Protein AF-A0AAI9V4X7-F1 (afdb_monomer_lite)

Radius of gyration: 21.54 Å; chains: 1; bounding box: 57×46×61 Å

Structure (mmCIF, N/CA/C/O backbone):
data_AF-A0AAI9V4X7-F1
#
_entry.id   AF-A0AAI9V4X7-F1
#
loop_
_atom_site.group_PDB
_atom_site.id
_atom_site.type_symbol
_atom_site.label_atom_id
_atom_site.label_alt_id
_atom_site.label_comp_id
_atom_site.label_asym_id
_atom_site.label_entity_id
_atom_site.label_seq_id
_atom_site.pdbx_PDB_ins_code
_atom_site.Cartn_x
_atom_site.Cartn_y
_atom_site.Cartn_z
_atom_site.occupancy
_atom_site.B_iso_or_equiv
_atom_site.auth_seq_id
_atom_site.auth_comp_id
_atom_site.auth_asym_id
_atom_site.auth_atom_id
_atom_site.pdbx_PDB_model_num
ATOM 1 N N . MET A 1 1 ? 20.608 22.441 0.099 1.00 19.36 1 MET A N 1
ATOM 2 C CA . MET A 1 1 ? 20.330 21.568 1.262 1.00 19.36 1 MET A CA 1
ATOM 3 C C . MET A 1 1 ? 20.315 20.148 0.731 1.00 19.36 1 MET A C 1
ATOM 5 O O . MET A 1 1 ? 19.560 19.922 -0.207 1.00 19.36 1 MET A O 1
ATOM 9 N N . PRO A 1 2 ? 21.233 19.264 1.150 1.00 20.03 2 PRO A N 1
ATOM 10 C CA . PRO A 1 2 ? 21.555 18.101 0.341 1.00 20.03 2 PRO A CA 1
ATOM 11 C C . PRO A 1 2 ? 20.524 16.989 0.541 1.00 20.03 2 PRO A C 1
ATOM 13 O O . PRO A 1 2 ? 20.358 16.443 1.627 1.00 20.03 2 PRO A O 1
ATOM 16 N N . THR A 1 3 ? 19.841 16.686 -0.554 1.00 20.62 3 THR A N 1
ATOM 17 C CA . THR A 1 3 ? 19.069 15.477 -0.822 1.00 20.62 3 THR A CA 1
ATOM 18 C C . THR A 1 3 ? 20.019 14.277 -0.823 1.00 20.62 3 THR A C 1
ATOM 20 O O . THR A 1 3 ? 20.948 14.243 -1.630 1.00 20.62 3 THR A O 1
ATOM 23 N N . VAL A 1 4 ? 19.817 13.294 0.058 1.00 19.27 4 VAL A N 1
ATOM 24 C CA . VAL A 1 4 ? 20.558 12.024 -0.009 1.00 19.27 4 VAL A CA 1
ATOM 25 C C . VAL A 1 4 ? 19.857 11.120 -1.019 1.00 19.27 4 VAL A C 1
ATOM 27 O O . VAL A 1 4 ? 18.779 10.589 -0.768 1.00 19.27 4 VAL A O 1
ATOM 30 N N . TYR A 1 5 ? 20.471 11.005 -2.193 1.00 20.84 5 TYR A N 1
ATOM 31 C CA . TYR A 1 5 ? 20.160 10.017 -3.220 1.00 20.84 5 TYR A CA 1
ATOM 32 C C . TYR A 1 5 ? 20.597 8.630 -2.722 1.00 20.84 5 TYR A C 1
ATOM 34 O O . TYR A 1 5 ? 21.769 8.440 -2.406 1.00 20.84 5 TYR A O 1
ATOM 42 N N . LEU A 1 6 ? 19.694 7.648 -2.705 1.00 22.27 6 LEU A N 1
ATOM 43 C CA . LEU A 1 6 ? 20.063 6.229 -2.645 1.00 22.27 6 LEU A CA 1
ATOM 44 C C . LEU A 1 6 ? 19.797 5.617 -4.021 1.00 22.27 6 LEU A C 1
ATOM 46 O O . LEU A 1 6 ? 18.751 5.031 -4.283 1.00 22.27 6 LEU A O 1
ATOM 50 N N . GLY A 1 7 ? 20.751 5.847 -4.924 1.00 19.72 7 GLY A N 1
ATOM 51 C CA . GLY A 1 7 ? 20.858 5.159 -6.203 1.00 19.72 7 GLY A CA 1
ATOM 52 C C . GLY A 1 7 ? 21.730 3.910 -6.066 1.00 19.72 7 GLY A C 1
ATOM 53 O O . GLY A 1 7 ? 22.834 3.967 -5.535 1.00 19.72 7 GLY A O 1
ATOM 54 N N . ILE A 1 8 ? 21.174 2.797 -6.528 1.00 23.62 8 ILE A N 1
ATOM 55 C CA . ILE A 1 8 ? 21.780 1.566 -7.051 1.00 23.62 8 ILE A CA 1
ATOM 56 C C . ILE A 1 8 ? 23.328 1.530 -7.056 1.00 23.62 8 ILE A C 1
ATOM 58 O O . ILE A 1 8 ? 23.981 2.234 -7.820 1.00 23.62 8 ILE A O 1
ATOM 62 N N . GLY A 1 9 ? 23.894 0.595 -6.284 1.00 26.84 9 GLY A N 1
ATOM 63 C CA . GLY A 1 9 ? 25.107 -0.144 -6.655 1.00 26.84 9 GLY A CA 1
ATOM 64 C C . GLY A 1 9 ? 26.441 0.609 -6.722 1.00 26.84 9 GLY A C 1
ATOM 65 O O . GLY A 1 9 ? 27.062 0.654 -7.778 1.00 26.84 9 GLY A O 1
ATOM 66 N N . THR A 1 10 ? 26.989 1.023 -5.577 1.00 21.94 10 THR A N 1
ATOM 67 C CA . THR A 1 10 ? 28.452 1.088 -5.387 1.00 21.94 10 THR A CA 1
ATOM 68 C C . THR A 1 10 ? 28.820 0.569 -4.001 1.00 21.94 10 THR A C 1
ATOM 70 O O . THR A 1 10 ? 28.268 1.027 -3.005 1.00 21.94 10 THR A O 1
ATOM 73 N N . ARG A 1 11 ? 29.751 -0.397 -3.938 1.00 23.61 11 ARG A N 1
ATOM 74 C CA . ARG A 1 11 ? 30.298 -0.985 -2.701 1.00 23.61 11 ARG A CA 1
ATOM 75 C C . ARG A 1 11 ? 30.633 0.100 -1.671 1.00 23.61 11 ARG A C 1
ATOM 77 O O . ARG A 1 11 ? 31.604 0.834 -1.848 1.00 23.61 11 ARG A O 1
ATOM 84 N N . ILE A 1 12 ? 29.903 0.131 -0.558 1.00 23.36 12 ILE A N 1
ATOM 85 C CA . ILE A 1 12 ? 30.274 0.921 0.617 1.00 23.36 12 ILE A CA 1
ATOM 86 C C . ILE A 1 12 ? 31.431 0.192 1.312 1.00 23.36 12 ILE A C 1
ATOM 88 O O . ILE A 1 12 ? 31.237 -0.713 2.116 1.00 23.36 12 ILE A O 1
ATOM 92 N N . ARG A 1 13 ? 32.671 0.570 0.982 1.00 22.66 13 ARG A N 1
ATOM 93 C CA . ARG A 1 13 ? 33.823 0.385 1.878 1.00 22.66 13 ARG A CA 1
ATOM 94 C C . ARG A 1 13 ? 34.004 1.657 2.701 1.00 22.66 13 ARG A C 1
ATOM 96 O O . ARG A 1 13 ? 34.979 2.375 2.522 1.00 22.66 13 ARG A O 1
ATOM 103 N N . GLN A 1 14 ? 33.071 1.939 3.601 1.00 23.53 14 GLN A N 1
ATOM 104 C CA . GLN A 1 14 ? 33.307 2.863 4.705 1.00 23.53 14 GLN A CA 1
ATOM 105 C C . GLN A 1 14 ? 32.686 2.263 5.961 1.00 23.53 14 GLN A C 1
ATOM 107 O O . GLN A 1 14 ? 31.481 2.043 6.032 1.00 23.53 14 GLN A O 1
ATOM 112 N N . ARG A 1 15 ? 33.556 1.935 6.922 1.00 22.89 15 ARG A N 1
ATOM 113 C CA . ARG A 1 15 ? 33.166 1.610 8.292 1.00 22.89 15 ARG A CA 1
ATOM 114 C C . ARG A 1 15 ? 32.346 2.784 8.819 1.00 22.89 15 ARG A C 1
ATOM 116 O O . ARG A 1 15 ? 32.817 3.919 8.769 1.00 22.89 15 ARG A O 1
ATOM 123 N N . TRP A 1 16 ? 31.150 2.501 9.318 1.00 22.28 16 TRP A N 1
ATOM 124 C CA . TRP A 1 16 ? 30.430 3.417 10.189 1.00 22.28 16 TRP A CA 1
ATOM 125 C C . TRP A 1 16 ? 31.255 3.577 11.468 1.00 22.28 16 TRP A C 1
ATOM 127 O O . TRP A 1 16 ? 31.147 2.776 12.390 1.00 22.28 16 TRP A O 1
ATOM 137 N N . ASN A 1 17 ? 32.133 4.577 11.501 1.00 22.86 17 ASN A N 1
ATOM 138 C CA . ASN A 1 17 ? 32.666 5.062 12.763 1.00 22.86 17 ASN A CA 1
ATOM 139 C C . ASN A 1 17 ? 31.561 5.895 13.412 1.00 22.86 17 ASN A C 1
ATOM 141 O O . ASN A 1 17 ? 31.024 6.811 12.784 1.00 22.86 17 ASN A O 1
ATOM 145 N N . GLN A 1 18 ? 31.209 5.548 14.651 1.00 24.00 18 GLN A N 1
ATOM 146 C CA . GLN A 1 18 ? 30.406 6.404 15.518 1.00 24.00 18 GLN A CA 1
ATOM 147 C C . GLN A 1 18 ? 30.975 7.835 15.484 1.00 24.00 18 GLN A C 1
ATOM 149 O O . GLN A 1 18 ? 32.198 7.995 15.499 1.00 24.00 18 GLN A O 1
ATOM 154 N N . PRO A 1 19 ? 30.135 8.882 15.437 1.00 24.61 19 PRO A N 1
ATOM 155 C CA . PRO A 1 19 ? 30.603 10.225 15.720 1.00 24.61 19 PRO A CA 1
ATOM 156 C C . PRO A 1 19 ? 30.972 10.288 17.205 1.00 24.61 19 PRO A C 1
ATOM 158 O O . PRO A 1 19 ? 30.100 10.390 18.068 1.00 24.61 19 PRO A O 1
ATOM 161 N N . ASP A 1 20 ? 32.268 10.213 17.494 1.00 28.67 20 ASP A N 1
ATOM 162 C CA . ASP A 1 20 ? 32.805 10.696 18.759 1.00 28.67 20 ASP A CA 1
ATOM 163 C C . ASP A 1 20 ? 32.502 12.200 18.840 1.00 28.67 20 ASP A C 1
ATOM 165 O O . ASP A 1 20 ? 32.911 12.980 17.979 1.00 28.67 20 ASP A O 1
ATOM 169 N N . HIS A 1 21 ? 31.763 12.579 19.884 1.00 27.78 21 HIS A N 1
ATOM 170 C CA . HIS A 1 21 ? 31.357 13.940 20.252 1.00 27.78 21 HIS A CA 1
ATOM 171 C C . HIS A 1 21 ? 30.194 14.554 19.450 1.00 27.78 21 HIS A C 1
ATOM 173 O O . HIS A 1 21 ? 30.365 15.411 18.583 1.00 27.78 21 HIS A O 1
ATOM 179 N N . LEU A 1 22 ? 28.970 14.196 19.852 1.00 27.12 22 LEU A N 1
ATOM 180 C CA . LEU A 1 22 ? 27.820 15.092 19.723 1.00 27.12 22 LEU A CA 1
ATOM 181 C C . LEU A 1 22 ? 27.919 16.186 20.797 1.00 27.12 22 LEU A C 1
ATOM 183 O O . LEU A 1 22 ? 28.039 15.894 21.982 1.00 27.12 22 LEU A O 1
ATOM 187 N N . ASP A 1 23 ? 27.889 17.437 20.343 1.00 24.38 23 ASP A N 1
ATOM 188 C CA . ASP A 1 23 ? 27.826 18.668 21.135 1.00 24.38 23 ASP A CA 1
ATOM 189 C C . ASP A 1 23 ? 26.732 18.576 22.222 1.00 24.38 23 ASP A C 1
ATOM 191 O O . ASP A 1 23 ? 25.545 18.406 21.923 1.00 24.38 23 ASP A O 1
ATOM 195 N N . ASP A 1 24 ? 27.143 18.706 23.488 1.00 26.47 24 ASP A N 1
ATOM 196 C CA . ASP A 1 24 ? 26.366 18.553 24.734 1.00 26.47 24 ASP A CA 1
ATOM 197 C C . ASP A 1 24 ? 25.201 19.558 24.908 1.00 26.47 24 ASP A C 1
ATOM 199 O O . ASP A 1 24 ? 24.626 19.703 25.987 1.00 26.47 24 ASP A O 1
ATOM 203 N N . ARG A 1 25 ? 24.793 20.264 23.849 1.00 27.14 25 ARG A N 1
ATOM 204 C CA . ARG A 1 25 ? 23.697 21.250 23.874 1.00 27.14 25 ARG A CA 1
ATOM 205 C C . ARG A 1 25 ? 22.376 20.755 23.284 1.00 27.14 25 ARG A C 1
ATOM 207 O O . ARG A 1 25 ? 21.401 21.501 23.299 1.00 27.14 25 ARG A O 1
ATOM 214 N N . LEU A 1 26 ? 22.310 19.504 22.820 1.00 28.44 26 LEU A N 1
ATOM 215 C CA . LEU A 1 26 ? 21.057 18.833 22.425 1.00 28.44 26 LEU A CA 1
ATOM 216 C C . LEU A 1 26 ? 20.564 17.799 23.454 1.00 28.44 26 LEU A C 1
ATOM 218 O O . LEU A 1 26 ? 19.513 17.187 23.261 1.00 28.44 26 LEU A O 1
ATOM 222 N N . VAL A 1 27 ? 21.261 17.650 24.587 1.00 29.78 27 VAL A N 1
ATOM 223 C CA . VAL A 1 27 ? 20.826 16.823 25.723 1.00 29.78 27 VAL A CA 1
ATOM 224 C C . VAL A 1 27 ? 19.845 17.623 26.588 1.00 29.78 27 VAL A C 1
ATOM 226 O O . VAL A 1 27 ? 20.153 18.124 27.667 1.00 29.78 27 VAL A O 1
ATOM 229 N N . GLY A 1 28 ? 18.627 17.778 26.076 1.00 24.83 28 GLY A N 1
ATOM 230 C CA . GLY A 1 28 ? 17.503 18.364 26.797 1.00 24.83 28 GLY A CA 1
ATOM 231 C C . GLY A 1 28 ? 16.743 17.321 27.618 1.00 24.83 28 GLY A C 1
ATOM 232 O O . GLY A 1 28 ? 15.803 16.722 27.116 1.00 24.83 28 GLY A O 1
ATOM 233 N N . ALA A 1 29 ? 17.142 17.179 28.885 1.00 25.77 29 ALA A N 1
ATOM 234 C CA . ALA A 1 29 ? 16.405 16.618 30.026 1.00 25.77 29 ALA A CA 1
ATOM 235 C C . ALA A 1 29 ? 15.910 15.153 29.956 1.00 25.77 29 ALA A C 1
ATOM 237 O O . ALA A 1 29 ? 14.862 14.833 29.396 1.00 25.77 29 ALA A O 1
ATOM 238 N N . ARG A 1 30 ? 16.586 14.287 30.731 1.00 32.66 30 ARG A N 1
ATOM 239 C CA . ARG A 1 30 ? 15.967 13.113 31.371 1.00 32.66 30 ARG A CA 1
ATOM 240 C C . ARG A 1 30 ? 14.825 13.606 32.267 1.00 32.66 30 ARG A C 1
ATOM 242 O O . ARG A 1 30 ? 15.064 14.073 33.376 1.00 32.66 30 ARG A O 1
ATOM 249 N N . GLY A 1 31 ? 13.602 13.564 31.753 1.00 26.62 31 GLY A N 1
ATOM 250 C CA . GLY A 1 31 ? 12.396 13.785 32.538 1.00 26.62 31 GLY A CA 1
ATOM 251 C C . GLY A 1 31 ? 11.950 12.478 33.176 1.00 26.62 31 GLY A C 1
ATOM 252 O O . GLY A 1 31 ? 11.798 11.476 32.488 1.00 26.62 31 GLY A O 1
ATOM 253 N N . ASP A 1 32 ? 11.742 12.499 34.485 1.00 24.33 32 ASP A N 1
ATOM 254 C CA . ASP A 1 32 ? 11.011 11.475 35.222 1.00 24.33 32 ASP A CA 1
ATOM 255 C C . ASP A 1 32 ? 9.578 11.393 34.653 1.00 24.33 32 ASP A C 1
ATOM 257 O O . ASP A 1 32 ? 8.786 12.334 34.776 1.00 24.33 32 ASP A O 1
ATOM 261 N N . PHE A 1 33 ? 9.268 10.327 33.909 1.00 33.34 33 PHE A N 1
ATOM 262 C CA . PHE A 1 33 ? 7.966 10.146 33.265 1.00 33.34 33 PHE A CA 1
ATOM 263 C C . PHE A 1 33 ? 7.043 9.346 34.183 1.00 33.34 33 PHE A C 1
ATOM 265 O O . PHE A 1 33 ? 6.839 8.145 34.009 1.00 33.34 33 PHE A O 1
ATOM 272 N N . SER A 1 34 ? 6.420 10.049 35.130 1.00 27.47 34 SER A N 1
ATOM 273 C CA . SER A 1 34 ? 5.138 9.604 35.679 1.00 27.47 34 SER A CA 1
ATOM 274 C C . SER A 1 34 ? 4.096 9.486 34.544 1.00 27.47 34 SER A C 1
ATOM 276 O O . SER A 1 34 ? 4.307 10.058 33.464 1.00 27.47 34 SER A O 1
ATOM 278 N N . PRO A 1 35 ? 2.982 8.748 34.729 1.00 30.66 35 PRO A N 1
ATOM 279 C CA . PRO A 1 35 ? 2.020 8.486 33.665 1.00 30.66 35 PRO A CA 1
ATOM 280 C C . PRO A 1 35 ? 1.409 9.804 33.180 1.00 30.66 35 PRO A C 1
ATOM 282 O O . PRO A 1 35 ? 0.481 10.349 33.778 1.00 30.66 35 PRO A O 1
ATOM 285 N N . ARG A 1 36 ? 1.931 10.346 32.078 1.00 36.38 36 ARG A N 1
ATOM 286 C CA . ARG A 1 36 ? 1.273 11.437 31.372 1.00 36.38 36 ARG A CA 1
ATOM 287 C C . ARG A 1 36 ? 0.084 10.827 30.653 1.00 36.38 36 ARG A C 1
ATOM 289 O O . ARG A 1 36 ? 0.254 10.131 29.656 1.00 36.38 36 ARG A O 1
ATOM 296 N N . SER A 1 37 ? -1.116 11.096 31.170 1.00 39.75 37 SER A N 1
ATOM 297 C CA . SER A 1 37 ? -2.342 10.938 30.395 1.00 39.75 37 SER A CA 1
ATOM 298 C C . SER A 1 37 ? -2.126 11.604 29.041 1.00 39.75 37 SER A C 1
ATOM 300 O O . SER A 1 37 ? -1.617 12.731 28.996 1.00 39.75 37 SER A O 1
ATOM 302 N N . LEU A 1 38 ? -2.507 10.918 27.966 1.00 41.81 38 LEU A N 1
ATOM 303 C CA . LEU A 1 38 ? -2.530 11.466 26.615 1.00 41.81 38 LEU A CA 1
ATOM 304 C C . LEU A 1 38 ? -3.004 12.919 26.667 1.00 41.81 38 LEU A C 1
ATOM 306 O O . LEU A 1 38 ? -4.068 13.217 27.220 1.00 41.81 38 LEU A O 1
ATOM 310 N N . TYR A 1 39 ? -2.217 13.836 26.105 1.00 39.28 39 TYR A N 1
ATOM 311 C CA . TYR A 1 39 ? -2.720 15.175 25.837 1.00 39.28 39 TYR A CA 1
ATOM 312 C C . TYR A 1 39 ? -3.796 15.019 24.762 1.00 39.28 39 TYR A C 1
ATOM 314 O O . TYR A 1 39 ? -3.520 15.073 23.564 1.00 39.28 39 TYR A O 1
ATOM 322 N N . LYS A 1 40 ? -5.042 14.820 25.200 1.00 39.66 40 LYS A N 1
ATOM 323 C CA . LYS A 1 40 ? -6.241 15.066 24.410 1.00 39.66 40 LYS A CA 1
ATOM 324 C C . LYS A 1 40 ? -6.213 16.559 24.095 1.00 39.66 40 LYS A C 1
ATOM 326 O O . LYS A 1 40 ? -6.743 17.382 24.837 1.00 39.66 40 LYS A O 1
ATOM 331 N N . ARG A 1 41 ? -5.484 16.965 23.054 1.00 40.56 41 ARG A N 1
ATOM 332 C CA . ARG A 1 41 ? -5.619 18.327 22.546 1.00 40.56 41 ARG A CA 1
ATOM 333 C C . ARG A 1 41 ? -7.047 18.425 22.009 1.00 40.56 41 ARG A C 1
ATOM 335 O O . ARG A 1 41 ? -7.339 17.864 20.959 1.00 40.56 41 ARG A O 1
ATOM 342 N N . SER A 1 42 ? -7.884 19.167 22.738 1.00 50.06 42 SER A N 1
ATOM 343 C CA . SER A 1 42 ? -9.258 19.570 22.402 1.00 50.06 42 SER A CA 1
ATOM 344 C C . SER A 1 42 ? -10.371 18.547 22.692 1.00 50.06 42 SER A C 1
ATOM 346 O O . SER A 1 42 ? -10.166 17.338 22.639 1.00 50.06 42 SER A O 1
ATOM 348 N N . ASN A 1 43 ? -11.573 19.076 22.956 1.00 59.50 43 ASN A N 1
ATOM 349 C CA . ASN A 1 43 ? -12.906 18.449 23.017 1.00 59.50 43 ASN A CA 1
ATOM 350 C C . ASN A 1 43 ? -13.309 17.707 21.717 1.00 59.50 43 ASN A C 1
ATOM 352 O O . ASN A 1 43 ? -14.455 17.772 21.282 1.00 59.50 43 ASN A O 1
ATOM 356 N N . THR A 1 44 ? -12.378 17.039 21.041 1.00 73.44 44 THR A N 1
ATOM 357 C CA . THR A 1 44 ? -12.644 16.350 19.780 1.00 73.44 44 THR A CA 1
ATOM 358 C C . THR A 1 44 ? -13.421 15.070 20.074 1.00 73.44 44 THR A C 1
ATOM 360 O O . THR A 1 44 ? -12.902 14.142 20.698 1.00 73.44 44 THR A O 1
ATOM 363 N N . THR A 1 45 ? -14.684 15.041 19.662 1.00 84.88 45 THR A N 1
ATOM 364 C CA . THR A 1 45 ? -15.537 13.849 19.651 1.00 84.88 45 THR A CA 1
ATOM 365 C C . THR A 1 45 ? -15.377 13.149 18.311 1.00 84.88 45 THR A C 1
ATOM 367 O O . THR A 1 45 ? -15.449 13.815 17.286 1.00 84.88 45 THR A O 1
ATOM 370 N N . PHE A 1 46 ? -15.175 11.835 18.288 1.00 91.44 46 PHE A N 1
ATOM 371 C CA . PHE A 1 46 ? -15.140 11.058 17.047 1.00 91.44 46 PHE A CA 1
ATOM 372 C C . PHE A 1 46 ? -16.535 10.488 16.791 1.00 91.44 46 PHE A C 1
ATOM 374 O O . PHE A 1 46 ? -16.981 9.616 17.531 1.00 91.44 46 PHE A O 1
ATOM 381 N N . THR A 1 47 ? -17.249 11.030 15.805 1.00 93.56 47 THR A N 1
ATOM 382 C CA . THR A 1 47 ? -18.618 10.619 15.454 1.00 93.56 47 THR A CA 1
ATOM 383 C C . THR A 1 47 ? -18.722 10.423 13.945 1.00 93.56 47 THR A C 1
ATOM 385 O O . THR A 1 47 ? -17.896 10.933 13.190 1.00 93.56 47 THR A O 1
ATOM 388 N N . LEU A 1 48 ? -19.753 9.715 13.476 1.00 95.44 48 LEU A N 1
ATOM 389 C CA . LEU A 1 48 ? -19.944 9.496 12.036 1.00 95.44 48 LEU A CA 1
ATOM 390 C C . LEU A 1 48 ? -20.090 10.813 11.246 1.00 95.44 48 LEU A C 1
ATOM 392 O O . LEU A 1 48 ? -19.657 10.907 10.097 1.00 95.44 48 LEU A O 1
ATOM 396 N N . ASP A 1 49 ? -20.594 11.867 11.894 1.00 94.12 49 ASP A N 1
ATOM 397 C CA . ASP A 1 49 ? -20.775 13.197 11.299 1.00 94.12 49 ASP A CA 1
ATOM 398 C C . ASP A 1 49 ? -19.453 13.895 10.937 1.00 94.12 49 ASP A C 1
ATOM 400 O O . ASP A 1 49 ? -19.433 14.832 10.135 1.00 94.12 49 ASP A O 1
ATOM 404 N N . ASN A 1 50 ? -18.328 13.467 11.521 1.00 93.88 50 ASN A N 1
ATOM 405 C CA . ASN A 1 50 ? -17.025 14.084 11.281 1.00 93.88 50 ASN A CA 1
ATOM 406 C C . ASN A 1 50 ? -15.978 13.159 10.656 1.00 93.88 50 ASN A C 1
ATOM 408 O O . ASN A 1 50 ? -14.802 13.533 10.593 1.00 93.88 50 ASN A O 1
ATOM 412 N N . CYS A 1 51 ? -16.405 12.037 10.071 1.00 94.31 51 CYS A N 1
ATOM 413 C CA . CYS A 1 51 ? -15.538 11.144 9.302 1.00 94.31 51 CYS A CA 1
ATOM 414 C C . CYS A 1 51 ? -14.802 11.858 8.155 1.00 94.31 51 CYS A C 1
ATOM 416 O O . CYS A 1 51 ? -13.672 11.510 7.835 1.00 94.31 51 CYS A O 1
ATOM 418 N N . HIS A 1 52 ? -15.357 12.939 7.594 1.00 92.94 52 HIS A N 1
ATOM 419 C CA . HIS A 1 52 ? -14.655 13.761 6.599 1.00 92.94 52 HIS A CA 1
ATOM 420 C C . HIS A 1 52 ? -13.400 14.486 7.135 1.00 92.94 52 HIS A C 1
ATOM 422 O O . HIS A 1 52 ? -12.651 15.058 6.345 1.00 92.94 52 HIS A O 1
ATOM 428 N N . ARG A 1 53 ? -13.163 14.493 8.456 1.00 91.56 53 ARG A N 1
ATOM 429 C CA . ARG A 1 53 ? -11.963 15.048 9.122 1.00 91.56 53 ARG A CA 1
ATOM 430 C C . ARG A 1 53 ? -11.187 14.013 9.923 1.00 91.56 53 ARG A C 1
ATOM 432 O O . ARG A 1 53 ? -9.981 14.176 10.087 1.00 91.56 53 ARG A O 1
ATOM 439 N N . TYR A 1 54 ? -11.879 13.006 10.442 1.00 93.06 54 TYR A N 1
ATOM 440 C CA . TYR A 1 54 ? -11.339 12.015 11.360 1.00 93.06 54 TYR A CA 1
ATOM 441 C C . TYR A 1 54 ? -11.893 10.644 10.988 1.00 93.06 54 TYR A C 1
ATOM 443 O O . TYR A 1 54 ? -12.905 10.205 11.524 1.00 93.06 54 TYR A O 1
ATOM 451 N N . ILE A 1 55 ? -11.246 9.973 10.045 1.00 92.38 55 ILE A N 1
ATOM 452 C CA . ILE A 1 55 ? -11.595 8.598 9.711 1.00 92.38 55 ILE A CA 1
ATOM 453 C C . ILE A 1 55 ? -11.112 7.719 10.858 1.00 92.38 55 ILE A C 1
ATOM 455 O O . ILE A 1 55 ? -9.941 7.771 11.223 1.00 92.38 55 ILE A O 1
ATOM 459 N N . THR A 1 56 ? -12.035 6.948 11.419 1.00 94.62 56 THR A N 1
ATOM 460 C CA . THR A 1 56 ? -11.832 5.975 12.497 1.00 94.62 56 THR A CA 1
ATOM 461 C C . THR A 1 56 ? -12.284 4.590 12.020 1.00 94.62 56 THR A C 1
ATOM 463 O O . THR A 1 56 ? -12.878 4.485 10.940 1.00 94.62 56 THR A O 1
ATOM 466 N N . PRO A 1 57 ? -12.067 3.511 12.796 1.00 93.19 57 PRO A N 1
ATOM 467 C CA . PRO A 1 57 ? -12.623 2.202 12.463 1.00 93.19 57 PRO A CA 1
ATOM 468 C C . PRO A 1 57 ? -14.136 2.234 12.209 1.00 93.19 57 PRO A C 1
ATOM 470 O O . PRO A 1 57 ? -14.590 1.658 11.227 1.00 93.19 57 PRO A O 1
ATOM 473 N N . ASP A 1 58 ? -14.914 2.966 13.012 1.00 94.06 58 ASP A N 1
ATOM 474 C CA . ASP A 1 58 ? -16.372 3.047 12.838 1.00 94.06 58 ASP A CA 1
ATOM 475 C C . ASP A 1 58 ? -16.781 3.797 11.566 1.00 94.06 58 ASP A C 1
ATOM 477 O O . ASP A 1 58 ? -17.734 3.392 10.904 1.00 94.06 58 ASP A O 1
ATOM 481 N N . CYS A 1 59 ? -16.018 4.815 11.151 1.00 94.56 59 CYS A N 1
ATOM 482 C CA . CYS A 1 59 ? -16.223 5.452 9.848 1.00 94.56 59 CYS A CA 1
ATOM 483 C C . CYS A 1 59 ? -16.093 4.446 8.701 1.00 94.56 59 CYS A C 1
ATOM 485 O O . CYS A 1 59 ? -16.903 4.449 7.782 1.00 94.56 59 CYS A O 1
ATOM 487 N N . LEU A 1 60 ? -15.075 3.582 8.748 1.00 92.38 60 LEU A N 1
ATOM 488 C CA . LEU A 1 60 ? -14.860 2.560 7.721 1.00 92.38 60 LEU A CA 1
ATOM 489 C C . LEU A 1 60 ? -15.930 1.478 7.775 1.00 92.38 60 LEU A C 1
ATOM 491 O O . LEU A 1 60 ? -16.317 0.956 6.728 1.00 92.38 60 LEU A O 1
ATOM 495 N N . ARG A 1 61 ? -16.425 1.162 8.980 1.00 90.62 61 ARG A N 1
ATOM 496 C CA . ARG A 1 61 ? -17.552 0.247 9.130 1.00 90.62 61 ARG A CA 1
ATOM 497 C C . ARG A 1 61 ? -18.788 0.736 8.423 1.00 90.62 61 ARG A C 1
ATOM 499 O O . ARG A 1 61 ? -19.367 -0.031 7.656 1.00 90.62 61 ARG A O 1
ATOM 506 N N . GLU A 1 62 ? -19.113 2.001 8.623 1.00 94.62 62 GLU A N 1
ATOM 507 C CA . GLU A 1 62 ? -20.262 2.617 7.981 1.00 94.62 62 GLU A CA 1
ATOM 508 C C . GLU A 1 62 ? -20.056 2.760 6.466 1.00 94.62 62 GLU A C 1
ATOM 510 O O . GLU A 1 62 ? -20.885 2.301 5.687 1.00 94.62 62 GLU A O 1
ATOM 515 N N . LEU A 1 63 ? -18.907 3.292 6.025 1.00 90.25 63 LEU A N 1
ATOM 516 C CA . LEU A 1 63 ? -18.601 3.494 4.600 1.00 90.25 63 LEU A CA 1
ATOM 517 C C . LEU A 1 63 ? -18.673 2.200 3.776 1.00 90.25 63 LEU A C 1
ATOM 519 O O . LEU A 1 63 ? -19.137 2.208 2.635 1.00 90.25 63 LEU A O 1
ATOM 523 N N . TYR A 1 64 ? -18.174 1.090 4.329 1.00 89.31 64 TYR A N 1
ATOM 524 C CA . TYR A 1 64 ? -17.972 -0.151 3.574 1.00 89.31 64 TYR A CA 1
ATOM 525 C C . TYR A 1 64 ? -18.830 -1.318 4.039 1.00 89.31 64 TYR A C 1
ATOM 527 O O . TYR A 1 64 ? -18.624 -2.439 3.565 1.00 89.31 64 TYR A O 1
ATOM 535 N N . ASN A 1 65 ? -19.809 -1.067 4.911 1.00 89.69 65 ASN A N 1
ATOM 536 C CA . ASN A 1 65 ? -20.662 -2.094 5.509 1.00 89.69 65 ASN A CA 1
ATOM 537 C C . ASN A 1 65 ? -19.840 -3.236 6.135 1.00 89.69 65 ASN A C 1
ATOM 539 O O . ASN A 1 65 ? -20.132 -4.419 5.949 1.00 89.69 65 ASN A O 1
ATOM 543 N N . ILE A 1 66 ? -18.769 -2.877 6.846 1.00 83.19 66 ILE A N 1
ATOM 544 C CA . ILE A 1 66 ? -17.913 -3.832 7.560 1.00 83.19 66 ILE A CA 1
ATOM 545 C C . ILE A 1 66 ? -18.675 -4.292 8.808 1.00 83.19 66 ILE A C 1
ATOM 547 O O . ILE A 1 66 ? -19.042 -3.453 9.636 1.00 83.19 66 ILE A O 1
ATOM 551 N N . PRO A 1 67 ? -18.882 -5.604 9.002 1.00 81.19 67 PRO A N 1
ATOM 552 C CA . PRO A 1 67 ? -19.514 -6.113 10.208 1.00 81.19 67 PRO A CA 1
ATOM 553 C C . PRO A 1 67 ? -18.773 -5.670 11.478 1.00 81.19 67 PRO A C 1
ATOM 555 O O . PRO A 1 67 ? -17.549 -5.743 11.571 1.00 81.19 67 PRO A O 1
ATOM 558 N N . SER A 1 68 ? -19.524 -5.267 12.504 1.00 74.44 68 SER A N 1
ATOM 559 C CA . SER A 1 68 ? -18.974 -4.942 13.830 1.00 74.44 68 SER A CA 1
ATOM 560 C C . SER A 1 68 ? -18.461 -6.172 14.587 1.00 74.44 68 SER A C 1
ATOM 562 O O . SER A 1 68 ? -17.706 -6.043 15.550 1.00 74.44 68 SER A O 1
ATOM 564 N N . THR A 1 69 ? -18.859 -7.367 14.146 1.00 67.25 69 THR A N 1
ATOM 565 C CA . THR A 1 69 ? -18.375 -8.649 14.652 1.00 67.25 69 THR A CA 1
ATOM 566 C C . THR A 1 69 ? -17.968 -9.523 13.477 1.00 67.25 69 THR A C 1
ATOM 568 O O . THR A 1 69 ? -18.751 -9.749 12.556 1.00 67.25 69 THR A O 1
ATOM 571 N N . SER A 1 70 ? -16.731 -10.008 13.507 1.00 63.12 70 SER A N 1
ATOM 572 C CA . SER A 1 70 ? -16.263 -11.025 12.571 1.00 63.12 70 SER A CA 1
ATOM 573 C C . SER A 1 70 ? -16.307 -12.375 13.275 1.00 63.12 70 SER A C 1
ATOM 575 O O . SER A 1 70 ? -15.733 -12.533 14.354 1.00 63.12 70 SER A O 1
ATOM 577 N N . ALA A 1 71 ? -16.985 -13.359 12.683 1.00 65.06 71 ALA A N 1
ATOM 578 C CA . ALA A 1 71 ? -16.811 -14.738 13.116 1.00 65.06 71 ALA A CA 1
ATOM 579 C C . ALA A 1 71 ? -15.350 -15.128 12.855 1.00 65.06 71 ALA A C 1
ATOM 581 O O . ALA A 1 71 ? -14.874 -15.016 11.723 1.00 65.06 71 ALA A O 1
ATOM 582 N N . ILE A 1 72 ? -14.630 -15.566 13.890 1.00 70.31 72 ILE A N 1
ATOM 583 C CA . ILE A 1 72 ? -13.296 -16.135 13.693 1.00 70.31 72 ILE A CA 1
ATOM 584 C C . ILE A 1 72 ? -13.485 -17.422 12.902 1.00 70.31 72 ILE A C 1
ATOM 586 O O . ILE A 1 72 ? -14.158 -18.347 13.360 1.00 70.31 72 ILE A O 1
ATOM 590 N N . HIS A 1 73 ? -12.873 -17.490 11.726 1.00 69.06 73 HIS A N 1
ATOM 591 C CA . HIS A 1 73 ? -12.737 -18.750 11.023 1.00 69.06 73 HIS A CA 1
ATOM 592 C C . HIS A 1 73 ? -11.354 -19.322 11.356 1.00 69.06 73 HIS A C 1
ATOM 594 O O . HIS A 1 73 ? -10.356 -18.658 11.082 1.00 69.06 73 HIS A O 1
ATOM 600 N N . PRO A 1 74 ? -11.250 -20.538 11.922 1.00 70.56 74 PRO A N 1
ATOM 601 C CA . PRO A 1 74 ? -9.973 -21.085 12.395 1.00 70.56 74 PRO A CA 1
ATOM 602 C C . PRO A 1 74 ? -8.936 -21.261 11.275 1.00 70.56 74 PRO A C 1
ATOM 604 O O . PRO A 1 74 ? -7.740 -21.278 11.542 1.00 70.56 74 PRO A O 1
ATOM 607 N N . ASN A 1 75 ? -9.389 -21.349 10.019 1.00 71.62 75 ASN A N 1
ATOM 608 C CA . ASN A 1 75 ? -8.517 -21.433 8.844 1.00 71.62 75 ASN A CA 1
ATOM 609 C C . ASN A 1 75 ? -8.267 -20.079 8.164 1.00 71.62 75 ASN A C 1
ATOM 611 O O . ASN A 1 75 ? -7.798 -20.074 7.031 1.00 71.62 75 ASN A O 1
ATOM 615 N N . ASN A 1 76 ? -8.648 -18.959 8.784 1.00 76.44 76 ASN A N 1
ATOM 616 C CA . ASN A 1 76 ? -8.367 -17.634 8.249 1.00 76.44 76 ASN A CA 1
ATOM 617 C C . ASN A 1 76 ? -7.174 -17.020 8.980 1.00 76.44 76 ASN A C 1
ATOM 619 O O . ASN A 1 76 ? -7.004 -17.172 10.191 1.00 76.44 76 ASN A O 1
ATOM 623 N N . SER A 1 77 ? -6.326 -16.342 8.225 1.00 80.12 77 SER A N 1
ATOM 624 C CA . SER A 1 77 ? -5.124 -15.706 8.730 1.00 80.12 77 SER A CA 1
ATOM 625 C C . SER A 1 77 ? -4.807 -14.492 7.873 1.00 80.12 77 SER A C 1
ATOM 627 O O . SER A 1 77 ? -4.952 -14.518 6.648 1.00 80.12 77 SER A O 1
ATOM 629 N N . PHE A 1 78 ? -4.379 -13.421 8.532 1.00 84.94 78 PHE A N 1
ATOM 630 C CA . PHE A 1 78 ? -4.051 -12.162 7.887 1.00 84.94 78 PHE A CA 1
ATOM 631 C C . PHE A 1 78 ? -2.637 -11.746 8.272 1.00 84.94 78 PHE A C 1
ATOM 633 O O . PHE A 1 78 ? -2.308 -11.731 9.457 1.00 84.94 78 PHE A O 1
ATOM 640 N N . GLY A 1 79 ? -1.806 -11.443 7.280 1.00 93.00 79 GLY A N 1
ATOM 641 C CA . GLY A 1 79 ? -0.424 -11.038 7.471 1.00 93.00 79 GLY A CA 1
ATOM 642 C C . GLY A 1 79 ? -0.118 -9.715 6.792 1.00 93.00 79 GLY A C 1
ATOM 643 O O . GLY A 1 79 ? -0.592 -9.448 5.690 1.00 93.00 79 GLY A O 1
ATOM 644 N N . ILE A 1 80 ? 0.690 -8.900 7.458 1.00 95.62 80 ILE A N 1
ATOM 645 C CA . ILE A 1 80 ? 1.143 -7.595 6.984 1.00 95.62 80 ILE A CA 1
ATOM 646 C C . ILE A 1 80 ? 2.655 -7.661 6.822 1.00 95.62 80 ILE A C 1
ATOM 648 O O . ILE A 1 80 ? 3.362 -8.073 7.743 1.00 95.62 80 ILE A O 1
ATOM 652 N N . PHE A 1 81 ? 3.143 -7.283 5.645 1.00 95.88 81 PHE A N 1
ATOM 653 C CA . PHE A 1 81 ? 4.570 -7.149 5.382 1.00 95.88 81 PHE A CA 1
ATOM 654 C C . PHE A 1 81 ? 5.105 -5.847 5.980 1.00 95.88 81 PHE A C 1
ATOM 656 O O . PHE A 1 81 ? 4.585 -4.778 5.674 1.00 95.88 81 PHE A O 1
ATOM 663 N N . GLN A 1 82 ? 6.164 -5.942 6.782 1.00 94.38 82 GLN A N 1
ATOM 664 C CA . GLN A 1 82 ? 6.911 -4.804 7.313 1.00 94.38 82 GLN A CA 1
ATOM 665 C C . GLN A 1 82 ? 8.407 -5.006 7.060 1.00 94.38 82 GLN A C 1
ATOM 667 O O . GLN A 1 82 ? 8.947 -6.111 7.176 1.00 94.38 82 GLN A O 1
ATOM 672 N N . VAL A 1 83 ? 9.095 -3.923 6.711 1.00 91.44 83 VAL A N 1
ATOM 673 C CA . VAL A 1 83 ? 10.556 -3.923 6.558 1.00 91.44 83 VAL A CA 1
ATOM 674 C C . VAL A 1 83 ? 11.243 -3.725 7.908 1.00 91.44 83 VAL A C 1
ATOM 676 O O . VAL A 1 83 ? 10.686 -3.092 8.795 1.00 91.44 83 VAL A O 1
ATOM 679 N N . SER A 1 84 ? 12.475 -4.219 8.049 1.00 86.06 84 SER A N 1
ATOM 680 C CA . SER A 1 84 ? 13.174 -4.383 9.334 1.00 86.06 84 SER A CA 1
ATOM 681 C C . SER A 1 84 ? 13.242 -3.152 10.234 1.00 86.06 84 SER A C 1
ATOM 683 O O . SER A 1 84 ? 13.230 -3.312 11.451 1.00 86.06 84 SER A O 1
ATOM 685 N N . TRP A 1 85 ? 13.293 -1.945 9.671 1.00 85.38 85 TRP A N 1
ATOM 686 C CA . TRP A 1 85 ? 13.318 -0.710 10.453 1.00 85.38 85 TRP A CA 1
ATOM 687 C C . TRP A 1 85 ? 11.921 -0.216 10.854 1.00 85.38 85 TRP A C 1
ATOM 689 O O . TRP A 1 85 ? 11.825 0.512 11.834 1.00 85.38 85 TRP A O 1
ATOM 699 N N . ALA A 1 86 ? 10.851 -0.589 10.144 1.00 88.94 86 ALA A N 1
ATOM 700 C CA . ALA A 1 86 ? 9.486 -0.186 10.474 1.00 88.94 86 ALA A CA 1
ATOM 701 C C . ALA A 1 86 ? 8.976 -1.009 11.663 1.00 88.94 86 ALA A C 1
ATOM 703 O O . ALA A 1 86 ? 9.066 -2.238 11.658 1.00 88.94 86 ALA A O 1
ATOM 704 N N . SER A 1 87 ? 8.469 -0.341 12.698 1.00 93.19 87 SER A N 1
ATOM 705 C CA . SER A 1 87 ? 8.091 -1.013 13.945 1.00 93.19 87 SER A CA 1
ATOM 706 C C . SER A 1 87 ? 6.922 -0.321 14.625 1.00 93.19 87 SER A C 1
ATOM 708 O O . SER A 1 87 ? 6.880 0.902 14.695 1.00 93.19 87 SER A O 1
ATOM 710 N N . TRP A 1 88 ? 5.990 -1.103 15.153 1.00 94.62 88 TRP A N 1
ATOM 711 C CA . TRP A 1 88 ? 4.840 -0.611 15.908 1.00 94.62 88 TRP A CA 1
ATOM 712 C C . TRP A 1 88 ? 5.171 -0.480 17.396 1.00 94.62 88 TRP A C 1
ATOM 714 O O . TRP A 1 88 ? 5.998 -1.231 17.925 1.00 94.62 88 TRP A O 1
ATOM 724 N N . LEU A 1 89 ? 4.496 0.433 18.095 1.00 96.69 89 LEU A N 1
ATOM 725 C CA . LEU A 1 89 ? 4.693 0.654 19.527 1.00 96.69 89 LEU A CA 1
ATOM 726 C C . LEU A 1 89 ? 3.506 0.112 20.343 1.00 96.69 89 LEU A C 1
ATOM 728 O O . LEU A 1 89 ? 2.372 0.540 20.133 1.00 96.69 89 LEU A O 1
ATOM 732 N N . PRO A 1 90 ? 3.729 -0.773 21.342 1.00 96.88 90 PRO A N 1
ATOM 733 C CA . PRO A 1 90 ? 2.664 -1.297 22.200 1.00 96.88 90 PRO A CA 1
ATOM 734 C C . PRO A 1 90 ? 1.774 -0.203 22.805 1.00 96.88 90 PRO A C 1
ATOM 736 O O . PRO A 1 90 ? 0.556 -0.343 22.843 1.00 96.88 90 PRO A O 1
ATOM 739 N N . LYS A 1 91 ? 2.391 0.904 23.241 1.00 96.12 91 LYS A N 1
ATOM 740 C CA . LYS A 1 91 ? 1.691 2.043 23.851 1.00 96.12 91 LYS A CA 1
ATOM 741 C C . LYS A 1 91 ? 0.803 2.793 22.864 1.00 96.12 91 LYS A C 1
ATOM 743 O O . LYS A 1 91 ? -0.232 3.310 23.282 1.00 96.12 91 LYS A O 1
ATOM 748 N N . ASP A 1 92 ? 1.201 2.869 21.599 1.00 96.69 92 ASP A N 1
ATOM 749 C CA . ASP A 1 92 ? 0.405 3.514 20.558 1.00 96.69 92 ASP A CA 1
ATOM 750 C C . ASP A 1 92 ? -0.803 2.648 20.220 1.00 96.69 92 ASP A C 1
ATOM 752 O O . ASP A 1 92 ? -1.934 3.120 20.349 1.00 96.69 92 ASP A O 1
ATOM 756 N N . LEU A 1 93 ? -0.580 1.348 19.993 1.00 97.38 93 LEU A N 1
ATOM 757 C CA . LEU A 1 93 ? -1.657 0.376 19.805 1.00 97.38 93 LEU A CA 1
ATOM 758 C C . LEU A 1 93 ? -2.680 0.425 20.950 1.00 97.38 93 LEU A C 1
ATOM 760 O O . LEU A 1 93 ? -3.872 0.585 20.699 1.00 97.38 93 LEU A O 1
ATOM 764 N N . ASP A 1 94 ? -2.244 0.362 22.213 1.00 97.94 94 ASP A N 1
ATOM 765 C CA . ASP A 1 94 ? -3.166 0.422 23.358 1.00 97.94 94 ASP A CA 1
ATOM 766 C C . ASP A 1 94 ? -3.886 1.767 23.470 1.00 97.94 94 ASP A C 1
ATOM 768 O O . ASP A 1 94 ? -5.062 1.809 23.837 1.00 97.94 94 ASP A O 1
ATOM 772 N N . SER A 1 95 ? -3.211 2.869 23.139 1.00 95.56 95 SER A N 1
ATOM 773 C CA . SER A 1 95 ? -3.821 4.201 23.150 1.00 95.56 95 SER A CA 1
ATOM 774 C C . SER A 1 95 ? -4.920 4.316 22.096 1.00 95.56 95 SER A C 1
ATOM 776 O O . SER A 1 95 ? -5.991 4.855 22.378 1.00 95.56 95 SER A O 1
ATOM 778 N N . PHE A 1 96 ? -4.685 3.784 20.897 1.00 95.94 96 PHE A N 1
ATOM 779 C CA . PHE A 1 96 ? -5.675 3.726 19.829 1.00 95.94 96 PHE A CA 1
ATOM 780 C C . PHE A 1 96 ? -6.826 2.775 20.179 1.00 95.94 96 PHE A C 1
ATOM 782 O O . PHE A 1 96 ? -7.999 3.154 20.095 1.00 95.94 96 PHE A O 1
ATOM 789 N N . PHE A 1 97 ? -6.517 1.559 20.638 1.00 97.31 97 PHE A N 1
ATOM 790 C CA . PHE A 1 97 ? -7.519 0.564 21.021 1.00 97.31 97 PHE A CA 1
ATOM 791 C C . PHE A 1 97 ? -8.378 1.042 22.187 1.00 97.31 97 PHE A C 1
ATOM 793 O O . PHE A 1 97 ? -9.596 0.897 22.130 1.00 97.31 97 PHE A O 1
ATOM 800 N N . GLY A 1 98 ? -7.800 1.707 23.187 1.00 96.50 98 GLY A N 1
ATOM 801 C CA . GLY A 1 98 ? -8.552 2.286 24.300 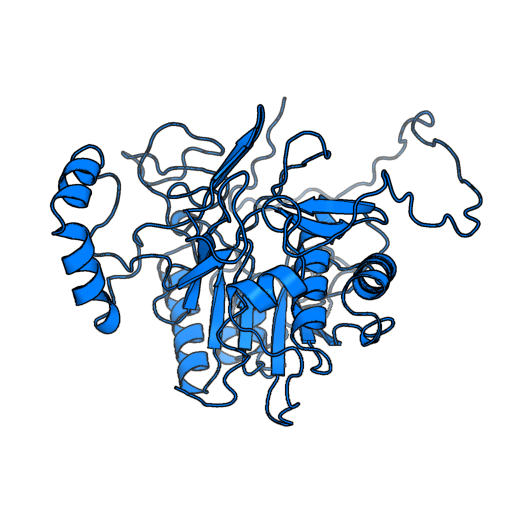1.00 96.50 98 GLY A CA 1
ATOM 802 C C . GLY A 1 98 ? -9.644 3.270 23.861 1.00 96.50 98 GLY A C 1
ATOM 803 O O . GLY A 1 98 ? -10.628 3.442 24.580 1.00 96.50 98 GLY A O 1
ATOM 804 N N . ILE A 1 99 ? -9.508 3.881 22.678 1.00 94.38 99 ILE A N 1
ATOM 805 C CA . ILE A 1 99 ? -10.497 4.801 22.104 1.00 94.38 99 ILE A CA 1
ATOM 806 C C . ILE A 1 99 ? -11.445 4.074 21.138 1.00 94.38 99 ILE A C 1
ATOM 808 O O . ILE A 1 99 ? -12.658 4.246 21.244 1.00 94.38 99 ILE A O 1
ATOM 812 N N . PHE A 1 100 ? -10.916 3.287 20.194 1.00 93.75 100 PHE A N 1
ATOM 813 C CA . PHE A 1 100 ? -11.684 2.800 19.036 1.00 93.75 100 PHE A CA 1
ATOM 814 C C . PHE A 1 100 ? -11.991 1.299 19.041 1.00 93.75 100 PHE A C 1
ATOM 816 O O . PHE A 1 100 ? -12.834 0.838 18.273 1.00 93.75 100 PHE A O 1
ATOM 823 N N . SER A 1 101 ? -11.314 0.513 19.876 1.00 92.88 101 SER A N 1
ATOM 824 C CA . SER A 1 101 ? -11.584 -0.918 20.033 1.00 92.88 101 SER A CA 1
ATOM 825 C C . SER A 1 101 ? -11.135 -1.408 21.416 1.00 92.88 101 SER A C 1
ATOM 827 O O . SER A 1 101 ? -10.146 -2.136 21.511 1.00 92.88 101 SER A O 1
ATOM 829 N N . PRO A 1 102 ? -11.832 -1.040 22.514 1.00 95.12 102 PRO A N 1
ATOM 830 C CA . PRO A 1 102 ? -11.342 -1.298 23.875 1.00 95.12 102 PRO A CA 1
ATOM 831 C C . PRO A 1 102 ? -11.093 -2.777 24.193 1.00 95.12 102 PRO A C 1
ATOM 833 O O . PRO A 1 102 ? -10.281 -3.103 25.051 1.00 95.12 102 PRO A O 1
ATOM 836 N N . LYS A 1 103 ? -11.761 -3.689 23.475 1.00 92.56 103 LYS A N 1
ATOM 837 C CA . LYS A 1 103 ? -11.557 -5.143 23.587 1.00 92.56 103 LYS A CA 1
ATOM 838 C C . LYS A 1 103 ? -10.197 -5.614 23.048 1.00 92.56 103 LYS A C 1
ATOM 840 O O . LYS A 1 103 ? -9.792 -6.730 23.350 1.00 92.56 103 LYS A O 1
ATOM 845 N N . SER A 1 104 ? -9.527 -4.785 22.248 1.00 92.56 104 SER A N 1
ATOM 846 C CA . SER A 1 104 ? -8.236 -5.077 21.615 1.00 92.56 104 SER A CA 1
ATOM 847 C C . SER A 1 104 ? -7.039 -4.554 22.413 1.00 92.56 104 SER A C 1
ATOM 849 O O . SER A 1 104 ? -5.908 -4.799 22.007 1.00 92.56 104 SER A O 1
ATOM 851 N N . VAL A 1 105 ? -7.254 -3.845 23.529 1.00 96.62 105 VAL A N 1
ATOM 852 C CA . VAL A 1 105 ? -6.163 -3.441 24.436 1.00 96.62 105 VAL A CA 1
ATOM 853 C C . VAL A 1 105 ? -5.397 -4.689 24.886 1.00 96.62 105 VAL A C 1
ATOM 855 O O . VAL A 1 105 ? -5.996 -5.746 25.082 1.00 96.62 105 VAL A O 1
ATOM 858 N N . ASP A 1 106 ? -4.072 -4.581 24.973 1.00 95.44 106 ASP A N 1
ATOM 859 C CA . ASP A 1 106 ? -3.129 -5.686 25.212 1.00 95.44 106 ASP A CA 1
ATOM 860 C C . ASP A 1 106 ? -3.047 -6.753 24.106 1.00 95.44 106 ASP A C 1
ATOM 862 O O . ASP A 1 106 ? -2.167 -7.618 24.143 1.00 95.44 106 ASP A O 1
ATOM 866 N N . PHE A 1 107 ? -3.878 -6.674 23.063 1.00 94.06 107 PHE A N 1
ATOM 867 C CA . PHE A 1 107 ? -3.732 -7.520 21.885 1.00 94.06 107 PHE A CA 1
ATOM 868 C C . PHE A 1 107 ? -2.576 -7.011 21.017 1.00 94.06 107 PHE A C 1
ATOM 870 O O . PHE A 1 107 ? -2.377 -5.803 20.862 1.00 94.06 107 PHE A O 1
ATOM 877 N N . ARG A 1 108 ? -1.782 -7.931 20.458 1.00 95.38 108 ARG A N 1
ATOM 878 C CA . ARG A 1 108 ? -0.566 -7.619 19.689 1.00 95.38 108 ARG A CA 1
ATOM 879 C C . ARG A 1 108 ? -0.502 -8.433 18.400 1.00 95.38 108 ARG A C 1
ATOM 881 O O . ARG A 1 108 ? -1.014 -9.557 18.377 1.00 95.38 108 ARG A O 1
ATOM 888 N N . PRO A 1 109 ? 0.140 -7.911 17.342 1.00 94.81 109 PRO A N 1
ATOM 889 C CA . PRO A 1 109 ? 0.416 -8.716 16.167 1.00 94.81 109 PRO A CA 1
ATOM 890 C C . PRO A 1 109 ? 1.433 -9.817 16.502 1.00 94.81 109 PRO A C 1
ATOM 892 O O . PRO A 1 109 ? 2.376 -9.620 17.272 1.00 94.81 109 PRO A O 1
ATOM 895 N N . ILE A 1 110 ? 1.256 -10.992 15.903 1.00 95.12 110 ILE A N 1
ATOM 896 C CA . ILE A 1 110 ? 2.176 -12.120 16.061 1.00 95.12 110 ILE A CA 1
ATOM 897 C C . ILE A 1 110 ? 3.322 -11.926 15.077 1.00 95.12 110 ILE A C 1
ATOM 899 O O . ILE A 1 110 ? 3.143 -12.055 13.866 1.00 95.12 110 ILE A O 1
ATOM 903 N N . MET A 1 111 ? 4.510 -11.628 15.590 1.00 95.12 111 MET A N 1
ATOM 904 C CA . MET A 1 111 ? 5.668 -11.387 14.740 1.00 95.12 111 MET A CA 1
ATOM 905 C C . MET A 1 111 ? 6.250 -12.691 14.174 1.00 95.12 111 MET A C 1
ATOM 907 O O . MET A 1 111 ? 6.432 -13.688 14.878 1.00 95.12 111 MET A O 1
ATOM 911 N N . LYS A 1 112 ? 6.540 -12.670 12.874 1.00 96.88 112 LYS A N 1
ATOM 912 C CA . LYS A 1 112 ? 7.306 -13.669 12.135 1.00 96.88 112 LYS A CA 1
ATOM 913 C C . LYS A 1 112 ? 8.569 -12.995 11.620 1.00 96.88 112 LYS A C 1
ATOM 915 O O . LYS A 1 112 ? 8.521 -12.237 10.656 1.00 96.88 112 LYS A O 1
ATOM 920 N N . SER A 1 113 ? 9.673 -13.272 12.306 1.00 96.62 113 SER A N 1
ATOM 921 C CA . SER A 1 113 ? 11.012 -12.833 11.920 1.00 96.62 113 SER A CA 1
ATOM 922 C C . SER A 1 113 ? 11.441 -13.558 10.649 1.00 96.62 113 SER A C 1
ATOM 924 O O . SER A 1 113 ? 11.384 -14.788 10.602 1.00 96.62 113 SER A O 1
ATOM 926 N N . ILE A 1 114 ? 11.835 -12.794 9.632 1.00 96.75 114 ILE A N 1
ATOM 927 C CA . ILE A 1 114 ? 12.371 -13.292 8.366 1.00 96.75 114 ILE A CA 1
ATOM 928 C C . ILE A 1 114 ? 13.690 -12.573 8.089 1.00 96.75 114 ILE A C 1
ATOM 930 O O . ILE A 1 114 ? 13.745 -11.343 8.059 1.00 96.75 114 ILE A O 1
ATOM 934 N N . ASN A 1 115 ? 14.748 -13.341 7.854 1.00 94.69 115 ASN A N 1
ATOM 935 C CA . ASN A 1 115 ? 16.107 -12.873 7.594 1.00 94.69 115 ASN A CA 1
ATOM 936 C C . ASN A 1 115 ? 16.637 -11.919 8.679 1.00 94.69 115 ASN A C 1
ATOM 938 O O . ASN A 1 115 ? 17.268 -10.904 8.379 1.00 94.69 115 ASN A O 1
ATOM 942 N N . GLY A 1 116 ? 16.348 -12.239 9.944 1.00 94.31 116 GLY A N 1
ATOM 943 C CA . GLY A 1 116 ? 16.743 -11.431 11.100 1.00 94.31 116 GLY A CA 1
ATOM 944 C C . GLY A 1 116 ? 15.758 -10.333 11.488 1.00 94.31 116 GLY A C 1
ATOM 945 O O . GLY A 1 116 ? 16.112 -9.476 12.298 1.00 94.31 116 GLY A O 1
ATOM 946 N N . GLY A 1 117 ? 14.538 -10.361 10.937 1.00 95.12 117 GLY A N 1
ATOM 947 C CA . GLY A 1 117 ? 13.507 -9.365 11.217 1.00 95.12 117 GLY A CA 1
ATOM 948 C C . GLY A 1 117 ? 13.262 -9.234 12.707 1.00 95.12 117 GLY A C 1
ATOM 949 O O . GLY A 1 117 ? 13.098 -10.233 13.405 1.00 95.12 117 GLY A O 1
ATOM 950 N N . TYR A 1 118 ? 13.239 -8.009 13.210 1.00 93.19 118 TYR A N 1
ATOM 951 C CA . TYR A 1 118 ? 13.147 -7.751 14.637 1.00 93.19 118 TYR A CA 1
ATOM 952 C C . TYR A 1 118 ? 12.117 -6.665 14.918 1.00 93.19 118 TYR A C 1
ATOM 954 O O . TYR A 1 118 ? 11.879 -5.774 14.105 1.00 93.19 118 TYR A O 1
ATOM 962 N N . TRP A 1 119 ? 11.485 -6.780 16.078 1.00 93.88 119 TRP A N 1
ATOM 963 C CA . TRP A 1 119 ? 10.675 -5.714 16.641 1.00 93.88 119 TRP A CA 1
ATOM 964 C C . TRP A 1 119 ? 11.584 -4.837 17.500 1.00 93.88 119 TRP A C 1
ATOM 966 O O . TRP A 1 119 ? 12.462 -5.360 18.190 1.00 93.88 119 TRP A O 1
ATOM 976 N N . GLN A 1 120 ? 11.386 -3.524 17.439 1.00 90.75 120 GLN A N 1
ATOM 977 C CA . GLN A 1 120 ? 12.182 -2.564 18.199 1.00 90.75 120 GLN A CA 1
ATOM 978 C C . GLN A 1 120 ? 11.348 -1.365 18.641 1.00 90.75 120 GLN A C 1
ATOM 980 O O . GLN A 1 120 ? 10.474 -0.904 17.906 1.00 90.75 120 GLN A O 1
ATOM 985 N N . ASP A 1 121 ? 11.659 -0.839 19.817 1.00 92.38 121 ASP A N 1
ATOM 986 C CA . ASP A 1 121 ? 11.075 0.379 20.378 1.00 92.38 121 ASP A CA 1
ATOM 987 C C . ASP A 1 121 ? 12.145 1.370 20.871 1.00 92.38 121 ASP A C 1
ATOM 989 O O . ASP A 1 121 ? 11.822 2.337 21.560 1.00 92.38 121 ASP A O 1
ATOM 993 N N . GLU A 1 122 ? 13.411 1.161 20.501 1.00 88.88 122 GLU A N 1
ATOM 994 C CA . GLU A 1 122 ? 14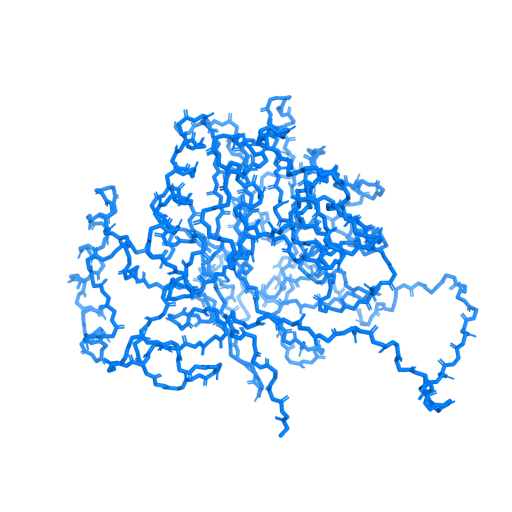.528 2.041 20.859 1.00 88.88 122 GLU A CA 1
ATOM 995 C C . GLU A 1 122 ? 14.521 3.316 20.006 1.00 88.88 122 GLU A C 1
ATOM 997 O O . GLU A 1 122 ? 14.643 4.432 20.515 1.00 88.88 122 GLU A O 1
ATOM 1002 N N . LEU A 1 123 ? 14.348 3.152 18.692 1.00 88.31 123 LEU A N 1
ATOM 1003 C CA . LEU A 1 123 ? 14.225 4.240 17.733 1.00 88.31 123 LEU A CA 1
ATOM 1004 C C . LEU A 1 123 ? 12.745 4.551 17.532 1.00 88.31 123 LEU A C 1
ATOM 1006 O O . LEU A 1 123 ? 12.052 3.900 16.749 1.00 88.31 123 LEU A O 1
ATOM 1010 N N . GLN A 1 124 ? 12.282 5.570 18.251 1.00 91.75 124 GLN A N 1
ATOM 1011 C CA . GLN A 1 124 ? 10.917 6.081 18.172 1.00 91.75 124 GLN A CA 1
ATOM 1012 C C . GLN A 1 124 ? 10.887 7.382 17.370 1.00 91.75 124 GLN A C 1
ATOM 1014 O O . GLN A 1 124 ? 11.626 8.332 17.639 1.00 91.75 124 GLN A O 1
ATOM 1019 N N . GLY A 1 125 ? 10.032 7.426 16.358 1.00 87.06 125 GLY A N 1
ATOM 1020 C CA . GLY A 1 125 ? 9.765 8.615 15.568 1.00 87.06 125 GLY A CA 1
ATOM 1021 C C . GLY A 1 125 ? 8.752 8.333 14.470 1.00 87.06 125 GLY A C 1
ATOM 1022 O O . GLY A 1 125 ? 8.595 7.203 14.016 1.00 87.06 125 GLY A O 1
ATOM 1023 N N . THR A 1 126 ? 8.072 9.374 13.987 1.00 82.50 126 THR A N 1
ATOM 1024 C CA . THR A 1 126 ? 7.037 9.232 12.947 1.00 82.50 126 THR A CA 1
ATOM 1025 C C . THR A 1 126 ? 7.557 8.489 11.712 1.00 82.50 126 THR A C 1
ATOM 1027 O O . THR A 1 126 ? 6.827 7.690 11.144 1.00 82.50 126 THR A O 1
ATOM 1030 N N . TYR A 1 127 ? 8.826 8.690 11.337 1.00 81.38 127 TYR A N 1
ATOM 1031 C CA . TYR A 1 127 ? 9.459 7.981 10.217 1.00 81.38 127 TYR A CA 1
ATOM 1032 C C . TYR A 1 127 ? 9.462 6.453 10.398 1.00 81.38 127 TYR A C 1
ATOM 1034 O O . TYR A 1 127 ? 9.351 5.712 9.431 1.00 81.38 127 TYR A O 1
ATOM 1042 N N . VAL A 1 128 ? 9.606 5.995 11.639 1.00 86.00 128 VAL A N 1
ATOM 1043 C CA . VAL A 1 128 ? 9.813 4.592 11.999 1.00 86.00 128 VAL A CA 1
ATOM 1044 C C . VAL A 1 128 ? 8.492 3.897 12.311 1.00 86.00 128 VAL A C 1
ATOM 1046 O O . VAL A 1 128 ? 8.273 2.765 11.881 1.00 86.00 128 VAL A O 1
ATOM 1049 N N . ASN A 1 129 ? 7.612 4.579 13.047 1.00 91.94 129 ASN A N 1
ATOM 1050 C CA . ASN A 1 129 ? 6.435 3.939 13.628 1.00 91.94 129 ASN A CA 1
ATOM 1051 C C . ASN A 1 129 ? 5.146 4.185 12.843 1.00 91.94 129 ASN A C 1
ATOM 1053 O O . ASN A 1 129 ? 4.285 3.317 12.807 1.00 91.94 129 ASN A O 1
ATOM 1057 N N . ALA A 1 130 ? 5.022 5.307 12.123 1.00 85.75 130 ALA A N 1
ATOM 1058 C CA . ALA A 1 130 ? 3.735 5.714 11.552 1.00 85.75 130 ALA A CA 1
ATOM 1059 C C . ALA A 1 130 ? 3.131 4.734 10.536 1.00 85.75 130 ALA A C 1
ATOM 1061 O O . ALA A 1 130 ? 1.930 4.799 10.298 1.00 85.75 130 ALA A O 1
ATOM 1062 N N . GLU A 1 131 ? 3.944 3.941 9.830 1.00 84.94 131 GLU A N 1
ATOM 1063 C CA . GLU A 1 131 ? 3.435 2.901 8.916 1.00 84.94 131 GLU A CA 1
ATOM 1064 C C . GLU A 1 131 ? 2.892 1.720 9.708 1.00 84.94 131 GLU A C 1
ATOM 1066 O O . GLU A 1 131 ? 1.704 1.426 9.645 1.00 84.94 131 GLU A O 1
ATOM 1071 N N . ALA A 1 132 ? 3.764 1.107 10.509 1.00 91.56 132 ALA A N 1
ATOM 1072 C CA . ALA A 1 132 ? 3.444 -0.080 11.274 1.00 91.56 132 ALA A CA 1
ATOM 1073 C C . ALA A 1 132 ? 2.302 0.175 12.269 1.00 91.56 132 ALA A C 1
ATOM 1075 O O . ALA A 1 132 ? 1.375 -0.627 12.324 1.00 91.56 132 ALA A O 1
ATOM 1076 N N . ASP A 1 133 ? 2.316 1.293 13.006 1.00 94.56 133 ASP A N 1
ATOM 1077 C CA . ASP A 1 133 ? 1.224 1.652 13.918 1.00 94.56 133 ASP A CA 1
ATOM 1078 C C . ASP A 1 133 ? -0.101 1.720 13.157 1.00 94.56 133 ASP A C 1
ATOM 1080 O O . ASP A 1 133 ? -1.027 0.990 13.487 1.00 94.56 133 ASP A O 1
ATOM 1084 N N . LEU A 1 134 ? -0.178 2.502 12.074 1.00 91.44 134 LEU A N 1
ATOM 1085 C CA . LEU A 1 134 ? -1.409 2.647 11.293 1.00 91.44 134 LEU A CA 1
ATOM 1086 C C . LEU A 1 134 ? -1.913 1.299 10.743 1.00 91.44 134 LEU A C 1
ATOM 1088 O O . LEU A 1 134 ? -3.110 1.004 10.829 1.00 91.44 134 LEU A O 1
ATOM 1092 N N . ASP A 1 135 ? -1.010 0.491 10.183 1.00 89.38 135 ASP A N 1
ATOM 1093 C CA . ASP A 1 135 ? -1.330 -0.817 9.612 1.00 89.38 135 ASP A CA 1
ATOM 1094 C C . ASP A 1 135 ? -1.908 -1.766 10.675 1.00 89.38 135 ASP A C 1
ATOM 1096 O O . ASP A 1 135 ? -2.947 -2.401 10.447 1.00 89.38 135 ASP A O 1
ATOM 1100 N N . PHE A 1 136 ? -1.285 -1.849 11.855 1.00 94.62 136 PHE A N 1
ATOM 1101 C CA . PHE A 1 136 ? -1.732 -2.736 12.933 1.00 94.62 136 PHE A CA 1
ATOM 1102 C C . PHE A 1 136 ? -2.938 -2.185 13.705 1.00 94.62 136 PHE A C 1
ATOM 1104 O O . PHE A 1 136 ? -3.841 -2.955 14.029 1.00 94.62 136 PHE A O 1
ATOM 1111 N N . GLU A 1 137 ? -3.031 -0.875 13.927 1.00 95.69 137 GLU A N 1
ATOM 1112 C CA . GLU A 1 137 ? -4.178 -0.222 14.568 1.00 95.69 137 GLU A CA 1
ATOM 1113 C C . GLU A 1 137 ? -5.484 -0.521 13.830 1.00 95.69 137 GLU A C 1
ATOM 1115 O O . GLU A 1 137 ? -6.445 -1.020 14.424 1.00 95.69 137 GLU A O 1
ATOM 1120 N N . TYR A 1 138 ? -5.529 -0.261 12.520 1.00 94.12 138 TYR A N 1
ATOM 1121 C CA . TYR A 1 138 ? -6.754 -0.447 11.743 1.00 94.12 138 TYR A CA 1
ATOM 1122 C C . TYR A 1 138 ? -7.052 -1.907 11.466 1.00 94.12 138 TYR A C 1
ATOM 1124 O O . TYR A 1 138 ? -8.207 -2.317 11.590 1.00 94.12 138 TYR A O 1
ATOM 1132 N N . SER A 1 139 ? -6.040 -2.701 11.110 1.00 91.44 139 SER A N 1
ATOM 1133 C CA . SER A 1 139 ? -6.272 -4.120 10.857 1.00 91.44 139 SER A CA 1
ATOM 1134 C C . SER A 1 139 ? -6.832 -4.811 12.090 1.00 91.44 139 SER A C 1
ATOM 1136 O O . SER A 1 139 ? -7.911 -5.394 12.024 1.00 91.44 139 SER A O 1
ATOM 1138 N N . MET A 1 140 ? -6.167 -4.671 13.236 1.00 91.56 140 MET A N 1
ATOM 1139 C CA . MET A 1 140 ? -6.573 -5.348 14.460 1.00 91.56 140 MET A CA 1
ATOM 1140 C C . MET A 1 140 ? -7.910 -4.816 14.975 1.00 91.56 140 MET A C 1
ATOM 1142 O O . MET A 1 140 ? -8.757 -5.613 15.373 1.00 91.56 140 MET A O 1
ATOM 1146 N N . ALA A 1 141 ? -8.165 -3.503 14.912 1.00 91.38 141 ALA A N 1
ATOM 1147 C CA . ALA A 1 141 ? -9.442 -2.950 15.362 1.00 91.38 141 ALA A CA 1
ATOM 1148 C C . ALA A 1 141 ? -10.635 -3.388 14.500 1.00 91.38 141 ALA A C 1
ATOM 1150 O O . ALA A 1 141 ? -11.742 -3.528 15.028 1.00 91.38 141 ALA A O 1
ATOM 1151 N N . LEU A 1 142 ? -10.434 -3.600 13.196 1.00 88.12 142 LEU A N 1
ATOM 1152 C CA . LEU A 1 142 ? -11.486 -4.038 12.277 1.00 88.12 142 LEU A CA 1
ATOM 1153 C C . LEU A 1 142 ? -11.687 -5.555 12.284 1.00 88.12 142 LEU A C 1
ATOM 1155 O O . LEU A 1 142 ? -12.816 -6.004 12.098 1.00 88.12 142 LEU A O 1
ATOM 1159 N N . THR A 1 143 ? -10.632 -6.342 12.518 1.00 85.00 143 THR A N 1
ATOM 1160 C CA . THR A 1 143 ? -10.694 -7.811 12.436 1.00 85.00 143 THR A CA 1
ATOM 1161 C C . THR A 1 143 ? -10.741 -8.518 13.786 1.00 85.00 143 THR A C 1
ATOM 1163 O O . THR A 1 143 ? -10.805 -9.748 13.810 1.00 85.00 143 THR A O 1
ATOM 1166 N N . TYR A 1 144 ? -10.707 -7.796 14.910 1.00 86.50 144 TYR A N 1
ATOM 1167 C CA . TYR A 1 144 ? -10.751 -8.394 16.248 1.00 86.50 144 TYR A CA 1
ATOM 1168 C C . TYR A 1 144 ? -11.910 -9.410 16.392 1.00 86.50 144 TYR A C 1
ATOM 1170 O O . TYR A 1 144 ? -13.041 -9.091 16.006 1.00 86.50 144 TYR A O 1
ATOM 1178 N N . PRO A 1 145 ? -11.676 -10.614 16.966 1.00 88.00 145 PRO A N 1
ATOM 1179 C CA . PRO A 1 145 ? -10.469 -11.069 17.674 1.00 88.00 145 PRO A CA 1
ATOM 1180 C C . PRO A 1 145 ? -9.462 -11.849 16.809 1.00 88.00 145 PRO A C 1
ATOM 1182 O O . PRO A 1 145 ? -8.635 -12.587 17.342 1.00 88.00 145 PRO A O 1
ATOM 1185 N N . GLN A 1 146 ? -9.511 -11.727 15.479 1.00 84.81 146 GLN A N 1
ATOM 1186 C CA . GLN A 1 146 ? -8.537 -12.388 14.613 1.00 84.81 146 GLN A CA 1
ATOM 1187 C C . GLN A 1 146 ? -7.107 -11.913 14.917 1.00 84.81 146 GLN A C 1
ATOM 1189 O O . GLN A 1 146 ? -6.825 -10.715 14.896 1.00 84.81 146 GLN A O 1
ATOM 1194 N N . SER A 1 147 ? -6.179 -12.860 15.086 1.00 87.06 147 SER A N 1
ATOM 1195 C CA . SER A 1 147 ? -4.746 -12.565 15.139 1.00 87.06 147 SER A CA 1
ATOM 1196 C C . SER A 1 147 ? -4.209 -12.082 13.790 1.00 87.06 147 SER A C 1
ATOM 1198 O O . SER A 1 147 ? -4.411 -12.730 12.759 1.00 87.06 147 SER A O 1
ATOM 1200 N N . VAL A 1 148 ? -3.457 -10.983 13.829 1.00 90.31 148 VAL A N 1
ATOM 1201 C CA . VAL A 1 148 ? -2.735 -10.417 12.684 1.00 90.31 148 VAL A CA 1
ATOM 1202 C C . VAL A 1 148 ? -1.263 -10.811 12.780 1.00 90.31 148 VAL A C 1
ATOM 1204 O O . VAL A 1 148 ? -0.660 -10.715 13.848 1.00 90.31 148 VAL A O 1
ATOM 1207 N N . ILE A 1 149 ? -0.682 -11.281 11.680 1.00 95.12 149 ILE A N 1
ATOM 1208 C CA . ILE A 1 149 ? 0.732 -11.646 11.584 1.00 95.12 149 ILE A CA 1
ATOM 1209 C C . ILE A 1 149 ? 1.538 -10.431 11.116 1.00 95.12 149 ILE A C 1
ATOM 1211 O O . ILE A 1 149 ? 1.214 -9.833 10.094 1.00 95.12 149 ILE A O 1
ATOM 1215 N N . ASN A 1 150 ? 2.611 -10.089 11.828 1.00 96.81 150 ASN A N 1
ATOM 1216 C CA . ASN A 1 150 ? 3.622 -9.151 11.342 1.00 96.81 150 ASN A CA 1
ATOM 1217 C C . ASN A 1 150 ? 4.751 -9.938 10.664 1.00 96.81 150 ASN A C 1
ATOM 1219 O O . ASN A 1 150 ? 5.561 -10.555 11.359 1.00 96.81 150 ASN A O 1
ATOM 1223 N N . TYR A 1 151 ? 4.812 -9.934 9.333 1.00 97.75 151 TYR A N 1
ATOM 1224 C CA . TYR A 1 151 ? 5.961 -10.450 8.594 1.00 97.75 151 TYR A CA 1
ATOM 1225 C C . TYR A 1 151 ? 7.067 -9.396 8.584 1.00 97.75 151 TYR A C 1
ATOM 1227 O O . TYR A 1 151 ? 7.123 -8.555 7.688 1.00 97.75 151 TYR A O 1
ATOM 1235 N N . GLN A 1 152 ? 7.938 -9.462 9.589 1.00 97.12 152 GLN A N 1
ATOM 1236 C CA . GLN A 1 152 ? 9.055 -8.542 9.757 1.00 97.12 152 GLN A CA 1
ATOM 1237 C C . GLN A 1 152 ? 10.250 -9.069 8.964 1.00 97.12 152 GLN A C 1
ATOM 1239 O O . GLN A 1 152 ? 10.800 -10.118 9.303 1.00 97.12 152 GLN A O 1
ATOM 1244 N N . VAL A 1 153 ? 10.652 -8.361 7.911 1.00 95.88 153 VAL A N 1
ATOM 1245 C CA . VAL A 1 153 ? 11.676 -8.839 6.972 1.00 95.88 153 VAL A CA 1
ATOM 1246 C C . VAL A 1 153 ? 12.925 -7.973 7.027 1.00 95.88 153 VAL A C 1
ATOM 1248 O O . VAL A 1 153 ? 12.836 -6.748 6.998 1.00 95.88 153 VAL A O 1
ATOM 1251 N N . GLY A 1 154 ? 14.094 -8.607 7.003 1.00 93.50 154 GLY A N 1
ATOM 1252 C CA . GLY A 1 154 ? 15.397 -7.942 6.950 1.00 93.50 154 GLY A CA 1
ATOM 1253 C C . GLY A 1 154 ? 16.079 -7.876 8.306 1.00 93.50 154 GLY A C 1
ATOM 1254 O O . GLY A 1 154 ? 15.578 -8.414 9.273 1.00 93.50 154 GLY A O 1
ATOM 1255 N N . GLU A 1 155 ? 17.193 -7.167 8.414 1.00 92.62 155 GLU A N 1
ATOM 1256 C CA . GLU A 1 155 ? 17.948 -7.061 9.665 1.00 92.62 155 GLU A CA 1
ATOM 1257 C C . GLU A 1 155 ? 18.300 -5.606 10.004 1.00 92.62 155 GLU A C 1
ATOM 1259 O O . GLU A 1 155 ? 17.898 -4.670 9.307 1.00 92.62 155 GLU A O 1
ATOM 1264 N N . LYS A 1 156 ? 19.064 -5.410 11.083 1.00 88.62 156 LYS A N 1
ATOM 1265 C CA . LYS A 1 156 ? 19.490 -4.092 11.572 1.00 88.62 156 LYS A CA 1
ATOM 1266 C C . LYS A 1 156 ? 20.307 -3.309 10.540 1.00 88.62 156 LYS A C 1
ATOM 1268 O O . LYS A 1 156 ? 20.171 -2.094 10.441 1.00 88.62 156 LYS A O 1
ATOM 1273 N N . TRP A 1 157 ? 21.144 -3.998 9.766 1.00 89.25 157 TRP A N 1
ATOM 1274 C CA . TRP A 1 157 ? 22.072 -3.370 8.816 1.00 89.25 157 TRP A CA 1
ATOM 1275 C C . TRP A 1 157 ? 21.611 -3.418 7.361 1.00 89.25 157 TRP A C 1
ATOM 1277 O O . TRP A 1 157 ? 22.181 -2.737 6.509 1.00 89.25 157 TRP A O 1
ATOM 1287 N N . GLN A 1 158 ? 20.581 -4.210 7.068 1.00 88.44 158 GLN A N 1
ATOM 1288 C CA . GLN A 1 158 ? 20.066 -4.431 5.723 1.00 88.44 158 GLN A CA 1
ATOM 1289 C C . GLN A 1 158 ? 18.542 -4.420 5.764 1.00 88.44 158 GLN A C 1
ATOM 1291 O O . GLN A 1 158 ? 17.913 -5.237 6.435 1.00 88.44 158 GLN A O 1
ATOM 1296 N N . THR A 1 159 ? 17.942 -3.486 5.028 1.00 88.81 159 THR A N 1
ATOM 1297 C CA . THR A 1 159 ? 16.482 -3.386 4.934 1.00 88.81 159 THR A CA 1
ATOM 1298 C C . THR A 1 159 ? 15.913 -4.623 4.246 1.00 88.81 159 THR A C 1
ATOM 1300 O O . THR A 1 159 ? 16.434 -5.063 3.221 1.00 88.81 159 THR A O 1
ATOM 1303 N N . GLY A 1 160 ? 14.827 -5.169 4.790 1.00 89.56 160 GLY A N 1
ATOM 1304 C CA . GLY A 1 160 ? 14.126 -6.279 4.155 1.00 89.56 160 GLY A CA 1
ATOM 1305 C C . GLY A 1 160 ? 13.534 -5.900 2.810 1.00 89.56 160 GLY A C 1
ATOM 1306 O O . GLY A 1 160 ? 13.041 -4.791 2.614 1.00 89.56 160 GLY A O 1
ATOM 1307 N N . THR A 1 161 ? 13.545 -6.851 1.886 1.00 91.69 161 THR A N 1
ATOM 1308 C CA . THR A 1 161 ? 12.935 -6.690 0.568 1.00 91.69 161 THR A CA 1
ATOM 1309 C C . THR A 1 161 ? 11.683 -7.548 0.461 1.00 91.69 161 THR A C 1
ATOM 1311 O O . THR A 1 161 ? 11.535 -8.562 1.146 1.00 91.69 161 THR A O 1
ATOM 1314 N N . LEU A 1 162 ? 10.792 -7.177 -0.457 1.00 92.31 162 LEU A N 1
ATOM 1315 C CA . LEU A 1 162 ? 9.637 -8.004 -0.794 1.00 92.31 162 LEU A CA 1
ATOM 1316 C C . LEU A 1 162 ? 10.058 -9.375 -1.353 1.00 92.31 162 LEU A C 1
ATOM 1318 O O . LEU A 1 162 ? 9.381 -10.370 -1.116 1.00 92.31 162 LEU A O 1
ATOM 1322 N N . ASN A 1 163 ? 11.210 -9.457 -2.028 1.00 92.31 163 ASN A N 1
ATOM 1323 C CA . ASN A 1 163 ? 11.778 -10.745 -2.418 1.00 92.31 163 ASN A CA 1
ATOM 1324 C C . ASN A 1 163 ? 12.205 -11.582 -1.201 1.00 92.31 163 ASN A C 1
ATOM 1326 O O . ASN A 1 163 ? 11.978 -12.782 -1.185 1.00 92.31 163 ASN A O 1
ATOM 1330 N N . GLY A 1 164 ? 12.730 -10.960 -0.140 1.00 93.62 164 GLY A N 1
ATOM 1331 C CA . GLY A 1 164 ? 13.008 -11.650 1.123 1.00 93.62 164 GLY A CA 1
ATOM 1332 C C . GLY A 1 164 ? 11.762 -12.294 1.742 1.00 93.62 164 GLY A C 1
ATOM 1333 O O . GLY A 1 164 ? 11.842 -13.418 2.231 1.00 93.62 164 GLY A O 1
ATOM 1334 N N . LEU A 1 165 ? 10.602 -11.628 1.665 1.00 95.56 165 LEU A N 1
ATOM 1335 C CA . LEU A 1 165 ? 9.320 -12.220 2.070 1.00 95.56 165 LEU A CA 1
ATOM 1336 C C . LEU A 1 165 ? 8.951 -13.421 1.190 1.00 95.56 165 LEU A C 1
ATOM 1338 O O . LEU A 1 165 ? 8.578 -14.478 1.691 1.00 95.56 165 LEU A O 1
ATOM 1342 N N . ILE A 1 166 ? 9.051 -13.250 -0.127 1.00 95.38 166 ILE A N 1
ATOM 1343 C CA . ILE A 1 166 ? 8.698 -14.282 -1.105 1.00 95.38 166 ILE A CA 1
ATOM 1344 C C . ILE A 1 166 ? 9.596 -15.514 -0.958 1.00 95.38 166 ILE A C 1
ATOM 1346 O O . ILE A 1 166 ? 9.086 -16.630 -0.950 1.00 95.38 166 ILE A O 1
ATOM 1350 N N . ALA A 1 167 ? 10.901 -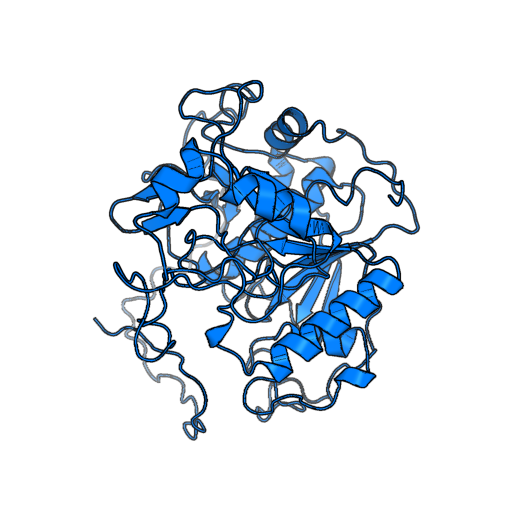15.326 -0.759 1.00 94.19 167 ALA A N 1
ATOM 1351 C CA . ALA A 1 167 ? 11.846 -16.403 -0.483 1.00 94.19 167 ALA A CA 1
ATOM 1352 C C . ALA A 1 167 ? 11.501 -17.163 0.802 1.00 94.19 167 ALA A C 1
ATOM 1354 O O . ALA A 1 167 ? 11.599 -18.389 0.833 1.00 94.19 167 ALA A O 1
ATOM 1355 N N . ALA A 1 168 ? 11.014 -16.472 1.836 1.00 95.81 168 ALA A N 1
ATOM 1356 C CA . ALA A 1 168 ? 10.550 -17.126 3.055 1.00 95.81 168 ALA A CA 1
ATOM 1357 C C . ALA A 1 168 ? 9.296 -17.980 2.839 1.00 95.81 168 ALA A C 1
ATOM 1359 O O . ALA A 1 168 ? 9.158 -19.013 3.494 1.00 95.81 168 ALA A O 1
ATOM 1360 N N . PHE A 1 169 ? 8.415 -17.591 1.913 1.00 96.56 169 PHE A N 1
ATOM 1361 C CA . PHE A 1 169 ? 7.244 -18.385 1.530 1.00 96.56 169 PHE A CA 1
ATOM 1362 C C . PHE A 1 169 ? 7.583 -19.545 0.599 1.00 96.56 169 PHE A C 1
ATOM 1364 O O . PHE A 1 169 ? 6.983 -20.614 0.705 1.00 96.56 169 PHE A O 1
ATOM 1371 N N . ASP A 1 170 ? 8.544 -19.350 -0.297 1.00 94.00 170 ASP A N 1
ATOM 1372 C CA . ASP A 1 170 ? 8.955 -20.349 -1.266 1.00 94.00 170 ASP A CA 1
ATOM 1373 C C . ASP A 1 170 ? 10.479 -20.452 -1.378 1.00 94.00 170 ASP A C 1
ATOM 1375 O O . ASP A 1 170 ? 11.155 -19.607 -1.968 1.00 94.00 170 ASP A O 1
ATOM 1379 N N . GLY A 1 171 ? 11.008 -21.575 -0.892 1.00 90.50 171 GLY A N 1
ATOM 1380 C CA . GLY A 1 171 ? 12.436 -21.872 -0.933 1.00 90.50 171 GLY A CA 1
ATOM 1381 C C . GLY A 1 171 ? 13.024 -21.958 -2.345 1.00 90.50 171 GLY A C 1
ATOM 1382 O O . GLY A 1 171 ? 14.230 -21.793 -2.495 1.00 90.50 171 GLY A O 1
ATOM 1383 N N . SER A 1 172 ? 12.215 -22.129 -3.401 1.00 87.19 172 SER A N 1
ATOM 1384 C CA . SER A 1 172 ? 12.714 -22.073 -4.790 1.00 87.19 172 SER A CA 1
ATOM 1385 C C . SER A 1 172 ? 13.163 -20.667 -5.228 1.00 87.19 172 SER A C 1
ATOM 1387 O O . SER A 1 172 ? 13.747 -20.478 -6.299 1.00 87.19 172 SER A O 1
ATOM 1389 N N . CYS A 1 173 ? 12.891 -19.662 -4.395 1.00 83.25 173 CYS A N 1
ATOM 1390 C CA . CYS A 1 173 ? 13.258 -18.267 -4.596 1.00 83.25 173 CYS A CA 1
ATOM 1391 C C . CYS A 1 173 ? 14.496 -17.847 -3.786 1.00 83.25 173 CYS A C 1
ATOM 1393 O O . CYS A 1 173 ? 14.832 -16.669 -3.782 1.00 83.25 173 CYS A O 1
ATOM 1395 N N . CYS A 1 174 ? 15.150 -18.794 -3.104 1.00 81.06 174 CYS A N 1
ATOM 1396 C CA . CYS A 1 174 ? 16.235 -18.536 -2.155 1.00 81.06 174 CYS A CA 1
ATOM 1397 C C . CYS A 1 174 ? 17.515 -17.985 -2.794 1.00 81.06 174 CYS A C 1
ATOM 1399 O O . CYS A 1 174 ? 18.226 -17.194 -2.175 1.00 81.06 174 CYS A O 1
ATOM 1401 N N . ASP A 1 175 ? 17.814 -18.396 -4.028 1.00 78.44 175 ASP A N 1
ATOM 1402 C CA . ASP A 1 175 ? 18.957 -17.856 -4.756 1.00 78.44 175 ASP A CA 1
ATOM 1403 C C . ASP A 1 175 ? 18.723 -16.370 -5.028 1.00 78.44 175 ASP A C 1
ATOM 1405 O O . ASP A 1 175 ? 17.665 -15.995 -5.538 1.00 78.44 175 ASP A O 1
ATOM 1409 N N . ALA A 1 176 ? 19.714 -15.526 -4.727 1.00 71.00 176 ALA A N 1
ATOM 1410 C CA . ALA A 1 176 ? 19.635 -14.100 -5.021 1.00 71.00 176 ALA A CA 1
ATOM 1411 C C . ALA A 1 176 ? 19.357 -13.897 -6.520 1.00 71.00 176 ALA A C 1
ATOM 1413 O O . ALA A 1 176 ? 20.214 -14.154 -7.370 1.00 71.00 176 ALA A O 1
ATOM 1414 N N . TRP A 1 177 ? 18.156 -13.416 -6.848 1.00 79.56 177 TRP A N 1
ATOM 1415 C CA . TRP A 1 177 ? 17.768 -13.107 -8.224 1.00 79.56 177 TRP A CA 1
ATOM 1416 C C . TRP A 1 177 ? 18.576 -11.926 -8.746 1.00 79.56 177 TRP A C 1
ATOM 1418 O O . TRP A 1 177 ? 18.874 -11.837 -9.938 1.00 79.56 177 TRP A O 1
ATOM 1428 N N . ASN A 1 178 ? 18.924 -11.009 -7.844 1.00 81.88 178 ASN A N 1
ATOM 1429 C CA . ASN A 1 178 ? 19.862 -9.939 -8.097 1.00 81.88 178 ASN A CA 1
ATOM 1430 C C . ASN A 1 178 ? 20.606 -9.575 -6.807 1.00 81.88 178 ASN A C 1
ATOM 1432 O O . ASN A 1 178 ? 20.072 -8.880 -5.949 1.00 81.88 178 ASN A O 1
ATOM 1436 N N . SER A 1 179 ? 21.878 -9.958 -6.710 1.00 82.19 179 SER A N 1
ATOM 1437 C CA . SER A 1 179 ? 22.729 -9.704 -5.535 1.00 82.19 179 SER A CA 1
ATOM 1438 C C . SER A 1 179 ? 23.054 -8.229 -5.266 1.00 82.19 179 SER A C 1
ATOM 1440 O O . SER A 1 179 ? 23.656 -7.915 -4.245 1.00 82.19 179 SER A O 1
ATOM 1442 N N . SER A 1 180 ? 22.692 -7.313 -6.171 1.00 84.56 180 SER A N 1
ATOM 1443 C CA . SER A 1 180 ? 22.789 -5.865 -5.928 1.00 84.56 180 SER A CA 1
ATOM 1444 C C . SER A 1 180 ? 21.523 -5.280 -5.291 1.00 84.56 180 SER A C 1
ATOM 1446 O O . SER A 1 180 ? 21.530 -4.111 -4.912 1.00 84.56 180 SER A O 1
ATOM 1448 N N . ILE A 1 181 ? 20.440 -6.061 -5.219 1.00 85.38 181 ILE A N 1
ATOM 1449 C CA . ILE A 1 181 ? 19.121 -5.656 -4.712 1.00 85.38 1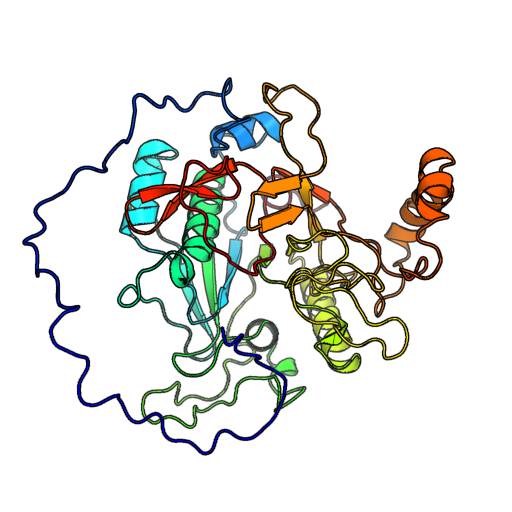81 ILE A CA 1
ATOM 1450 C C . ILE A 1 181 ? 18.730 -6.507 -3.503 1.00 85.38 181 ILE A C 1
ATOM 1452 O O . ILE A 1 181 ? 18.235 -5.983 -2.509 1.00 85.38 181 ILE A O 1
ATOM 1456 N N . ASP A 1 182 ? 18.927 -7.818 -3.602 1.00 86.94 182 ASP A N 1
ATOM 1457 C CA . ASP A 1 182 ? 18.591 -8.769 -2.554 1.00 86.94 182 ASP A CA 1
ATOM 1458 C C . ASP A 1 182 ? 19.579 -8.660 -1.387 1.00 86.94 182 ASP A C 1
ATOM 1460 O O . ASP A 1 182 ? 20.774 -8.428 -1.584 1.00 86.94 182 ASP A O 1
ATOM 1464 N N . GLY A 1 183 ? 19.065 -8.823 -0.164 1.00 85.31 183 GLY A N 1
ATOM 1465 C CA . GLY A 1 183 ? 19.894 -8.812 1.040 1.00 85.31 183 GLY A CA 1
ATOM 1466 C C . GLY A 1 183 ? 20.915 -9.948 1.023 1.00 85.31 183 GLY A C 1
ATOM 1467 O O . GLY A 1 183 ? 20.653 -11.014 0.472 1.00 85.31 183 GLY A O 1
ATOM 1468 N N . VAL A 1 184 ? 22.076 -9.719 1.629 1.00 87.81 184 VAL A N 1
ATOM 1469 C CA . VAL A 1 184 ? 23.159 -10.703 1.707 1.00 87.81 184 VAL A CA 1
ATOM 1470 C C . VAL A 1 184 ? 23.132 -11.359 3.080 1.00 87.81 184 VAL A C 1
ATOM 1472 O O . VAL A 1 184 ? 23.292 -10.669 4.090 1.00 87.81 184 VAL A O 1
ATOM 1475 N N . TYR A 1 185 ? 22.963 -12.684 3.112 1.00 88.88 185 TYR A N 1
ATOM 1476 C CA . TYR A 1 185 ? 22.977 -13.465 4.350 1.00 88.88 185 TYR A CA 1
ATOM 1477 C C . TYR A 1 185 ? 23.890 -14.700 4.248 1.00 88.88 185 TYR A C 1
ATOM 1479 O O . TYR A 1 185 ? 23.883 -15.366 3.209 1.00 88.88 185 TYR A O 1
ATOM 1487 N N . PRO A 1 186 ? 24.642 -15.063 5.308 1.00 92.25 186 PRO A N 1
ATOM 1488 C CA . PRO A 1 186 ? 24.774 -14.367 6.596 1.00 92.25 186 PRO A CA 1
ATOM 1489 C C . PRO A 1 186 ? 25.255 -12.915 6.480 1.00 92.25 186 PRO A C 1
ATOM 1491 O O . PRO A 1 186 ? 25.946 -12.558 5.524 1.00 92.25 186 PRO A O 1
ATOM 1494 N N . SER A 1 187 ? 24.840 -12.077 7.428 1.00 91.50 187 SER A N 1
ATOM 1495 C CA . SER A 1 187 ? 25.166 -10.652 7.440 1.00 91.50 187 SER A CA 1
ATOM 1496 C C . SER A 1 187 ? 26.682 -10.438 7.527 1.00 91.50 187 SER A C 1
ATOM 1498 O O . SER A 1 187 ? 27.331 -11.057 8.372 1.00 91.50 187 SER A O 1
ATOM 1500 N N . PRO A 1 188 ? 27.265 -9.530 6.718 1.00 90.50 188 PRO A N 1
ATOM 1501 C CA . PRO A 1 188 ? 28.674 -9.154 6.842 1.00 90.50 188 PRO A CA 1
ATOM 1502 C C . PRO A 1 188 ? 29.028 -8.440 8.155 1.00 90.50 188 PRO A C 1
ATOM 1504 O O . PRO A 1 188 ? 30.212 -8.278 8.446 1.00 90.50 188 PRO A O 1
ATOM 1507 N N . SER A 1 189 ? 28.031 -7.948 8.896 1.00 91.25 189 SER A N 1
ATOM 1508 C CA . SER A 1 189 ? 28.217 -7.284 10.188 1.00 91.25 189 SER A CA 1
ATOM 1509 C C . SER A 1 189 ? 28.217 -8.305 11.321 1.00 91.25 189 SER A C 1
ATOM 1511 O O . SER A 1 189 ? 27.320 -9.140 11.378 1.00 91.25 189 SER A O 1
ATOM 1513 N N . ASP A 1 190 ? 29.153 -8.191 12.266 1.00 89.25 190 ASP A N 1
ATOM 1514 C CA . ASP A 1 190 ? 29.298 -9.142 13.382 1.00 89.25 190 ASP A CA 1
ATOM 1515 C C . ASP A 1 190 ? 28.052 -9.221 14.290 1.00 89.25 190 ASP A C 1
ATOM 1517 O O . ASP A 1 190 ? 27.728 -10.287 14.811 1.00 89.25 190 ASP A O 1
ATOM 1521 N N . ASP A 1 191 ? 27.318 -8.114 14.459 1.00 89.56 191 ASP A N 1
ATOM 1522 C CA . ASP A 1 191 ? 26.056 -8.042 15.215 1.00 89.56 191 ASP A CA 1
ATOM 1523 C C . ASP A 1 191 ? 24.805 -8.159 14.319 1.00 89.56 191 ASP A C 1
ATOM 1525 O O . ASP A 1 191 ? 23.695 -7.846 14.753 1.00 89.56 191 ASP A O 1
ATOM 1529 N N . GLY A 1 192 ? 24.977 -8.585 13.063 1.00 89.56 192 GLY A N 1
ATOM 1530 C CA . GLY A 1 192 ? 23.895 -8.820 12.109 1.00 89.56 192 GLY A CA 1
ATOM 1531 C C . GLY A 1 192 ? 23.336 -10.248 12.125 1.00 89.56 192 GLY A C 1
ATOM 1532 O O . GLY A 1 192 ? 23.753 -11.102 12.911 1.00 89.56 192 GLY A O 1
ATOM 1533 N N . TYR A 1 193 ? 22.391 -10.546 11.229 1.00 92.94 193 TYR A N 1
ATOM 1534 C CA . TYR A 1 193 ? 21.792 -11.886 11.117 1.00 92.94 193 TYR A CA 1
ATOM 1535 C C . TYR A 1 193 ? 22.788 -12.934 10.588 1.00 92.94 193 TYR A C 1
ATOM 1537 O O . TYR A 1 193 ? 23.047 -13.009 9.390 1.00 92.94 193 TYR A O 1
ATOM 1545 N N . GLN A 1 194 ? 23.320 -13.781 11.477 1.00 93.56 194 GLN A N 1
ATOM 1546 C CA . GLN A 1 194 ? 24.392 -14.742 11.158 1.00 93.56 194 GLN A CA 1
ATOM 1547 C C . GLN A 1 194 ? 23.930 -16.079 10.554 1.00 93.56 194 GLN A C 1
ATOM 1549 O O . GLN A 1 194 ? 24.741 -16.983 10.345 1.00 93.56 194 GLN A O 1
ATOM 1554 N N . LYS A 1 195 ? 22.633 -16.255 10.297 1.00 91.88 195 LYS A N 1
ATOM 1555 C CA . LYS A 1 195 ? 22.115 -17.483 9.678 1.00 91.88 195 LYS A CA 1
ATOM 1556 C C . LYS A 1 195 ? 21.999 -17.314 8.165 1.00 91.88 195 LYS A C 1
ATOM 1558 O O . LYS A 1 195 ? 22.052 -16.204 7.641 1.00 91.88 195 LYS A O 1
ATOM 1563 N N . ALA A 1 196 ? 21.844 -18.440 7.473 1.00 89.81 196 ALA A N 1
ATOM 1564 C CA . ALA A 1 196 ? 21.475 -18.441 6.063 1.00 89.81 196 ALA A CA 1
ATOM 1565 C C . ALA A 1 196 ? 20.100 -17.786 5.855 1.00 89.81 196 ALA A C 1
ATOM 1567 O O . ALA A 1 196 ? 19.328 -17.643 6.805 1.00 89.81 196 ALA A O 1
ATOM 1568 N N . HIS A 1 197 ? 19.804 -17.427 4.605 1.00 90.38 197 HIS A N 1
ATOM 1569 C CA . HIS A 1 197 ? 18.490 -16.928 4.217 1.00 90.38 197 HIS A CA 1
ATOM 1570 C C . HIS A 1 197 ? 17.364 -17.861 4.698 1.00 90.38 197 HIS A C 1
ATOM 1572 O O . HIS A 1 197 ? 17.431 -19.084 4.552 1.00 90.38 197 HIS A O 1
ATOM 1578 N N . ASP A 1 198 ? 16.310 -17.260 5.239 1.00 93.31 198 ASP A N 1
ATOM 1579 C CA . ASP A 1 198 ? 15.073 -17.928 5.609 1.00 93.31 198 ASP A CA 1
ATOM 1580 C C . ASP A 1 198 ? 14.307 -18.273 4.329 1.00 93.31 198 ASP A C 1
ATOM 1582 O O . ASP A 1 198 ? 13.615 -17.434 3.758 1.00 93.31 198 ASP A O 1
ATOM 1586 N N . CYS A 1 199 ? 14.481 -19.507 3.855 1.00 92.25 199 CYS A N 1
ATOM 1587 C CA . CYS A 1 199 ? 13.982 -19.967 2.563 1.00 92.25 199 CYS A CA 1
ATOM 1588 C C . CYS A 1 199 ? 12.936 -21.072 2.713 1.00 92.25 199 CYS A C 1
ATOM 1590 O O . CYS A 1 199 ? 13.248 -22.169 3.174 1.00 92.25 199 CYS A O 1
ATOM 1592 N N . GLY A 1 200 ? 11.690 -20.788 2.327 1.00 94.81 200 GLY A N 1
ATOM 1593 C CA . GLY A 1 200 ? 10.556 -21.701 2.512 1.00 94.81 200 GLY A CA 1
ATOM 1594 C C . GLY A 1 200 ? 10.267 -22.027 3.982 1.00 94.81 200 GLY A C 1
ATOM 1595 O O . GLY A 1 200 ? 9.698 -23.074 4.287 1.00 94.81 200 GLY A O 1
ATOM 1596 N N . THR A 1 201 ? 10.707 -21.173 4.907 1.00 94.56 201 THR A N 1
ATOM 1597 C CA . THR A 1 201 ? 10.597 -21.385 6.358 1.00 94.56 201 THR A CA 1
ATOM 1598 C C . THR A 1 201 ? 9.278 -20.873 6.932 1.00 94.56 201 THR A C 1
ATOM 1600 O O . THR A 1 201 ? 8.929 -21.203 8.069 1.00 94.56 201 THR A O 1
ATOM 1603 N N . VAL A 1 202 ? 8.530 -20.072 6.168 1.00 95.56 202 VAL A N 1
ATOM 1604 C CA . VAL A 1 202 ? 7.311 -19.405 6.620 1.00 95.56 202 VAL A CA 1
ATOM 1605 C C . VAL A 1 202 ? 6.145 -19.787 5.722 1.00 95.56 202 VAL A C 1
ATOM 1607 O O . VAL A 1 202 ? 6.194 -19.646 4.509 1.00 95.56 202 VAL A O 1
ATOM 1610 N N . ARG A 1 203 ? 5.036 -20.219 6.324 1.00 93.81 203 ARG A N 1
ATOM 1611 C CA . ARG A 1 203 ? 3.783 -20.409 5.590 1.00 93.81 203 ARG A CA 1
ATOM 1612 C C . ARG A 1 203 ? 3.091 -19.050 5.378 1.00 93.81 203 ARG A C 1
ATOM 1614 O O . ARG A 1 203 ? 2.909 -18.330 6.369 1.00 93.81 203 ARG A O 1
ATOM 1621 N N . PRO A 1 204 ? 2.676 -18.703 4.145 1.00 94.62 204 PRO A N 1
ATOM 1622 C CA . PRO A 1 204 ? 1.903 -17.492 3.903 1.00 94.62 204 PRO A CA 1
ATOM 1623 C C . PRO A 1 204 ? 0.529 -17.576 4.577 1.00 94.62 204 PRO A C 1
ATOM 1625 O O . PRO A 1 204 ? -0.070 -18.650 4.694 1.00 94.62 204 PRO A O 1
ATOM 1628 N N . THR A 1 205 ? 0.034 -16.428 5.021 1.00 92.88 205 THR A N 1
ATOM 1629 C CA . THR A 1 205 ? -1.343 -16.237 5.472 1.00 92.88 205 THR A CA 1
ATOM 1630 C C . THR A 1 205 ? -2.304 -16.283 4.287 1.00 92.88 205 THR A C 1
ATOM 1632 O O . THR A 1 205 ? -1.895 -16.129 3.140 1.00 92.88 205 THR A O 1
ATOM 1635 N N . ASN A 1 206 ? -3.602 -16.461 4.545 1.00 89.81 206 ASN A N 1
ATOM 1636 C CA . ASN A 1 206 ? -4.625 -16.445 3.490 1.00 89.81 206 ASN A CA 1
ATOM 1637 C C . ASN A 1 206 ? -4.735 -15.077 2.814 1.00 89.81 206 ASN A C 1
ATOM 1639 O O . ASN A 1 206 ? -5.069 -14.994 1.636 1.00 89.81 206 ASN A O 1
ATOM 1643 N N . VAL A 1 207 ? -4.446 -14.010 3.559 1.00 91.19 207 VAL A N 1
ATOM 1644 C CA . VAL A 1 207 ? -4.349 -12.651 3.031 1.00 91.19 207 VAL A CA 1
ATOM 1645 C C . VAL A 1 207 ? -2.995 -12.065 3.416 1.00 91.19 207 VAL A C 1
ATOM 1647 O O . VAL A 1 207 ? -2.629 -12.098 4.592 1.00 91.19 207 VAL A O 1
ATOM 1650 N N . VAL A 1 208 ? -2.265 -11.527 2.441 1.00 95.31 208 VAL A N 1
ATOM 1651 C CA . VAL A 1 208 ? -0.997 -10.806 2.629 1.00 95.31 208 VAL A CA 1
ATOM 1652 C C . VAL A 1 208 ? -1.198 -9.360 2.179 1.00 95.31 208 VAL A C 1
ATOM 1654 O O . VAL A 1 208 ? -1.514 -9.122 1.015 1.00 95.31 208 VAL A O 1
ATOM 1657 N N . SER A 1 209 ? -1.032 -8.403 3.092 1.00 95.00 209 SER A N 1
ATOM 1658 C CA . SER A 1 209 ? -1.115 -6.966 2.802 1.00 95.00 209 SER A CA 1
ATOM 1659 C C . SER A 1 209 ? 0.270 -6.342 2.672 1.00 95.00 209 SER A C 1
ATOM 1661 O O . SER A 1 209 ? 1.174 -6.635 3.462 1.00 95.00 209 SER A O 1
ATOM 1663 N N . ILE A 1 210 ? 0.424 -5.495 1.654 1.00 93.50 210 ILE A N 1
ATOM 1664 C CA . ILE A 1 210 ? 1.663 -4.801 1.307 1.00 93.50 210 ILE A CA 1
ATOM 1665 C C . ILE A 1 210 ? 1.362 -3.302 1.127 1.00 93.50 210 ILE A C 1
ATOM 1667 O O . ILE A 1 210 ? 0.759 -2.886 0.133 1.00 93.50 210 ILE A O 1
ATOM 1671 N N . SER A 1 211 ? 1.834 -2.488 2.072 1.00 87.00 211 SER A N 1
ATOM 1672 C CA . SER A 1 211 ? 1.757 -1.012 2.092 1.00 87.00 211 SER A CA 1
ATOM 1673 C C . SER A 1 211 ? 3.026 -0.326 1.544 1.00 87.00 211 SER A C 1
ATOM 1675 O O . SER A 1 211 ? 3.251 0.879 1.678 1.00 87.00 211 SER A O 1
ATOM 1677 N N . TYR A 1 212 ? 3.878 -1.094 0.864 1.00 85.44 212 TYR A N 1
ATOM 1678 C CA . TYR A 1 212 ? 5.102 -0.602 0.240 1.00 85.44 212 TYR A CA 1
ATOM 1679 C C . TYR A 1 212 ? 5.008 -0.731 -1.272 1.00 85.44 212 TYR A C 1
ATOM 1681 O O . TYR A 1 212 ? 4.596 -1.769 -1.792 1.00 85.44 212 TYR A O 1
ATOM 1689 N N . ALA A 1 213 ? 5.422 0.321 -1.972 1.00 88.75 213 ALA A N 1
ATOM 1690 C CA . ALA A 1 213 ? 5.525 0.298 -3.418 1.00 88.75 213 ALA A CA 1
ATOM 1691 C C . ALA A 1 213 ? 6.802 0.981 -3.890 1.00 88.75 213 ALA A C 1
ATOM 1693 O O . ALA A 1 213 ? 7.314 1.922 -3.274 1.00 88.75 213 ALA A O 1
ATOM 1694 N N . TRP A 1 214 ? 7.284 0.526 -5.035 1.00 92.19 214 TRP A N 1
ATOM 1695 C CA . TRP A 1 214 ? 8.467 1.055 -5.686 1.00 92.19 214 TRP A CA 1
ATOM 1696 C C . TRP A 1 214 ? 8.198 1.268 -7.167 1.00 92.19 214 TRP A C 1
ATOM 1698 O O . TRP A 1 214 ? 7.355 0.598 -7.752 1.00 92.19 214 TRP A O 1
ATOM 1708 N N . ASN A 1 215 ? 8.937 2.171 -7.798 1.00 94.69 215 ASN A N 1
ATOM 1709 C CA . ASN A 1 215 ? 8.777 2.435 -9.224 1.00 94.69 215 ASN A CA 1
ATOM 1710 C C . ASN A 1 215 ? 9.222 1.226 -10.060 1.00 94.69 215 ASN A C 1
ATOM 1712 O O . ASN A 1 215 ? 10.274 0.644 -9.791 1.00 94.69 215 ASN A O 1
ATOM 1716 N N . GLU A 1 216 ? 8.472 0.880 -11.111 1.00 97.12 216 GLU A N 1
ATOM 1717 C CA . GLU A 1 216 ? 8.836 -0.213 -12.031 1.00 97.12 216 GLU A CA 1
ATOM 1718 C C . GLU A 1 216 ? 10.248 -0.037 -12.600 1.00 97.12 216 GLU A C 1
ATOM 1720 O O . GLU A 1 216 ? 11.015 -0.993 -12.700 1.00 97.12 216 GLU A O 1
ATOM 1725 N N . VAL A 1 217 ? 10.608 1.208 -12.928 1.00 95.69 217 VAL A N 1
ATOM 1726 C CA . VAL A 1 217 ? 11.915 1.563 -13.497 1.00 95.69 217 VAL A CA 1
ATOM 1727 C C . VAL A 1 217 ? 13.085 1.274 -12.549 1.00 95.69 217 VAL A C 1
ATOM 1729 O O . VAL A 1 217 ? 14.220 1.140 -12.997 1.00 95.69 217 VAL A O 1
ATOM 1732 N N . SER A 1 218 ? 12.832 1.156 -11.241 1.00 93.44 218 SER A N 1
ATOM 1733 C CA . SER A 1 218 ? 13.876 0.926 -10.240 1.00 93.44 218 SER A CA 1
ATOM 1734 C C . SER A 1 218 ? 14.419 -0.505 -10.242 1.00 93.44 218 SER A C 1
ATOM 1736 O O . SER A 1 218 ? 15.403 -0.770 -9.555 1.00 93.44 218 SER A O 1
ATOM 1738 N N . PHE A 1 219 ? 13.815 -1.424 -11.004 1.00 94.75 219 PHE A N 1
ATOM 1739 C CA . PHE A 1 219 ? 14.192 -2.835 -11.011 1.00 94.75 219 PHE A CA 1
ATOM 1740 C C . PHE A 1 219 ? 14.383 -3.385 -12.428 1.00 94.75 219 PHE A C 1
ATOM 1742 O O . PHE A 1 219 ? 13.700 -2.977 -13.371 1.00 94.75 219 PHE A O 1
ATOM 1749 N N . PRO A 1 220 ? 15.255 -4.395 -12.602 1.00 95.38 220 PRO A N 1
ATOM 1750 C CA . PRO A 1 220 ? 15.310 -5.153 -13.842 1.00 95.38 220 PRO A CA 1
ATOM 1751 C C . PRO A 1 220 ? 13.964 -5.818 -14.157 1.00 95.38 220 PRO A C 1
ATOM 1753 O O . PRO A 1 220 ? 13.356 -6.464 -13.304 1.00 95.38 220 PRO A O 1
ATOM 1756 N N . LYS A 1 221 ? 13.537 -5.764 -15.422 1.00 95.88 221 LYS A N 1
ATOM 1757 C CA . LYS A 1 221 ? 12.263 -6.353 -15.879 1.00 95.88 221 LYS A CA 1
ATOM 1758 C C . LYS A 1 221 ? 12.112 -7.835 -15.509 1.00 95.88 221 LYS A C 1
ATOM 1760 O O . LYS A 1 221 ? 11.026 -8.271 -15.144 1.00 95.88 221 LYS A O 1
ATOM 1765 N N . ALA A 1 222 ? 13.196 -8.613 -15.594 1.00 94.62 222 ALA A N 1
ATOM 1766 C CA . ALA A 1 222 ? 13.194 -10.032 -15.231 1.00 94.62 222 ALA A CA 1
ATOM 1767 C C . ALA A 1 222 ? 12.940 -10.259 -13.730 1.00 94.62 222 ALA A C 1
ATOM 1769 O O . ALA A 1 222 ? 12.224 -11.192 -13.374 1.00 94.62 222 ALA A O 1
ATOM 1770 N N . TYR A 1 223 ? 13.460 -9.375 -12.872 1.00 94.25 223 TYR A N 1
ATOM 1771 C CA . TYR A 1 223 ? 13.261 -9.426 -11.423 1.00 94.25 223 TYR A CA 1
ATOM 1772 C C . TYR A 1 223 ? 11.784 -9.227 -11.070 1.00 94.25 223 TYR A C 1
ATOM 1774 O O . TYR A 1 223 ? 11.191 -10.049 -10.378 1.00 94.25 223 TYR A O 1
ATOM 1782 N N . LEU A 1 224 ? 11.156 -8.193 -11.636 1.00 96.31 224 LEU A N 1
ATOM 1783 C CA . LEU A 1 224 ? 9.734 -7.912 -11.422 1.00 96.31 224 LEU A CA 1
ATOM 1784 C C . LEU A 1 224 ? 8.822 -8.995 -12.008 1.00 96.31 224 LEU A C 1
ATOM 1786 O O . LEU A 1 224 ? 7.829 -9.364 -11.387 1.00 96.31 224 LEU A O 1
ATOM 1790 N N . ARG A 1 225 ? 9.164 -9.552 -13.178 1.00 96.44 225 ARG A N 1
ATOM 1791 C CA . ARG A 1 225 ? 8.420 -10.681 -13.760 1.00 96.44 225 ARG A CA 1
ATOM 1792 C C . ARG A 1 225 ? 8.478 -11.916 -12.874 1.00 96.44 225 ARG A C 1
ATOM 1794 O O . ARG A 1 225 ? 7.437 -12.521 -12.638 1.00 96.44 225 ARG A O 1
ATOM 1801 N N . ARG A 1 226 ? 9.661 -12.266 -12.359 1.00 93.88 226 ARG A N 1
ATOM 1802 C CA . ARG A 1 226 ? 9.802 -13.378 -11.416 1.00 93.88 226 ARG A CA 1
ATOM 1803 C C . ARG A 1 226 ? 8.997 -13.113 -10.145 1.00 93.88 226 ARG A C 1
ATOM 1805 O O . ARG A 1 226 ? 8.190 -13.958 -9.786 1.00 93.88 226 ARG A O 1
ATOM 1812 N N . GLN A 1 227 ? 9.130 -11.930 -9.544 1.00 95.25 227 GLN A N 1
ATOM 1813 C CA . GLN A 1 227 ? 8.350 -11.541 -8.364 1.00 95.25 227 GLN A CA 1
ATOM 1814 C C . GLN A 1 227 ? 6.839 -11.699 -8.596 1.00 95.25 227 GLN A C 1
ATOM 1816 O O . GLN A 1 227 ? 6.132 -12.274 -7.775 1.00 95.25 227 GLN A O 1
ATOM 1821 N N . CYS A 1 228 ? 6.349 -11.246 -9.748 1.00 97.56 228 CYS A N 1
ATOM 1822 C CA . CYS A 1 228 ? 4.938 -11.332 -10.095 1.00 97.56 228 CYS A CA 1
ATOM 1823 C C . CYS A 1 228 ? 4.460 -12.785 -10.294 1.00 97.56 228 CYS A C 1
ATOM 1825 O O . CYS A 1 228 ? 3.356 -13.129 -9.876 1.00 97.56 228 CYS A O 1
ATOM 1827 N N . LEU A 1 229 ? 5.295 -13.675 -10.846 1.00 96.44 229 LEU A N 1
ATOM 1828 C CA . LEU A 1 229 ? 4.986 -15.112 -10.923 1.00 96.44 229 LEU A CA 1
ATOM 1829 C C . LEU A 1 229 ? 4.886 -15.776 -9.541 1.00 96.44 229 LEU A C 1
ATOM 1831 O O . LEU A 1 229 ? 4.130 -16.732 -9.378 1.00 96.44 229 LEU A O 1
ATOM 1835 N N . GLU A 1 230 ? 5.591 -15.267 -8.534 1.00 96.75 230 GLU A N 1
ATOM 1836 C CA . GLU A 1 230 ? 5.439 -15.763 -7.164 1.00 96.75 230 GLU A CA 1
ATOM 1837 C C . GLU A 1 230 ? 4.092 -15.348 -6.556 1.00 96.75 230 GLU A C 1
ATOM 1839 O O . GLU A 1 230 ? 3.448 -16.151 -5.879 1.00 96.75 230 GLU A O 1
ATOM 1844 N N . PHE A 1 231 ? 3.574 -14.162 -6.897 1.00 97.69 231 PHE A N 1
ATOM 1845 C CA . PHE A 1 231 ? 2.193 -13.796 -6.556 1.00 97.69 231 PHE A CA 1
ATOM 1846 C C . PHE A 1 231 ? 1.158 -14.660 -7.285 1.00 97.69 231 PHE A C 1
ATOM 1848 O O . PHE A 1 231 ? 0.172 -15.057 -6.667 1.00 97.69 231 PHE A O 1
ATOM 1855 N N . LEU A 1 232 ? 1.402 -15.054 -8.542 1.00 97.38 232 LEU A N 1
ATOM 1856 C CA . LEU A 1 232 ? 0.565 -16.054 -9.224 1.00 97.38 232 LEU A CA 1
ATOM 1857 C C . LEU A 1 232 ? 0.542 -17.380 -8.453 1.00 97.38 232 LEU A C 1
ATOM 1859 O O . LEU A 1 232 ? -0.527 -17.942 -8.226 1.00 97.38 232 LEU A O 1
ATOM 1863 N N . LYS A 1 233 ? 1.705 -17.879 -8.021 1.00 97.06 233 LYS A N 1
ATOM 1864 C CA . LYS A 1 233 ? 1.797 -19.123 -7.242 1.00 97.06 233 LYS A CA 1
ATOM 1865 C C . LYS A 1 233 ? 1.068 -19.030 -5.906 1.00 97.06 233 LYS A C 1
ATOM 1867 O O . LYS A 1 233 ? 0.473 -20.020 -5.487 1.00 97.06 233 LYS A O 1
ATOM 1872 N N . LEU A 1 234 ? 1.092 -17.873 -5.247 1.00 96.50 234 LEU A N 1
ATOM 1873 C CA . LEU A 1 234 ? 0.281 -17.617 -4.055 1.00 96.50 234 LEU A CA 1
ATOM 1874 C C . LEU A 1 234 ? -1.219 -17.631 -4.386 1.00 96.50 234 LEU A C 1
ATOM 1876 O O . LEU A 1 234 ? -1.984 -18.310 -3.703 1.00 96.50 234 LEU A O 1
ATOM 1880 N N . GLY A 1 235 ? -1.629 -16.988 -5.482 1.00 96.06 235 GLY A N 1
ATOM 1881 C CA . GLY A 1 235 ? -3.012 -17.025 -5.966 1.00 96.06 235 GLY A CA 1
ATOM 1882 C C . GLY A 1 235 ? -3.513 -18.449 -6.236 1.00 96.06 235 GLY A C 1
ATOM 1883 O O . GLY A 1 235 ? -4.600 -18.814 -5.794 1.00 96.06 235 GLY A O 1
ATOM 1884 N N . LEU A 1 236 ? -2.690 -19.300 -6.862 1.00 96.88 236 LEU A N 1
ATOM 1885 C CA . LEU A 1 236 ? -2.995 -20.723 -7.087 1.00 96.88 236 LEU A CA 1
ATOM 1886 C C . LEU A 1 236 ? -3.118 -21.536 -5.785 1.00 96.88 236 LEU A C 1
ATOM 1888 O O . LEU A 1 236 ? -3.776 -22.574 -5.771 1.00 96.88 236 LEU A O 1
ATOM 1892 N N . GLN A 1 237 ? -2.510 -21.070 -4.693 1.00 94.75 237 GLN A N 1
ATOM 1893 C CA . GLN A 1 237 ? -2.634 -21.655 -3.353 1.00 94.75 237 GLN A CA 1
ATOM 1894 C C . GLN A 1 237 ? -3.823 -21.087 -2.558 1.00 94.75 237 GLN A C 1
ATOM 1896 O O . GLN A 1 237 ? -4.016 -21.458 -1.400 1.00 94.75 237 GLN A O 1
ATOM 1901 N N . GLY A 1 238 ? -4.621 -20.194 -3.153 1.00 93.69 238 GLY A N 1
ATOM 1902 C CA . GLY A 1 238 ? -5.742 -19.539 -2.480 1.00 93.69 238 GLY A CA 1
ATOM 1903 C C . GLY A 1 238 ? -5.317 -18.425 -1.518 1.00 93.69 238 GLY A C 1
ATOM 1904 O O . GLY A 1 238 ? -6.037 -18.139 -0.563 1.00 93.69 238 GLY A O 1
ATOM 1905 N N . VAL A 1 239 ? -4.151 -17.810 -1.740 1.00 94.69 239 VAL A N 1
ATOM 1906 C CA . VAL A 1 239 ? -3.683 -16.641 -0.984 1.00 94.69 239 VAL A CA 1
ATOM 1907 C C . VAL A 1 239 ? -4.010 -15.366 -1.758 1.00 94.69 239 VAL A C 1
ATOM 1909 O O . VAL A 1 239 ? -3.621 -15.211 -2.914 1.00 94.69 239 VAL A O 1
ATOM 1912 N N . SER A 1 240 ? -4.694 -14.422 -1.112 1.00 94.56 240 SER A N 1
ATOM 1913 C CA . SER A 1 240 ? -4.917 -13.080 -1.654 1.00 94.56 240 SER A CA 1
ATOM 1914 C C . SER A 1 240 ? -3.772 -12.149 -1.276 1.00 94.56 240 SER A C 1
ATOM 1916 O O . SER A 1 240 ? -3.545 -11.878 -0.097 1.00 94.56 240 SER A O 1
ATOM 1918 N N . VAL A 1 241 ? -3.078 -11.613 -2.276 1.00 96.31 241 VAL A N 1
ATOM 1919 C CA . VAL A 1 241 ? -2.066 -10.569 -2.084 1.00 96.31 241 VAL A CA 1
ATOM 1920 C C . VAL A 1 241 ? -2.692 -9.221 -2.421 1.00 96.31 241 VAL A C 1
ATOM 1922 O O . VAL A 1 241 ? -3.146 -9.013 -3.547 1.00 96.31 241 VAL A O 1
ATOM 1925 N N . ILE A 1 242 ? -2.731 -8.315 -1.446 1.00 94.75 242 ILE A N 1
ATOM 1926 C CA . ILE A 1 242 ? -3.313 -6.980 -1.589 1.00 94.75 242 ILE A CA 1
ATOM 1927 C C . ILE A 1 242 ? -2.192 -5.945 -1.484 1.00 94.75 242 ILE A C 1
ATOM 1929 O O . ILE A 1 242 ? -1.414 -5.964 -0.530 1.00 94.75 242 ILE A O 1
ATOM 1933 N N . SER A 1 243 ? -2.092 -5.051 -2.466 1.00 93.12 243 SER A N 1
ATOM 1934 C CA . SER A 1 243 ? -1.014 -4.064 -2.553 1.00 93.12 243 SER A CA 1
ATOM 1935 C C . SER A 1 243 ? -1.538 -2.671 -2.839 1.00 93.12 243 SER A C 1
ATOM 1937 O O . SER A 1 243 ? -2.328 -2.451 -3.755 1.00 93.12 243 SER A O 1
ATOM 1939 N N . ALA A 1 244 ? -1.071 -1.703 -2.067 1.00 88.62 244 ALA A N 1
ATOM 1940 C CA . ALA A 1 244 ? -1.474 -0.321 -2.264 1.00 88.62 244 ALA A CA 1
ATOM 1941 C C . ALA A 1 244 ? -0.892 0.253 -3.567 1.00 88.62 244 ALA A C 1
ATOM 1943 O O . ALA A 1 244 ? 0.152 -0.200 -4.036 1.00 88.62 244 ALA A O 1
ATOM 1944 N N . SER A 1 245 ? -1.566 1.242 -4.158 1.00 90.25 245 SER A N 1
ATOM 1945 C CA . SER A 1 245 ? -1.249 1.759 -5.500 1.00 90.25 245 SER A CA 1
ATOM 1946 C C . SER A 1 245 ? -0.298 2.966 -5.562 1.00 90.25 245 SER A C 1
ATOM 1948 O O . SER A 1 245 ? -0.096 3.505 -6.649 1.00 90.25 245 SER A O 1
ATOM 1950 N N . ALA A 1 246 ? 0.320 3.347 -4.443 1.00 87.75 246 ALA A N 1
ATOM 1951 C CA . ALA A 1 246 ? 1.119 4.550 -4.169 1.00 87.75 246 ALA A CA 1
ATOM 1952 C C . ALA A 1 246 ? 0.336 5.839 -3.874 1.00 87.75 246 ALA A C 1
ATOM 1954 O O . ALA A 1 246 ? -0.878 5.918 -4.043 1.00 87.75 246 ALA A O 1
ATOM 1955 N N . ASP A 1 247 ? 1.075 6.858 -3.421 1.00 83.75 247 ASP A N 1
ATOM 1956 C CA . ASP A 1 247 ? 0.525 8.066 -2.792 1.00 83.75 247 ASP A CA 1
ATOM 1957 C C . ASP A 1 247 ? 0.791 9.350 -3.608 1.00 83.75 247 ASP A C 1
ATOM 1959 O O . ASP A 1 247 ? 0.514 10.448 -3.129 1.00 83.75 247 ASP A O 1
ATOM 1963 N N . CYS A 1 248 ? 1.305 9.260 -4.843 1.00 88.62 248 CYS A N 1
ATOM 1964 C CA . CYS A 1 248 ? 1.592 10.431 -5.692 1.00 88.62 248 CYS A CA 1
ATOM 1965 C C . CYS A 1 248 ? 0.944 10.377 -7.083 1.00 88.62 248 CYS A C 1
ATOM 1967 O O . CYS A 1 248 ? 1.531 10.830 -8.073 1.00 88.62 248 CYS A O 1
ATOM 1969 N N . GLY A 1 249 ? -0.268 9.829 -7.194 1.00 91.06 249 GLY A N 1
ATOM 1970 C CA . GLY A 1 249 ? -0.949 9.796 -8.490 1.00 91.06 249 GLY A CA 1
ATOM 1971 C C . GLY A 1 249 ? -0.167 8.982 -9.528 1.00 91.06 249 GLY A C 1
ATOM 1972 O O . GLY A 1 249 ? 0.415 7.949 -9.191 1.00 91.06 249 GLY A O 1
ATOM 1973 N N . PRO A 1 250 ? -0.093 9.440 -10.786 1.00 92.94 250 PRO A N 1
ATOM 1974 C CA . PRO A 1 250 ? 0.618 8.712 -11.830 1.00 92.94 250 PRO A CA 1
ATOM 1975 C C . PRO A 1 250 ? 2.147 8.877 -11.769 1.00 92.94 250 PRO A C 1
ATOM 1977 O O . PRO A 1 250 ? 2.849 8.339 -12.621 1.00 92.94 250 PRO A O 1
ATOM 1980 N N . ALA A 1 251 ? 2.682 9.630 -10.801 1.00 92.00 251 ALA A N 1
ATOM 1981 C CA . ALA A 1 251 ? 4.119 9.860 -10.632 1.00 92.00 251 ALA A CA 1
ATOM 1982 C C . ALA A 1 251 ? 4.791 8.846 -9.681 1.00 92.00 251 ALA A C 1
ATOM 1984 O O . ALA A 1 251 ? 5.946 9.031 -9.306 1.00 92.00 251 ALA A O 1
ATOM 1985 N N . GLY A 1 252 ? 4.076 7.796 -9.269 1.00 88.31 252 GLY A N 1
ATOM 1986 C CA . GLY A 1 252 ? 4.629 6.684 -8.495 1.00 88.31 252 GLY A CA 1
ATOM 1987 C C . GLY A 1 252 ? 5.257 7.076 -7.155 1.00 88.31 252 GLY A C 1
ATOM 1988 O O . GLY A 1 252 ? 4.867 8.049 -6.512 1.00 88.31 252 GLY A O 1
ATOM 1989 N N . THR A 1 253 ? 6.243 6.308 -6.703 1.00 84.88 253 THR A N 1
ATOM 1990 C CA . THR A 1 253 ? 6.944 6.551 -5.437 1.00 84.88 253 THR A CA 1
ATOM 1991 C C . THR A 1 253 ? 7.907 7.732 -5.572 1.00 84.88 253 THR A C 1
ATOM 1993 O O . THR A 1 253 ? 8.653 7.851 -6.547 1.00 84.88 253 THR A O 1
ATOM 1996 N N . GLY A 1 254 ? 7.910 8.622 -4.574 1.00 82.88 254 GLY A N 1
ATOM 1997 C CA . GLY A 1 254 ? 8.712 9.852 -4.599 1.00 82.88 254 GLY A CA 1
ATOM 1998 C C . GLY A 1 254 ? 8.117 10.978 -5.427 1.00 82.88 254 GLY A C 1
ATOM 1999 O O . GLY A 1 254 ? 8.767 12.012 -5.586 1.00 82.88 254 GLY A O 1
ATOM 2000 N N . CYS A 1 255 ? 6.894 10.795 -5.932 1.00 89.50 255 CYS A N 1
ATOM 2001 C CA . CYS A 1 255 ? 6.243 11.730 -6.839 1.00 89.50 255 CYS A CA 1
ATOM 2002 C C . CYS A 1 255 ? 7.180 12.082 -8.013 1.00 89.50 255 CYS A C 1
ATOM 2004 O O . CYS A 1 255 ? 7.415 13.255 -8.311 1.00 89.50 255 CYS A O 1
ATOM 2006 N N . SER A 1 256 ? 7.790 11.052 -8.606 1.00 91.12 256 SER A N 1
ATOM 2007 C CA . SER A 1 256 ? 8.840 11.152 -9.616 1.00 91.12 256 SER A CA 1
ATOM 2008 C C . SER A 1 256 ? 8.364 10.572 -10.943 1.00 91.12 256 SER A C 1
ATOM 2010 O O . SER A 1 256 ? 8.199 9.366 -11.091 1.00 91.12 256 SER A O 1
ATOM 2012 N N . CYS A 1 257 ? 8.172 11.431 -11.931 1.00 95.00 257 CYS A N 1
ATOM 2013 C CA . CYS A 1 257 ? 7.875 11.068 -13.306 1.00 95.00 257 CYS A CA 1
ATOM 2014 C C . CYS A 1 257 ? 9.117 10.503 -14.011 1.00 95.00 257 CYS A C 1
ATOM 2016 O O . CYS A 1 257 ? 10.258 10.694 -13.581 1.00 95.00 257 CYS A O 1
ATOM 2018 N N . LEU A 1 258 ? 8.889 9.838 -15.138 1.00 96.81 258 LEU A N 1
ATOM 2019 C CA . LEU A 1 258 ? 9.941 9.328 -16.007 1.00 96.81 258 LEU A CA 1
ATOM 2020 C C . LEU A 1 258 ? 10.374 10.386 -17.025 1.00 96.81 258 LEU A C 1
ATOM 2022 O O . LEU A 1 258 ? 9.551 11.093 -17.605 1.00 96.81 258 LEU A O 1
ATOM 2026 N N . ASP A 1 259 ? 11.668 10.462 -17.285 1.00 95.81 259 ASP A N 1
ATOM 2027 C CA . ASP A 1 259 ? 12.241 11.260 -18.354 1.00 95.81 259 ASP A CA 1
ATOM 2028 C C . ASP A 1 259 ? 11.764 10.701 -19.707 1.00 95.81 259 ASP A C 1
ATOM 2030 O O . ASP A 1 259 ? 11.988 9.519 -19.986 1.00 95.81 259 ASP A O 1
ATOM 2034 N N . PRO A 1 260 ? 11.113 11.504 -20.570 1.00 93.69 260 PRO A N 1
ATOM 2035 C CA . PRO A 1 260 ? 10.581 11.001 -21.836 1.00 93.69 260 PRO A CA 1
ATOM 2036 C C . PRO A 1 260 ? 11.643 10.496 -22.823 1.00 93.69 260 PRO A C 1
ATOM 2038 O O . PRO A 1 260 ? 11.304 9.750 -23.736 1.00 93.69 260 PRO A O 1
ATOM 2041 N N . SER A 1 261 ? 12.903 10.913 -22.669 1.00 94.00 261 SER A N 1
ATOM 2042 C CA . SER A 1 261 ? 14.011 10.556 -23.558 1.00 94.00 261 SER A CA 1
ATOM 2043 C C . SER A 1 261 ? 14.793 9.337 -23.071 1.00 94.00 261 SER A C 1
ATOM 2045 O O . SER A 1 261 ? 15.148 8.477 -23.874 1.00 94.00 261 SER A O 1
ATOM 2047 N N . THR A 1 262 ? 15.041 9.231 -21.763 1.00 94.75 262 THR A N 1
ATOM 2048 C CA . THR A 1 262 ? 15.853 8.144 -21.187 1.00 94.75 262 THR A CA 1
ATOM 2049 C C . THR A 1 262 ? 15.017 7.034 -20.554 1.00 94.75 262 THR A C 1
ATOM 2051 O O . THR A 1 262 ? 15.524 5.937 -20.313 1.00 94.75 262 THR A O 1
ATOM 2054 N N . GLY A 1 263 ? 13.746 7.308 -20.250 1.00 93.12 263 GLY A N 1
ATOM 2055 C CA . GLY A 1 263 ? 12.868 6.411 -19.504 1.00 93.12 263 GLY A CA 1
ATOM 2056 C C . GLY A 1 263 ? 13.262 6.229 -18.036 1.00 93.12 263 GLY A C 1
ATOM 2057 O O . GLY A 1 263 ? 12.704 5.351 -17.387 1.00 93.12 263 GLY A O 1
ATOM 2058 N N . GLN A 1 264 ? 14.215 7.011 -17.514 1.00 93.25 264 GLN A N 1
ATOM 2059 C CA . GLN A 1 264 ? 14.668 6.964 -16.118 1.00 93.25 264 GLN A CA 1
ATOM 2060 C C . GLN A 1 264 ? 13.861 7.913 -15.230 1.00 93.25 264 GLN A C 1
ATOM 2062 O O . GLN A 1 264 ? 13.269 8.868 -15.719 1.00 93.25 264 GLN A O 1
ATOM 2067 N N . ALA A 1 265 ? 13.844 7.687 -13.916 1.00 93.44 265 ALA A N 1
ATOM 2068 C CA . ALA A 1 265 ? 13.182 8.603 -12.986 1.00 93.44 265 ALA A CA 1
ATOM 2069 C C . ALA A 1 265 ? 13.870 9.985 -12.971 1.00 93.44 265 ALA A C 1
ATOM 2071 O O . ALA A 1 265 ? 15.089 10.073 -12.841 1.00 93.44 265 ALA A O 1
ATOM 2072 N N . LEU A 1 266 ? 13.085 11.065 -13.051 1.00 92.19 266 LEU A N 1
ATOM 2073 C CA . LEU A 1 266 ? 13.573 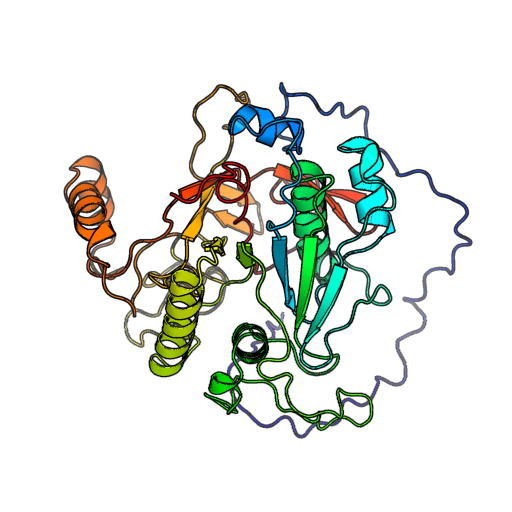12.455 -13.058 1.00 92.19 266 LEU A CA 1
ATOM 2074 C C . LEU A 1 266 ? 14.006 12.973 -11.676 1.00 92.19 266 LEU A C 1
ATOM 2076 O O . LEU A 1 266 ? 14.545 14.073 -11.561 1.00 92.19 266 LEU A O 1
ATOM 2080 N N . GLY A 1 267 ? 13.765 12.194 -10.621 1.00 85.38 267 GLY A N 1
ATOM 2081 C CA . GLY A 1 267 ? 13.960 12.604 -9.233 1.00 85.38 267 GLY A CA 1
ATOM 2082 C C . GLY A 1 267 ? 12.665 13.084 -8.565 1.00 85.38 267 GLY A C 1
ATOM 2083 O O . GLY A 1 267 ? 11.619 13.179 -9.217 1.00 85.38 267 GLY A O 1
ATOM 2084 N N . PRO A 1 268 ? 12.700 13.312 -7.243 1.00 84.56 268 PRO A N 1
ATOM 2085 C CA . PRO A 1 268 ? 11.499 13.539 -6.452 1.00 84.56 268 PRO A CA 1
ATOM 2086 C C . PRO A 1 268 ? 10.804 14.854 -6.812 1.00 84.56 268 PRO A C 1
ATOM 2088 O O . PRO A 1 268 ? 11.465 15.848 -7.112 1.00 84.56 268 PRO A O 1
ATOM 2091 N N . LEU A 1 269 ? 9.472 14.865 -6.709 1.00 83.31 269 LEU A N 1
ATOM 2092 C CA . LEU A 1 269 ? 8.618 16.039 -6.947 1.00 83.31 269 LEU A CA 1
ATOM 2093 C C . LEU A 1 269 ? 8.769 16.652 -8.355 1.00 83.31 269 LEU A C 1
ATOM 2095 O O . LEU A 1 269 ? 8.602 17.860 -8.539 1.00 83.31 269 LEU A O 1
ATOM 2099 N N . SER A 1 270 ? 9.088 15.837 -9.361 1.00 87.75 270 SER A N 1
ATOM 2100 C CA . SER A 1 270 ? 9.202 16.300 -10.746 1.00 87.75 270 SER A CA 1
ATOM 2101 C C . SER A 1 270 ? 7.856 16.813 -11.269 1.00 87.75 270 SER A C 1
ATOM 2103 O O . SER A 1 270 ? 6.837 16.134 -11.149 1.00 87.75 270 SER A O 1
ATOM 2105 N N . THR A 1 271 ? 7.856 17.977 -11.915 1.00 87.00 271 THR A N 1
ATOM 2106 C CA . THR A 1 271 ? 6.643 18.627 -12.448 1.00 87.00 271 THR A CA 1
ATOM 2107 C C . THR A 1 271 ? 6.370 18.321 -13.923 1.00 87.00 271 THR A C 1
ATOM 2109 O O . THR A 1 271 ? 5.384 18.796 -14.482 1.00 87.00 271 THR A O 1
ATOM 2112 N N . TYR A 1 272 ? 7.230 17.527 -14.565 1.00 91.19 272 TYR A N 1
ATOM 2113 C CA . TYR A 1 272 ? 7.102 17.092 -15.954 1.00 91.19 272 TYR A CA 1
ATOM 2114 C C . TYR A 1 272 ? 7.578 15.644 -16.096 1.00 91.19 272 TYR A C 1
ATOM 2116 O O . TYR A 1 272 ? 8.261 15.134 -15.215 1.00 91.19 272 TYR A O 1
ATOM 2124 N N . GLY A 1 273 ? 7.238 15.000 -17.212 1.00 94.56 273 GLY A N 1
ATOM 2125 C CA . GLY A 1 273 ? 7.708 13.657 -17.560 1.00 94.56 273 GLY A CA 1
ATOM 2126 C C . GLY A 1 273 ? 6.581 12.751 -18.045 1.00 94.56 273 GLY A C 1
ATOM 2127 O O . GLY A 1 273 ? 5.485 13.234 -18.335 1.00 94.56 273 GLY A O 1
ATOM 2128 N N . ASN A 1 274 ? 6.882 11.465 -18.188 1.00 96.38 274 ASN A N 1
ATOM 2129 C CA . ASN A 1 274 ? 5.931 10.377 -18.403 1.00 96.38 274 ASN A CA 1
ATOM 2130 C C . ASN A 1 274 ? 5.535 9.766 -17.050 1.00 96.38 274 ASN A C 1
ATOM 2132 O O . ASN A 1 274 ? 6.227 9.941 -16.048 1.00 96.38 274 ASN A O 1
ATOM 2136 N N . PHE A 1 275 ? 4.412 9.061 -17.009 1.00 96.44 275 PHE A N 1
ATOM 2137 C CA . PHE A 1 275 ? 3.908 8.426 -15.797 1.00 96.44 275 PHE A CA 1
ATOM 2138 C C . PHE A 1 275 ? 4.811 7.271 -15.360 1.00 96.44 275 PHE A C 1
ATOM 2140 O O . PHE A 1 275 ? 5.401 6.571 -16.186 1.00 96.44 275 PHE A O 1
ATOM 2147 N N . ASN A 1 276 ? 4.925 7.099 -14.046 1.00 96.31 276 ASN A N 1
ATOM 2148 C CA . ASN A 1 276 ? 5.832 6.167 -13.397 1.00 96.31 276 ASN A CA 1
ATOM 2149 C C . ASN A 1 276 ? 5.029 5.139 -12.580 1.00 96.31 276 ASN A C 1
ATOM 2151 O O . ASN A 1 276 ? 4.745 5.375 -11.404 1.00 96.31 276 ASN A O 1
ATOM 2155 N N . PRO A 1 277 ? 4.584 4.036 -13.203 1.00 96.00 277 PRO A N 1
ATOM 2156 C CA . PRO A 1 277 ? 3.833 2.993 -12.515 1.00 96.00 277 PRO A CA 1
ATOM 2157 C C . PRO A 1 277 ? 4.687 2.278 -11.459 1.00 96.00 277 PRO A C 1
ATOM 2159 O O . PRO A 1 277 ? 5.919 2.239 -11.542 1.00 96.00 277 PRO A O 1
ATOM 2162 N N . VAL A 1 278 ? 4.015 1.691 -10.466 1.00 94.94 278 VAL A N 1
ATOM 2163 C CA . VAL A 1 278 ? 4.654 1.101 -9.283 1.00 94.94 278 VAL A CA 1
ATOM 2164 C C . VAL A 1 278 ? 4.356 -0.387 -9.124 1.00 94.94 278 VAL A C 1
ATOM 2166 O O . VAL A 1 278 ? 3.279 -0.869 -9.467 1.00 94.94 278 VAL A O 1
ATOM 2169 N N . VAL A 1 279 ? 5.307 -1.101 -8.533 1.00 95.69 279 VAL A N 1
ATOM 2170 C CA . VAL A 1 279 ? 5.211 -2.493 -8.086 1.00 95.69 279 VAL A CA 1
ATOM 2171 C C . VAL A 1 279 ? 5.099 -2.568 -6.559 1.00 95.69 279 VAL A C 1
ATOM 2173 O O . VAL A 1 279 ? 5.653 -1.704 -5.881 1.00 95.69 279 VAL A O 1
ATOM 2176 N N . PRO A 1 280 ? 4.432 -3.596 -6.002 1.00 96.12 280 PRO A N 1
ATOM 2177 C CA . PRO A 1 280 ? 3.837 -4.729 -6.714 1.00 96.12 280 PRO A CA 1
ATOM 2178 C C . PRO A 1 280 ? 2.445 -4.446 -7.300 1.00 96.12 280 PRO A C 1
ATOM 2180 O O . PRO A 1 280 ? 1.942 -5.293 -8.028 1.00 96.12 280 PRO A O 1
ATOM 2183 N N . ALA A 1 281 ? 1.859 -3.267 -7.067 1.00 94.88 281 ALA A N 1
ATOM 2184 C CA . ALA A 1 281 ? 0.529 -2.876 -7.553 1.00 94.88 281 ALA A CA 1
ATOM 2185 C C . ALA A 1 281 ? 0.277 -3.148 -9.047 1.00 94.88 281 ALA A C 1
ATOM 2187 O O . ALA A 1 281 ? -0.823 -3.543 -9.426 1.00 94.88 281 ALA A O 1
ATOM 2188 N N . SER A 1 282 ? 1.285 -2.965 -9.904 1.00 97.56 282 SER A N 1
ATOM 2189 C CA . SER A 1 282 ? 1.160 -3.208 -11.341 1.00 97.56 282 SER A CA 1
ATOM 2190 C C . SER A 1 282 ? 1.226 -4.680 -11.765 1.00 97.56 282 SER A C 1
ATOM 2192 O O . SER A 1 282 ? 0.942 -4.990 -12.922 1.00 97.56 282 SER A O 1
ATOM 2194 N N . CYS A 1 283 ? 1.536 -5.610 -10.858 1.00 98.44 283 CYS A N 1
ATOM 2195 C CA . CYS A 1 283 ? 1.467 -7.041 -11.142 1.00 98.44 283 CYS A CA 1
ATOM 2196 C C . CYS A 1 283 ? -0.001 -7.477 -11.376 1.00 98.44 283 CYS A C 1
ATOM 2198 O O . CYS A 1 283 ? -0.875 -7.129 -10.577 1.00 98.44 283 CYS A O 1
ATOM 2200 N N . PRO A 1 284 ? -0.305 -8.265 -12.426 1.00 98.25 284 PRO A N 1
ATOM 2201 C CA . PRO A 1 284 ? -1.649 -8.813 -12.658 1.00 98.25 284 PRO A CA 1
ATOM 2202 C C . PRO A 1 284 ? -2.141 -9.829 -11.613 1.00 98.25 284 PRO A C 1
ATOM 2204 O O . PRO A 1 284 ? -3.293 -10.238 -11.642 1.00 98.25 284 PRO A O 1
ATOM 2207 N N . TYR A 1 285 ? -1.280 -10.291 -10.708 1.00 98.25 285 TYR A N 1
ATOM 2208 C CA . TYR A 1 285 ? -1.620 -11.339 -9.737 1.00 98.25 285 TYR A CA 1
ATOM 2209 C C . TYR A 1 285 ? -1.765 -10.816 -8.304 1.00 98.25 285 TYR A C 1
ATOM 2211 O O . TYR A 1 285 ? -1.774 -11.597 -7.356 1.00 98.25 285 TYR A O 1
ATOM 2219 N N . VAL A 1 286 ? -1.878 -9.496 -8.143 1.00 97.25 286 VAL A N 1
ATOM 2220 C CA . VAL A 1 286 ? -2.229 -8.850 -6.874 1.00 97.25 286 VAL A CA 1
ATOM 2221 C C . VAL A 1 286 ? -3.510 -8.048 -7.050 1.00 97.25 286 VAL A C 1
ATOM 2223 O O . VAL A 1 286 ? -3.785 -7.548 -8.139 1.00 97.25 286 VAL A O 1
ATOM 2226 N N . THR A 1 287 ? -4.270 -7.879 -5.969 1.00 96.50 287 THR A N 1
ATOM 2227 C CA . THR A 1 287 ? -5.337 -6.873 -5.923 1.00 96.50 287 THR A CA 1
ATOM 2228 C C . THR A 1 287 ? -4.727 -5.539 -5.523 1.00 96.50 287 THR A C 1
ATOM 2230 O O . THR A 1 287 ? -4.281 -5.372 -4.386 1.00 96.50 287 THR A O 1
ATOM 2233 N N . SER A 1 288 ? -4.703 -4.586 -6.447 1.00 95.94 288 SER A N 1
ATOM 2234 C CA . SER A 1 288 ? -4.236 -3.236 -6.175 1.00 95.94 288 SER A CA 1
ATOM 2235 C C . SER A 1 288 ? -5.354 -2.361 -5.611 1.00 95.94 288 SER A C 1
ATOM 2237 O O . SER A 1 288 ? -6.435 -2.294 -6.202 1.00 95.94 288 SER A O 1
ATOM 2239 N N . VAL A 1 289 ? -5.100 -1.665 -4.497 1.00 94.38 289 VAL A N 1
ATOM 2240 C CA . VAL A 1 289 ? -6.070 -0.736 -3.892 1.00 94.38 289 VAL A CA 1
ATOM 2241 C C . VAL A 1 289 ? -5.561 0.696 -3.959 1.00 94.38 289 VAL A C 1
ATOM 2243 O O . VAL A 1 289 ? -4.466 0.995 -3.485 1.00 94.38 289 VAL A O 1
ATOM 2246 N N . GLY A 1 290 ? -6.380 1.577 -4.529 1.00 90.81 290 GLY A N 1
ATOM 2247 C CA . GLY A 1 290 ? -6.161 3.016 -4.509 1.00 90.81 290 GLY A CA 1
ATOM 2248 C C . GLY A 1 290 ? -6.989 3.752 -3.469 1.00 90.81 290 GLY A C 1
ATOM 2249 O O . GLY A 1 290 ? -7.623 3.173 -2.583 1.00 90.81 290 GLY A O 1
ATOM 2250 N N . GLY A 1 291 ? -6.966 5.072 -3.593 1.00 89.94 291 GLY A N 1
ATOM 2251 C CA . GLY A 1 291 ? -7.427 5.998 -2.581 1.00 89.94 291 GLY A CA 1
ATOM 2252 C C . GLY A 1 291 ? -8.648 6.821 -2.973 1.00 89.94 291 GLY A C 1
ATOM 2253 O O . GLY A 1 291 ? -8.655 7.537 -3.977 1.00 89.94 291 GLY A O 1
ATOM 2254 N N . THR A 1 292 ? -9.655 6.809 -2.112 1.00 93.25 292 THR A N 1
ATOM 2255 C CA . THR A 1 292 ? -10.799 7.726 -2.148 1.00 93.25 292 THR A CA 1
ATOM 2256 C C . THR A 1 292 ? -10.800 8.659 -0.940 1.00 93.25 292 THR A C 1
ATOM 2258 O O . THR A 1 292 ? -9.921 8.598 -0.095 1.00 93.25 292 THR A O 1
ATOM 2261 N N . GLN A 1 293 ? -11.734 9.588 -0.833 1.00 92.81 293 GLN A N 1
ATOM 2262 C CA . GLN A 1 293 ? -11.959 10.335 0.398 1.00 92.81 293 GLN A CA 1
ATOM 2263 C C . GLN A 1 293 ? -13.395 10.831 0.451 1.00 92.81 293 GLN A C 1
ATOM 2265 O O . GLN A 1 293 ? -13.997 11.147 -0.582 1.00 92.81 293 GLN A O 1
ATOM 2270 N N . ILE A 1 294 ? -13.912 11.006 1.662 1.00 93.62 294 ILE A N 1
ATOM 2271 C CA . ILE A 1 294 ? -15.126 11.795 1.868 1.00 93.62 294 ILE A CA 1
ATOM 2272 C C . ILE A 1 294 ? -14.830 13.251 1.473 1.00 93.62 294 ILE A C 1
ATOM 2274 O O . ILE A 1 294 ? -13.775 13.808 1.798 1.00 93.62 294 ILE A O 1
ATOM 2278 N N . ARG A 1 295 ? -15.755 13.883 0.741 1.00 93.44 295 ARG A N 1
ATOM 2279 C CA . ARG A 1 295 ? -15.650 15.308 0.389 1.00 93.44 295 ARG A CA 1
ATOM 2280 C C . ARG A 1 295 ? -15.596 16.173 1.652 1.00 93.44 295 ARG A C 1
ATOM 2282 O O . ARG A 1 295 ? -16.121 15.809 2.700 1.00 93.44 295 ARG A O 1
ATOM 2289 N N . ALA A 1 296 ? -14.998 17.359 1.544 1.00 90.12 296 ALA A N 1
ATOM 2290 C CA . ALA A 1 296 ? -15.037 18.328 2.636 1.00 90.12 296 ALA A CA 1
ATOM 2291 C C . ALA A 1 296 ? -16.496 18.634 3.021 1.00 90.12 296 ALA A C 1
ATOM 2293 O O . ALA A 1 296 ? -17.310 18.929 2.149 1.00 90.12 296 ALA A O 1
ATOM 2294 N N . ASN A 1 297 ? -16.798 18.561 4.320 1.00 90.81 297 ASN A N 1
ATOM 2295 C CA . ASN A 1 297 ? -18.145 18.681 4.892 1.00 90.81 297 ASN A CA 1
ATOM 2296 C C . ASN A 1 297 ? -19.153 17.612 4.422 1.00 90.81 297 ASN A C 1
ATOM 2298 O O . ASN A 1 297 ? -20.351 17.798 4.610 1.00 90.81 297 ASN A O 1
ATOM 2302 N N . GLY A 1 298 ? -18.684 16.517 3.817 1.00 94.19 298 GLY A N 1
ATOM 2303 C CA . GLY A 1 298 ? -19.511 15.359 3.491 1.00 94.19 298 GLY A CA 1
ATOM 2304 C C . GLY A 1 298 ? -19.707 14.418 4.681 1.00 94.19 298 GLY A C 1
ATOM 2305 O O . GLY A 1 298 ? -19.038 14.519 5.715 1.00 94.19 298 GLY A O 1
ATOM 2306 N N . SER A 1 299 ? -20.616 13.476 4.494 1.00 95.50 299 SER A N 1
ATOM 2307 C CA . SER A 1 299 ? -20.956 12.393 5.407 1.00 95.50 299 SER A CA 1
ATOM 2308 C C . SER A 1 299 ? -20.486 11.041 4.865 1.00 95.50 299 SER A C 1
ATOM 2310 O O . SER A 1 299 ? -20.102 10.909 3.704 1.00 95.50 299 SER A O 1
ATOM 2312 N N . VAL A 1 300 ? -20.555 10.015 5.710 1.00 95.12 300 VAL A N 1
ATOM 2313 C CA . VAL A 1 300 ? -20.315 8.608 5.339 1.00 95.12 300 VAL A CA 1
ATOM 2314 C C . VAL A 1 300 ? -21.335 8.041 4.341 1.00 95.12 300 VAL A C 1
ATOM 2316 O O . VAL A 1 300 ? -21.102 6.977 3.783 1.00 95.12 300 VAL A O 1
ATOM 2319 N N . TYR A 1 301 ? -22.439 8.749 4.086 1.00 95.75 301 TYR A N 1
ATOM 2320 C CA . TYR A 1 301 ? -23.468 8.346 3.121 1.00 95.75 301 TYR A CA 1
ATOM 2321 C C . TYR A 1 301 ? -23.303 9.018 1.753 1.00 95.75 301 TYR A C 1
ATOM 2323 O O . TYR A 1 301 ? -23.980 8.650 0.792 1.00 95.75 301 TYR A O 1
ATOM 2331 N N . ASP A 1 302 ? -22.419 10.012 1.654 1.00 95.94 302 ASP A N 1
ATOM 2332 C CA . ASP A 1 302 ? -22.143 10.696 0.398 1.00 95.94 302 ASP A CA 1
ATOM 2333 C C . ASP A 1 302 ? -21.188 9.882 -0.474 1.00 95.94 302 ASP A C 1
ATOM 2335 O O . ASP A 1 302 ? -20.344 9.127 0.007 1.00 95.94 302 ASP A O 1
ATOM 2339 N N . SER A 1 303 ? -21.263 10.086 -1.791 1.00 95.75 303 SER A N 1
ATOM 2340 C CA . SER A 1 303 ? -20.288 9.486 -2.700 1.00 95.75 303 SER A CA 1
ATOM 2341 C C . SER A 1 303 ? -18.877 9.989 -2.393 1.00 95.75 303 SER A C 1
ATOM 2343 O O . SER A 1 303 ? -18.622 11.201 -2.372 1.00 95.75 303 SER A O 1
ATOM 2345 N N . GLU A 1 304 ? -17.943 9.055 -2.241 1.00 94.50 304 GLU A N 1
ATOM 2346 C CA . GLU A 1 304 ? -16.528 9.382 -2.122 1.00 94.50 304 GLU A CA 1
ATOM 2347 C C . GLU A 1 304 ? -15.974 9.999 -3.423 1.00 94.50 304 GLU A C 1
ATOM 2349 O O . GLU A 1 304 ? -16.517 9.830 -4.519 1.00 94.50 304 GLU A O 1
ATOM 2354 N N . VAL A 1 305 ? -14.873 10.741 -3.303 1.00 95.56 305 VAL A N 1
ATOM 2355 C CA . VAL A 1 305 ? -14.084 11.264 -4.432 1.00 95.56 305 VAL A CA 1
ATOM 2356 C C . VAL A 1 305 ? -12.701 10.648 -4.458 1.00 95.56 305 VAL A C 1
ATOM 2358 O O . VAL A 1 305 ? -12.275 10.050 -3.481 1.00 95.56 305 VAL A O 1
ATOM 2361 N N . VAL A 1 306 ? -11.965 10.842 -5.551 1.00 93.94 306 VAL A N 1
ATOM 2362 C CA . VAL A 1 306 ? -10.539 10.503 -5.611 1.00 93.94 306 VAL A CA 1
ATOM 2363 C C . VAL A 1 306 ? -9.783 11.220 -4.491 1.00 93.94 306 VAL A C 1
ATOM 2365 O O . VAL A 1 306 ? -9.959 12.425 -4.287 1.00 93.94 306 VAL A O 1
ATOM 2368 N N . PHE A 1 307 ? -8.929 10.480 -3.783 1.00 91.69 307 PHE A N 1
ATOM 2369 C CA . PHE A 1 307 ? -8.059 11.043 -2.761 1.00 91.69 307 PHE A CA 1
ATOM 2370 C C . PHE A 1 307 ? -7.087 12.055 -3.356 1.00 91.69 307 PHE A C 1
ATOM 2372 O O . PHE A 1 307 ? -6.354 11.760 -4.306 1.00 91.69 307 PHE A O 1
ATOM 2379 N N . ARG A 1 308 ? -7.062 13.241 -2.753 1.00 89.62 308 ARG A N 1
ATOM 2380 C CA . ARG A 1 308 ? -6.100 14.289 -3.059 1.00 89.62 308 ARG A CA 1
ATOM 2381 C C . ARG A 1 308 ? -5.833 15.119 -1.813 1.00 89.62 308 ARG A C 1
ATOM 2383 O O . ARG A 1 308 ? -6.709 15.826 -1.317 1.00 89.62 308 ARG A O 1
ATOM 2390 N N . HIS A 1 309 ? -4.582 15.112 -1.391 1.00 84.81 309 HIS A N 1
ATOM 2391 C CA . HIS A 1 309 ? -4.044 15.963 -0.351 1.00 84.81 309 HIS A CA 1
ATOM 2392 C C . HIS A 1 309 ? -3.050 16.961 -0.958 1.00 84.81 309 HIS A C 1
ATOM 2394 O O . HIS A 1 309 ? -2.199 16.616 -1.774 1.00 84.81 309 HIS A O 1
ATOM 2400 N N . SER A 1 310 ? -3.161 18.228 -0.571 1.00 82.88 310 SER A N 1
ATOM 2401 C CA . SER A 1 310 ? -2.233 19.275 -0.988 1.00 82.88 310 SER A CA 1
ATOM 2402 C C . SER A 1 310 ? -2.026 20.233 0.176 1.00 82.88 310 SER A C 1
ATOM 2404 O O . SER A 1 310 ? -2.986 20.774 0.721 1.00 82.88 310 SER A O 1
ATOM 2406 N N . SER A 1 311 ? -0.771 20.461 0.526 1.00 77.44 311 SER A N 1
ATOM 2407 C CA . SER A 1 311 ? -0.311 21.442 1.500 1.00 77.44 311 SER A CA 1
ATOM 2408 C C . SER A 1 311 ? 0.829 22.269 0.897 1.00 77.44 311 SER A C 1
ATOM 2410 O O . SER A 1 311 ? 1.226 22.051 -0.248 1.00 77.44 311 SER A O 1
ATOM 2412 N N . ALA A 1 312 ? 1.358 23.233 1.655 1.00 72.81 312 ALA A N 1
ATOM 2413 C CA . ALA A 1 312 ? 2.442 24.102 1.189 1.00 72.81 312 ALA A CA 1
ATOM 2414 C C . ALA A 1 312 ? 3.730 23.338 0.826 1.00 72.81 312 ALA A C 1
ATOM 2416 O O . ALA A 1 312 ? 4.530 23.830 0.037 1.00 72.81 312 ALA A O 1
ATOM 2417 N N . THR A 1 313 ? 3.937 22.152 1.401 1.00 67.75 313 THR A N 1
ATOM 2418 C CA . THR A 1 313 ? 5.167 21.363 1.239 1.00 67.75 313 THR A CA 1
ATOM 2419 C C . THR A 1 313 ? 4.920 19.950 0.719 1.00 67.75 313 THR A C 1
ATOM 2421 O O . THR A 1 313 ? 5.882 19.215 0.514 1.00 67.75 313 THR A O 1
ATOM 2424 N N . HIS A 1 314 ? 3.661 19.545 0.512 1.00 72.06 314 HIS A N 1
ATOM 2425 C CA . HIS A 1 314 ? 3.323 18.162 0.186 1.00 72.06 314 HIS A CA 1
ATOM 2426 C C . HIS A 1 314 ? 2.117 18.082 -0.753 1.00 72.06 314 HIS A C 1
ATOM 2428 O O . HIS A 1 314 ? 1.078 18.687 -0.504 1.00 72.06 314 HIS A O 1
ATOM 2434 N N . ILE A 1 315 ? 2.243 17.294 -1.816 1.00 78.12 315 ILE A N 1
ATOM 2435 C CA . ILE A 1 315 ? 1.134 16.852 -2.657 1.00 78.12 315 ILE A CA 1
ATOM 2436 C C . ILE A 1 315 ? 1.090 15.330 -2.597 1.00 78.12 315 ILE A C 1
ATOM 2438 O O . ILE A 1 315 ? 2.112 14.680 -2.785 1.00 78.12 315 ILE A O 1
ATOM 2442 N N . SER A 1 316 ? -0.094 14.787 -2.356 1.00 85.88 316 SER A N 1
ATOM 2443 C CA . SER A 1 316 ? -0.357 13.357 -2.388 1.00 85.88 316 SER A CA 1
ATOM 2444 C C . SER A 1 316 ? -1.720 13.103 -3.029 1.00 85.88 316 SER A C 1
ATOM 2446 O O . SER A 1 316 ? -2.638 13.921 -2.939 1.00 85.88 316 SER A O 1
ATOM 2448 N N . SER A 1 317 ? -1.853 11.999 -3.743 1.00 90.19 317 SER A N 1
ATOM 2449 C CA . SER A 1 317 ? -3.105 11.568 -4.361 1.00 90.19 317 SER A CA 1
ATOM 2450 C C . SER A 1 317 ? -3.068 10.073 -4.599 1.00 90.19 317 SER A C 1
ATOM 2452 O O . SER A 1 317 ? -1.982 9.508 -4.714 1.00 90.19 317 SER A O 1
ATOM 2454 N N . SER A 1 318 ? -4.238 9.455 -4.761 1.00 91.62 318 SER A N 1
ATOM 2455 C CA . SER A 1 318 ? -4.324 8.032 -5.103 1.00 91.62 318 SER A CA 1
ATOM 2456 C C . SER A 1 318 ? -3.432 7.709 -6.288 1.00 91.62 318 SER A C 1
ATOM 2458 O O . SER A 1 318 ? -3.631 8.271 -7.365 1.00 91.62 318 SER A O 1
ATOM 2460 N N . GLY A 1 319 ? -2.493 6.792 -6.106 1.00 91.38 319 GLY A N 1
ATOM 2461 C CA . GLY A 1 319 ? -1.702 6.264 -7.196 1.00 91.38 319 GLY A CA 1
ATOM 2462 C C . GLY A 1 319 ? -2.563 5.471 -8.173 1.00 91.38 319 GLY A C 1
ATOM 2463 O O . GLY A 1 319 ? -3.608 4.915 -7.811 1.00 91.38 319 GLY A O 1
ATOM 2464 N N . GLY A 1 320 ? -2.155 5.477 -9.434 1.00 93.94 320 GLY A N 1
ATOM 2465 C CA . GLY A 1 320 ? -2.895 4.845 -10.517 1.00 93.94 320 GLY A CA 1
ATOM 2466 C C . GLY A 1 320 ? -2.325 5.206 -11.882 1.00 93.94 320 GLY A C 1
ATOM 2467 O O . GLY A 1 320 ? -1.577 6.173 -12.025 1.00 93.94 320 GLY A O 1
ATOM 2468 N N . GLY A 1 321 ? -2.665 4.409 -12.887 1.00 95.44 321 GLY A N 1
ATOM 2469 C CA . GLY A 1 321 ? -2.122 4.535 -14.235 1.00 95.44 321 GLY A CA 1
ATOM 2470 C C . GLY A 1 321 ? -2.054 3.190 -14.940 1.00 95.44 321 GLY A C 1
ATOM 2471 O O . GLY A 1 321 ? -2.863 2.308 -14.675 1.00 95.44 321 GLY A O 1
ATOM 2472 N N . PHE A 1 322 ? -1.078 3.037 -15.829 1.00 97.62 322 PHE A N 1
ATOM 2473 C CA . PHE A 1 322 ? -0.871 1.818 -16.603 1.00 97.62 322 PHE A CA 1
ATOM 2474 C C . PHE A 1 322 ? 0.582 1.368 -16.493 1.00 97.62 322 PHE A C 1
ATOM 2476 O O . PHE A 1 322 ? 1.493 2.197 -16.556 1.00 97.62 322 PHE A O 1
ATOM 2483 N N . SER A 1 323 ? 0.792 0.064 -16.331 1.00 98.19 323 SER A N 1
ATOM 2484 C CA . SER A 1 323 ? 2.127 -0.532 -16.270 1.00 98.19 323 SER A CA 1
ATOM 2485 C C . SER A 1 323 ? 2.922 -0.314 -17.563 1.00 98.19 323 SER A C 1
ATOM 2487 O O . SER A 1 323 ? 2.385 -0.393 -18.669 1.00 98.19 323 SER A O 1
ATOM 2489 N N . ASN A 1 324 ? 4.234 -0.109 -17.433 1.00 97.19 324 ASN A N 1
ATOM 2490 C CA . ASN A 1 324 ? 5.167 -0.092 -18.562 1.00 97.19 324 ASN A CA 1
ATOM 2491 C C . ASN A 1 324 ? 5.829 -1.468 -18.778 1.00 97.19 324 ASN A C 1
ATOM 2493 O O . ASN A 1 324 ? 6.594 -1.647 -19.730 1.00 97.19 324 ASN A O 1
ATOM 2497 N N . LEU A 1 325 ? 5.574 -2.433 -17.886 1.00 97.81 325 LEU A N 1
ATOM 2498 C CA . LEU A 1 325 ? 6.172 -3.767 -17.897 1.00 97.81 325 LEU A CA 1
ATOM 2499 C C . LEU A 1 325 ? 5.164 -4.890 -18.162 1.00 97.81 325 LEU A C 1
ATOM 2501 O O . LEU A 1 325 ? 5.485 -5.823 -18.903 1.00 97.81 325 LEU A O 1
ATOM 2505 N N . PHE A 1 326 ? 4.014 -4.845 -17.495 1.00 98.56 326 PHE A N 1
ATOM 2506 C CA . PHE A 1 326 ? 2.994 -5.884 -17.549 1.00 98.56 326 PHE A CA 1
ATOM 2507 C C . PHE A 1 326 ? 1.881 -5.457 -18.498 1.00 98.56 326 PHE A C 1
ATOM 2509 O O . PHE A 1 326 ? 1.291 -4.393 -18.321 1.00 98.56 326 PHE A O 1
ATOM 2516 N N . ASP A 1 327 ? 1.584 -6.292 -19.488 1.00 98.25 327 ASP A N 1
ATOM 2517 C CA . ASP A 1 327 ? 0.466 -6.059 -20.399 1.00 98.25 327 ASP A CA 1
ATOM 2518 C C . ASP A 1 327 ? -0.873 -6.197 -19.663 1.00 98.25 327 ASP A C 1
ATOM 2520 O O . ASP A 1 327 ? -0.967 -6.874 -18.633 1.00 98.25 327 ASP A O 1
ATOM 2524 N N . ALA A 1 328 ? -1.915 -5.561 -20.200 1.00 98.00 328 ALA A N 1
ATOM 2525 C CA . ALA A 1 328 ? -3.272 -5.689 -19.694 1.00 98.00 328 ALA A CA 1
ATOM 2526 C C . ALA A 1 328 ? -3.706 -7.170 -19.693 1.00 98.00 328 ALA A C 1
ATOM 2528 O O . ALA A 1 328 ? -3.763 -7.798 -20.759 1.00 98.00 328 ALA A O 1
ATOM 2529 N N . PRO A 1 329 ? -4.015 -7.752 -18.520 1.00 97.44 329 PRO A N 1
ATOM 2530 C CA . PRO A 1 329 ? -4.480 -9.128 -18.444 1.00 97.44 329 PRO A CA 1
ATOM 2531 C C . PRO A 1 329 ? -5.893 -9.243 -19.021 1.00 97.44 329 PRO A C 1
ATOM 2533 O O . PRO A 1 329 ? -6.665 -8.286 -18.990 1.00 97.44 329 PRO A O 1
ATOM 2536 N N . GLU A 1 330 ? -6.252 -10.429 -19.515 1.00 97.88 330 GLU A N 1
ATOM 2537 C CA . GLU A 1 330 ? -7.519 -10.653 -20.229 1.00 97.88 330 GLU A CA 1
ATOM 2538 C C . GLU A 1 330 ? -8.746 -10.194 -19.430 1.00 97.88 330 GLU A C 1
ATOM 2540 O O . GLU A 1 330 ? -9.610 -9.512 -19.968 1.00 97.88 330 GLU A O 1
ATOM 2545 N N . TYR A 1 331 ? -8.771 -10.464 -18.121 1.00 97.06 331 TYR A N 1
ATOM 2546 C CA . TYR A 1 331 ? -9.873 -10.074 -17.236 1.00 97.06 331 TYR A CA 1
ATOM 2547 C C . TYR A 1 331 ? -10.056 -8.549 -17.091 1.00 97.06 331 TYR A C 1
ATOM 2549 O O . TYR A 1 331 ? -11.058 -8.110 -16.531 1.00 97.06 331 TYR A O 1
ATOM 2557 N N . GLN A 1 332 ? -9.083 -7.742 -17.529 1.00 97.56 332 GLN A N 1
ATOM 2558 C CA . GLN A 1 332 ? -9.082 -6.286 -17.384 1.00 97.56 332 GLN A CA 1
ATOM 2559 C C . GLN A 1 332 ? -9.253 -5.541 -18.716 1.00 97.56 332 GLN A C 1
ATOM 2561 O O . GLN A 1 332 ? -9.567 -4.350 -18.700 1.00 97.56 332 GLN A O 1
ATOM 2566 N N . LYS A 1 333 ? -9.061 -6.208 -19.863 1.00 96.94 333 LYS A N 1
ATOM 2567 C CA . LYS A 1 333 ? -9.060 -5.551 -21.181 1.00 96.94 333 LYS A CA 1
ATOM 2568 C C . LYS A 1 333 ? -10.354 -4.793 -21.459 1.00 96.94 333 LYS A C 1
ATOM 2570 O O . LYS A 1 333 ? -10.288 -3.603 -21.738 1.00 96.94 333 LYS A O 1
ATOM 2575 N N . ASP A 1 334 ? -11.508 -5.423 -21.253 1.00 97.38 334 ASP A N 1
ATOM 2576 C CA . ASP A 1 334 ? -12.811 -4.783 -21.483 1.00 97.38 334 ASP A CA 1
ATOM 2577 C C . ASP A 1 334 ? -13.009 -3.525 -20.621 1.00 97.38 334 ASP A C 1
ATOM 2579 O O . ASP A 1 334 ? -13.535 -2.512 -21.084 1.00 97.38 334 ASP A O 1
ATOM 2583 N N . ALA A 1 335 ? -12.557 -3.559 -19.362 1.00 97.12 335 ALA A N 1
ATOM 2584 C CA . ALA A 1 335 ? -12.648 -2.416 -18.458 1.00 97.12 335 ALA A CA 1
ATOM 2585 C C . ALA A 1 335 ? -11.724 -1.265 -18.892 1.00 97.12 335 ALA A C 1
ATOM 2587 O O . ALA A 1 335 ? -12.118 -0.097 -18.828 1.00 97.12 335 ALA A O 1
ATOM 2588 N N . ILE A 1 336 ? -10.512 -1.588 -19.356 1.00 96.06 336 ILE A N 1
ATOM 2589 C CA . ILE A 1 336 ? -9.550 -0.617 -19.892 1.00 96.06 336 ILE A CA 1
ATOM 2590 C C . ILE A 1 336 ? -10.073 -0.001 -21.186 1.00 96.06 336 ILE A C 1
ATOM 2592 O O . ILE A 1 336 ? -10.097 1.224 -21.306 1.00 96.06 336 ILE A O 1
ATOM 2596 N N . ASP A 1 337 ? -10.536 -0.823 -22.123 1.00 95.25 337 ASP A N 1
ATOM 2597 C CA . ASP A 1 337 ? -11.064 -0.366 -23.405 1.00 95.25 337 ASP A CA 1
ATOM 2598 C C . ASP A 1 337 ? -12.273 0.542 -23.191 1.00 95.25 337 ASP A C 1
ATOM 2600 O O . ASP A 1 337 ? -12.327 1.642 -23.744 1.00 95.25 337 ASP A O 1
ATOM 2604 N N . HIS A 1 338 ? -13.192 0.151 -22.303 1.00 95.88 338 HIS A N 1
ATOM 2605 C CA . HIS A 1 338 ? -14.317 0.998 -21.924 1.00 95.88 338 HIS A CA 1
ATOM 2606 C C . HIS A 1 338 ? -13.855 2.340 -21.333 1.00 95.88 338 HIS A C 1
ATOM 2608 O O . HIS A 1 338 ? -14.371 3.391 -21.716 1.00 95.88 338 HIS A O 1
ATOM 2614 N N . TYR A 1 339 ? -12.866 2.339 -20.432 1.00 94.75 339 TYR A N 1
ATOM 2615 C CA . TYR A 1 339 ? -12.309 3.567 -19.858 1.00 94.75 339 TYR A CA 1
ATOM 2616 C C . TYR A 1 339 ? -11.678 4.480 -20.922 1.00 94.75 339 TYR A C 1
ATOM 2618 O O . TYR A 1 339 ? -11.967 5.675 -20.943 1.00 94.75 339 TYR A O 1
ATOM 2626 N N . LEU A 1 340 ? -10.854 3.935 -21.822 1.00 92.94 340 LEU A N 1
ATOM 2627 C CA . LEU A 1 340 ? -10.143 4.703 -22.852 1.00 92.94 340 LEU A CA 1
ATOM 2628 C C . LEU A 1 340 ? -11.074 5.225 -23.960 1.00 92.94 340 LEU A C 1
ATOM 2630 O O . LEU A 1 340 ? -10.793 6.261 -24.566 1.00 92.94 340 LEU A O 1
ATOM 2634 N N . GLN A 1 341 ? -12.186 4.533 -24.224 1.00 93.06 341 GLN A N 1
ATOM 2635 C CA . GLN A 1 341 ? -13.163 4.915 -25.251 1.00 93.06 341 GLN A CA 1
ATOM 2636 C C . GLN A 1 341 ? -14.226 5.903 -24.756 1.00 93.06 341 GLN A C 1
ATOM 2638 O O . GLN A 1 341 ? -14.933 6.500 -25.571 1.00 93.06 341 GLN A O 1
ATOM 2643 N N . ARG A 1 342 ? -14.350 6.117 -23.441 1.00 95.19 342 ARG A N 1
ATOM 2644 C CA . ARG A 1 342 ? -15.296 7.090 -22.883 1.00 95.19 342 ARG A CA 1
ATOM 2645 C C . ARG A 1 342 ? -14.996 8.507 -23.393 1.00 95.19 342 ARG A C 1
ATOM 2647 O O . ARG A 1 342 ? -13.883 8.979 -23.174 1.00 95.19 342 ARG A O 1
ATOM 2654 N N . PRO A 1 343 ? -15.958 9.227 -24.005 1.00 93.31 343 PRO A N 1
ATOM 2655 C CA . PRO A 1 343 ? -15.694 10.538 -24.609 1.00 93.31 343 PRO A CA 1
ATOM 2656 C C . PRO A 1 343 ? -15.112 11.571 -23.635 1.00 93.31 343 PRO A C 1
ATOM 2658 O O . PRO A 1 343 ? -14.144 12.251 -23.966 1.00 93.31 343 PRO A O 1
ATOM 2661 N N . ASP A 1 344 ? -15.650 11.633 -22.412 1.00 92.62 344 ASP A N 1
ATOM 2662 C CA . ASP A 1 344 ? -15.211 12.557 -21.359 1.00 92.62 344 ASP A CA 1
ATOM 2663 C C . ASP A 1 344 ? -13.794 12.256 -20.847 1.00 92.62 344 ASP A C 1
ATOM 2665 O O . ASP A 1 344 ? -13.080 13.155 -20.397 1.00 92.62 344 ASP A O 1
ATOM 2669 N N . ILE A 1 345 ? -13.386 10.988 -20.913 1.00 90.81 345 ILE A N 1
ATOM 2670 C CA . ILE A 1 345 ? -12.040 10.538 -20.560 1.00 90.81 345 ILE A CA 1
ATOM 2671 C C . ILE A 1 345 ? -11.084 10.758 -21.725 1.00 90.81 345 ILE A C 1
ATOM 2673 O O . ILE A 1 345 ? -10.009 11.314 -21.523 1.00 90.81 345 ILE A O 1
ATOM 2677 N N . ASN A 1 346 ? -11.478 10.379 -22.937 1.00 87.94 346 ASN A N 1
ATOM 2678 C CA . ASN A 1 346 ? -10.672 10.537 -24.138 1.00 87.94 346 ASN A CA 1
ATOM 2679 C C . ASN A 1 346 ? -10.251 12.003 -24.321 1.00 87.94 346 ASN A C 1
ATOM 2681 O O . ASN A 1 346 ? -9.061 12.276 -24.454 1.00 87.94 346 ASN A O 1
ATOM 2685 N N . GLU A 1 347 ? -11.185 12.950 -24.181 1.00 89.12 347 GLU A N 1
ATOM 2686 C CA . GLU A 1 347 ? -10.885 14.388 -24.228 1.00 89.12 347 GLU A CA 1
ATOM 2687 C C . GLU A 1 347 ? -9.816 14.799 -23.197 1.00 89.12 347 GLU A C 1
ATOM 2689 O O . GLU A 1 347 ? -8.869 15.516 -23.521 1.00 89.12 347 GLU A O 1
ATOM 2694 N N . ARG A 1 348 ? -9.895 14.287 -21.961 1.00 88.12 348 ARG A N 1
ATOM 2695 C CA . ARG A 1 348 ? -8.892 14.558 -20.913 1.00 88.12 348 ARG A CA 1
ATOM 2696 C C . ARG A 1 348 ? -7.539 13.915 -21.214 1.00 88.12 348 ARG A C 1
ATOM 2698 O O . ARG A 1 348 ? -6.503 14.488 -20.876 1.00 88.12 348 ARG A O 1
ATOM 2705 N N . LEU A 1 349 ? -7.540 12.729 -21.820 1.00 88.62 349 LEU A N 1
ATOM 2706 C CA . LEU A 1 349 ? -6.333 11.968 -22.136 1.00 88.62 349 LEU A CA 1
ATOM 2707 C C . LEU A 1 349 ? -5.609 12.479 -23.386 1.00 88.62 349 LEU A C 1
ATOM 2709 O O . LEU A 1 349 ? -4.415 12.216 -23.511 1.00 88.62 349 LEU A O 1
ATOM 2713 N N . GLN A 1 350 ? -6.258 13.250 -24.267 1.00 85.88 350 GLN A N 1
ATOM 2714 C CA . GLN A 1 350 ? -5.621 13.817 -25.467 1.00 85.88 350 GLN A CA 1
ATOM 2715 C C . GLN A 1 350 ? -4.338 14.592 -25.129 1.00 85.88 350 GLN A C 1
ATOM 2717 O O . GLN A 1 350 ? -3.296 14.370 -25.748 1.00 85.88 350 GLN A O 1
ATOM 2722 N N . ASN A 1 351 ? -4.369 15.404 -24.068 1.00 85.00 351 ASN A N 1
ATOM 2723 C CA . ASN A 1 351 ? -3.207 16.166 -23.586 1.00 85.00 351 ASN A CA 1
ATOM 2724 C C . ASN A 1 351 ? -2.154 15.310 -22.854 1.00 85.00 351 ASN A C 1
ATOM 2726 O O . ASN A 1 351 ? -1.089 15.807 -22.490 1.00 85.00 351 ASN A O 1
ATOM 2730 N N . LEU A 1 352 ? -2.446 14.030 -22.624 1.00 89.00 352 LEU A N 1
ATOM 2731 C CA . LEU A 1 352 ? -1.585 13.050 -21.960 1.00 89.00 352 LEU A CA 1
ATOM 2732 C C . LEU A 1 352 ? -1.111 11.953 -22.927 1.00 89.00 352 LEU A C 1
ATOM 2734 O O . LEU A 1 352 ? -0.497 10.972 -22.500 1.00 89.00 352 LEU A O 1
ATOM 2738 N N . THR A 1 353 ? -1.364 12.114 -24.228 1.00 85.94 353 THR A N 1
ATOM 2739 C CA . THR A 1 353 ? -0.914 11.176 -25.261 1.00 85.94 353 THR A CA 1
ATOM 2740 C C . THR A 1 353 ? 0.602 10.979 -25.177 1.00 85.94 353 THR A C 1
ATOM 2742 O O . THR A 1 353 ? 1.368 11.940 -25.109 1.00 85.94 353 THR A O 1
ATOM 2745 N N . GLY A 1 354 ? 1.044 9.719 -25.144 1.00 89.31 354 GLY A N 1
ATOM 2746 C CA . GLY A 1 354 ? 2.459 9.351 -25.023 1.00 89.31 354 GLY A CA 1
ATOM 2747 C C . GLY A 1 354 ? 3.044 9.450 -23.608 1.00 89.31 354 GLY A C 1
ATOM 2748 O O . GLY A 1 354 ? 4.215 9.130 -23.420 1.00 89.31 354 GLY A O 1
ATOM 2749 N N . LYS A 1 355 ? 2.257 9.859 -22.601 1.00 94.00 355 LYS A N 1
ATOM 2750 C CA . LYS A 1 355 ? 2.698 9.898 -21.195 1.00 94.00 355 LYS A CA 1
ATOM 2751 C C . LYS A 1 355 ? 2.561 8.564 -20.472 1.00 94.00 355 LYS A C 1
ATOM 2753 O O . LYS A 1 355 ? 3.181 8.395 -19.428 1.00 94.00 355 LYS A O 1
ATOM 2758 N N . PHE A 1 356 ? 1.773 7.636 -21.001 1.00 94.94 356 PHE A N 1
ATOM 2759 C CA . PHE A 1 356 ? 1.519 6.326 -20.407 1.00 94.94 356 PHE A CA 1
ATOM 2760 C C . PHE A 1 356 ? 1.384 5.251 -21.484 1.00 94.94 356 PHE A C 1
ATOM 2762 O O . PHE A 1 356 ? 1.168 5.565 -22.654 1.00 94.94 356 PHE A O 1
ATOM 2769 N N . ASN A 1 357 ? 1.501 3.988 -21.075 1.00 95.38 357 ASN A N 1
ATOM 2770 C CA . ASN A 1 357 ? 1.293 2.828 -21.931 1.00 95.38 357 ASN A CA 1
ATOM 2771 C C . ASN A 1 357 ? -0.183 2.377 -21.885 1.00 95.38 357 ASN A C 1
ATOM 2773 O O . ASN A 1 357 ? -0.561 1.716 -20.923 1.00 95.38 357 ASN A O 1
ATOM 2777 N N . PRO A 1 358 ? -1.030 2.672 -22.889 1.00 93.56 358 PRO A N 1
ATOM 2778 C CA . PRO A 1 358 ? -2.451 2.308 -22.844 1.00 93.56 358 PRO A CA 1
ATOM 2779 C C . PRO A 1 358 ? -2.706 0.794 -22.911 1.00 93.56 358 PRO A C 1
ATOM 2781 O O . PRO A 1 358 ? -3.816 0.360 -22.632 1.00 93.56 358 PRO A O 1
ATOM 2784 N N . LEU A 1 359 ? -1.698 -0.006 -23.277 1.00 95.75 359 LEU A N 1
ATOM 2785 C CA . LEU A 1 359 ? -1.792 -1.467 -23.365 1.00 95.75 359 LEU A CA 1
ATOM 2786 C C . LEU A 1 359 ? -1.368 -2.174 -22.068 1.00 95.75 359 LEU A C 1
ATOM 2788 O O . LEU A 1 359 ? -1.421 -3.400 -21.990 1.00 95.75 359 LEU A O 1
ATOM 2792 N N . GLY A 1 360 ? -0.894 -1.422 -21.072 1.00 97.88 360 GLY A N 1
ATOM 2793 C CA . GLY A 1 360 ? -0.418 -1.971 -19.807 1.00 97.88 360 GLY A CA 1
ATOM 2794 C C . GLY A 1 360 ? -1.543 -2.377 -18.855 1.00 97.88 360 GLY A C 1
ATOM 2795 O O . GLY A 1 360 ? -2.679 -1.929 -18.979 1.00 97.88 360 GLY A O 1
ATOM 2796 N N . ARG A 1 361 ? -1.211 -3.178 -17.839 1.00 98.38 361 ARG A N 1
ATOM 2797 C CA . ARG A 1 361 ? -2.082 -3.458 -16.687 1.00 98.38 361 ARG A CA 1
ATOM 2798 C C . ARG A 1 361 ? -2.500 -2.141 -16.033 1.00 98.38 361 ARG A C 1
ATOM 2800 O O . ARG A 1 361 ? -1.640 -1.378 -15.585 1.00 98.38 361 ARG A O 1
ATOM 2807 N N . GLY A 1 362 ? -3.803 -1.871 -15.988 1.00 97.94 362 GLY A N 1
ATOM 2808 C CA . GLY A 1 362 ? -4.371 -0.653 -15.404 1.00 97.94 362 GLY A CA 1
ATOM 2809 C C . GLY A 1 362 ? -4.405 -0.742 -13.881 1.00 97.94 362 GLY A C 1
ATOM 2810 O O . GLY A 1 362 ? -4.699 -1.800 -13.350 1.00 97.94 362 GLY A O 1
ATOM 2811 N N . VAL A 1 363 ? -4.099 0.325 -13.153 1.00 96.12 363 VAL A N 1
ATOM 2812 C CA . VAL A 1 363 ? -4.013 0.355 -11.680 1.00 96.12 363 VAL A CA 1
ATOM 2813 C C . VAL A 1 363 ? -4.829 1.544 -11.157 1.00 96.12 363 VAL A C 1
ATOM 2815 O O . VAL A 1 363 ? -4.714 2.626 -11.745 1.00 96.12 363 VAL A O 1
ATOM 2818 N N . PRO A 1 364 ? -5.579 1.424 -10.042 1.00 96.31 364 PRO A N 1
ATOM 2819 C CA . PRO A 1 364 ? -5.799 0.235 -9.198 1.00 96.31 364 PRO A CA 1
ATOM 2820 C C . PRO A 1 364 ? -6.977 -0.650 -9.663 1.00 96.31 364 PRO A C 1
ATOM 2822 O O . PRO A 1 364 ? -7.681 -0.299 -10.606 1.00 96.31 364 PRO A O 1
ATOM 2825 N N . ASP A 1 365 ? -7.214 -1.779 -8.978 1.00 96.25 365 ASP A N 1
ATOM 2826 C CA . ASP A 1 365 ? -8.382 -2.655 -9.209 1.00 96.25 365 ASP A CA 1
ATOM 2827 C C . ASP A 1 365 ? -9.615 -2.196 -8.421 1.00 96.25 365 ASP A C 1
ATOM 2829 O O . ASP A 1 365 ? -10.746 -2.258 -8.900 1.00 96.25 365 ASP A O 1
ATOM 2833 N N . VAL A 1 366 ? -9.397 -1.734 -7.189 1.00 95.00 366 VAL A N 1
ATOM 2834 C CA . VAL A 1 366 ? -10.428 -1.216 -6.279 1.00 95.00 366 VAL A CA 1
ATOM 2835 C C . VAL A 1 366 ? -9.890 0.003 -5.529 1.00 95.00 366 VAL A C 1
ATOM 2837 O O . VAL A 1 366 ? -8.700 0.299 -5.592 1.0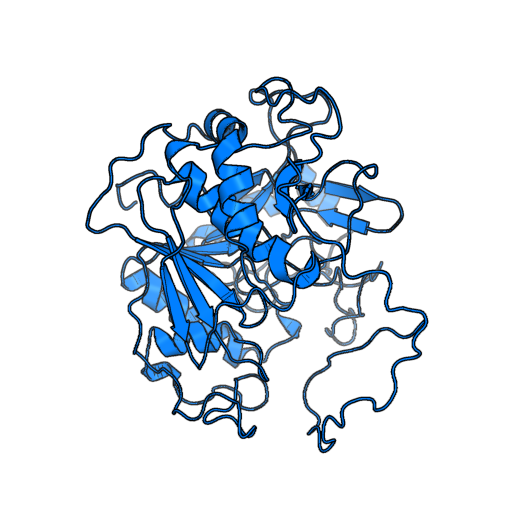0 95.00 366 VAL A O 1
ATOM 2840 N N . SER A 1 367 ? -10.743 0.702 -4.779 1.00 90.06 367 SER A N 1
ATOM 2841 C CA . SER A 1 367 ? -10.323 1.842 -3.957 1.00 90.06 367 SER A CA 1
ATOM 2842 C C . SER A 1 367 ? -10.993 1.841 -2.586 1.00 90.06 367 SER A C 1
ATOM 2844 O O . SER A 1 367 ? -12.071 1.272 -2.416 1.00 90.06 367 SER A O 1
ATOM 2846 N N . SER A 1 368 ? -10.340 2.481 -1.614 1.00 89.44 368 SER A N 1
ATOM 2847 C CA . SER A 1 368 ? -10.859 2.723 -0.262 1.00 89.44 368 SER A CA 1
ATOM 2848 C C . SER A 1 368 ? -10.370 4.067 0.277 1.00 89.44 368 SER A C 1
ATOM 2850 O O . SER A 1 368 ? -9.424 4.644 -0.265 1.00 89.44 368 SER A O 1
ATOM 2852 N N . ASN A 1 369 ? -10.985 4.572 1.346 1.00 91.75 369 ASN A N 1
ATOM 2853 C CA . ASN A 1 369 ? -10.718 5.901 1.864 1.00 91.75 369 ASN A CA 1
ATOM 2854 C C . ASN A 1 369 ? -9.231 6.033 2.207 1.00 91.75 369 ASN A C 1
ATOM 2856 O O . ASN A 1 369 ? -8.711 5.298 3.048 1.00 91.75 369 ASN A O 1
ATOM 2860 N N . ALA A 1 370 ? -8.603 7.029 1.585 1.00 88.12 370 ALA A N 1
ATOM 2861 C CA . ALA A 1 370 ? -7.204 7.413 1.600 1.00 88.12 370 ALA A CA 1
ATOM 2862 C C . ALA A 1 370 ? -6.864 8.740 2.321 1.00 88.12 370 ALA A C 1
ATOM 2864 O O . ALA A 1 370 ? -5.695 9.109 2.416 1.00 88.12 370 ALA A O 1
ATOM 2865 N N . ALA A 1 371 ? -7.838 9.396 2.959 1.00 88.62 371 ALA A N 1
ATOM 2866 C CA . ALA A 1 371 ? -7.611 10.614 3.743 1.00 88.62 371 ALA A CA 1
ATOM 2867 C C . ALA A 1 371 ? -7.840 10.430 5.251 1.00 88.62 371 ALA A C 1
ATOM 2869 O O . ALA A 1 371 ? -8.523 9.498 5.673 1.00 88.62 371 ALA A O 1
ATOM 2870 N N . ASN A 1 372 ? -7.308 11.366 6.042 1.00 89.06 372 ASN A N 1
ATOM 2871 C CA . ASN A 1 372 ? -7.775 11.692 7.394 1.00 89.06 372 ASN A CA 1
ATOM 2872 C C . ASN A 1 372 ? -7.813 10.551 8.432 1.00 89.06 372 ASN A C 1
ATOM 2874 O O . ASN A 1 372 ? -8.614 10.630 9.363 1.00 89.06 372 ASN A O 1
ATOM 2878 N N . PHE A 1 373 ? -6.988 9.506 8.320 1.00 91.12 373 PHE A N 1
ATOM 2879 C CA . PHE A 1 373 ? -6.988 8.450 9.342 1.00 91.12 373 PHE A CA 1
ATOM 2880 C C . PHE A 1 373 ? -6.494 9.000 10.666 1.00 91.12 373 PHE A C 1
ATOM 2882 O O . PHE A 1 373 ? -5.407 9.569 10.723 1.00 91.12 373 PHE A O 1
ATOM 2889 N N . VAL A 1 374 ? -7.270 8.806 11.724 1.00 93.00 374 VAL A N 1
ATOM 2890 C CA . VAL A 1 374 ? -6.791 9.021 13.086 1.00 93.00 374 VAL A CA 1
ATOM 2891 C C . VAL A 1 374 ? -5.916 7.835 13.467 1.00 93.00 374 VAL A C 1
ATOM 2893 O O . VAL A 1 374 ? -6.355 6.706 13.280 1.00 93.00 374 VAL A O 1
ATOM 2896 N N . ALA A 1 375 ? -4.718 8.091 13.986 1.00 91.00 375 ALA A N 1
ATOM 2897 C CA . ALA A 1 375 ? -3.774 7.074 14.447 1.00 91.00 375 ALA A CA 1
ATOM 2898 C C . ALA A 1 375 ? -3.043 7.555 15.706 1.00 91.00 375 ALA A C 1
ATOM 2900 O O . ALA A 1 375 ? -2.853 8.770 15.873 1.00 91.00 375 ALA A O 1
ATOM 2901 N N . ALA A 1 376 ? -2.647 6.639 16.590 1.00 93.94 376 ALA A N 1
ATOM 2902 C CA . ALA A 1 376 ? -1.714 6.950 17.664 1.00 93.94 376 ALA A CA 1
ATOM 2903 C C . ALA A 1 376 ? -0.292 6.685 17.158 1.00 93.94 376 ALA A C 1
ATOM 2905 O O . ALA A 1 376 ? 0.034 5.611 16.681 1.00 93.94 376 ALA A O 1
ATOM 2906 N N . ILE A 1 377 ? 0.550 7.714 17.182 1.00 89.38 377 ILE A N 1
ATOM 2907 C CA . ILE A 1 377 ? 1.915 7.635 16.665 1.00 89.38 377 ILE A CA 1
ATOM 2908 C C . ILE A 1 377 ? 2.822 8.370 17.644 1.00 89.38 377 ILE A C 1
ATOM 2910 O O . ILE A 1 377 ? 2.681 9.579 17.854 1.00 89.38 377 ILE A O 1
ATOM 2914 N N . ASN A 1 378 ? 3.784 7.655 18.219 1.00 90.25 378 ASN A N 1
ATOM 2915 C CA . ASN A 1 378 ? 4.747 8.154 19.198 1.00 90.25 378 ASN A CA 1
ATOM 2916 C C . ASN A 1 378 ? 4.089 8.886 20.384 1.00 90.25 378 ASN A C 1
ATOM 2918 O O . ASN A 1 378 ? 4.474 9.999 20.761 1.00 90.25 378 ASN A O 1
ATOM 2922 N N . GLY A 1 379 ? 3.051 8.278 20.958 1.00 89.19 379 GLY A N 1
ATOM 2923 C CA . GLY A 1 379 ? 2.298 8.784 22.105 1.00 89.19 379 GLY A CA 1
ATOM 2924 C C . GLY A 1 379 ? 1.362 9.953 21.787 1.00 89.19 379 GLY A C 1
ATOM 2925 O O . GLY A 1 379 ? 0.897 10.633 22.708 1.00 89.19 379 GLY A O 1
ATOM 2926 N N . GLN A 1 380 ? 1.100 10.235 20.506 1.00 89.50 380 GLN A N 1
ATOM 2927 C CA . GLN A 1 380 ? 0.220 11.320 20.072 1.00 89.50 380 GLN A CA 1
ATOM 2928 C C . GLN A 1 380 ? -0.871 10.821 19.136 1.00 89.50 380 GLN A C 1
ATOM 2930 O O . GLN A 1 380 ? -0.601 10.141 18.155 1.00 89.50 380 GLN A O 1
ATOM 2935 N N . LEU A 1 381 ? -2.106 11.252 19.394 1.00 88.44 381 LEU A N 1
ATOM 2936 C CA . LEU A 1 381 ? -3.205 11.058 18.459 1.00 88.44 381 LEU A CA 1
ATOM 2937 C C . LEU A 1 381 ? -3.119 12.114 17.353 1.00 88.44 381 LEU A C 1
ATOM 2939 O O . LEU A 1 381 ? -3.235 13.316 17.622 1.00 88.44 381 LEU A O 1
ATOM 2943 N N . MET A 1 382 ? -2.921 11.676 16.116 1.00 87.44 382 MET A N 1
ATOM 2944 C CA . MET A 1 382 ? -2.772 12.554 14.959 1.00 87.44 382 MET A CA 1
ATOM 2945 C C . MET A 1 382 ? -3.531 12.030 13.744 1.00 87.44 382 MET A C 1
ATOM 2947 O O . MET A 1 382 ? -4.013 10.902 13.727 1.00 87.44 382 MET A O 1
ATOM 2951 N N . THR A 1 383 ? -3.657 12.878 12.726 1.00 84.94 383 THR A N 1
ATOM 2952 C CA . THR A 1 383 ? -4.250 12.508 11.441 1.00 84.94 383 THR A CA 1
ATOM 2953 C C . THR A 1 383 ? -3.175 12.236 10.395 1.00 84.94 383 THR A C 1
ATOM 2955 O O . THR A 1 383 ? -2.304 13.070 10.141 1.00 84.94 383 THR A O 1
ATOM 2958 N N . VAL A 1 384 ? -3.269 11.084 9.738 1.00 81.94 384 VAL A N 1
ATOM 2959 C CA . VAL A 1 384 ? -2.474 10.736 8.559 1.00 81.94 384 VAL A CA 1
ATOM 2960 C C . VAL A 1 384 ? -3.220 11.248 7.321 1.00 81.94 384 VAL A C 1
ATOM 2962 O O . VAL A 1 384 ? -4.364 10.857 7.070 1.00 81.94 384 VAL A O 1
ATOM 2965 N N . PHE A 1 385 ? -2.583 12.157 6.570 1.00 73.81 385 PHE A N 1
ATOM 2966 C CA . PHE A 1 385 ? -3.175 12.937 5.464 1.00 73.81 385 PHE A CA 1
ATOM 2967 C C . PHE A 1 385 ? -4.375 13.826 5.867 1.00 73.81 385 PHE A C 1
ATOM 2969 O O . PHE A 1 385 ? -5.361 13.917 5.136 1.00 73.81 385 PHE A O 1
ATOM 2976 N N . GLY A 1 386 ? -4.286 14.480 7.035 1.00 53.88 386 GLY A N 1
ATOM 2977 C CA . GLY A 1 386 ? -5.265 15.450 7.556 1.00 53.88 386 GLY A CA 1
ATOM 2978 C C . GLY A 1 386 ? -5.050 16.914 7.130 1.00 53.88 386 GLY A C 1
ATOM 2979 O O . GLY A 1 386 ? -4.163 17.207 6.333 1.00 53.88 386 GLY A O 1
ATOM 2980 N N . PRO A 1 387 ? -5.804 17.888 7.661 1.00 48.12 387 PRO A N 1
ATOM 2981 C CA . PRO A 1 387 ? -5.521 19.313 7.462 1.00 48.12 387 PRO A CA 1
ATOM 2982 C C . PRO A 1 387 ? -4.163 19.750 8.065 1.00 48.12 387 PRO A C 1
ATOM 2984 O O . PRO A 1 387 ? -3.716 19.176 9.060 1.00 48.12 387 PRO A O 1
ATOM 2987 N N . PRO A 1 388 ? -3.532 20.823 7.546 1.00 39.72 388 PRO A N 1
ATOM 2988 C CA . PRO A 1 388 ? -2.145 21.226 7.849 1.00 39.72 388 PRO A CA 1
ATOM 2989 C C . PRO A 1 388 ? -1.863 21.670 9.299 1.00 39.72 388 PRO A C 1
ATOM 2991 O O . PRO A 1 388 ? -0.714 21.929 9.650 1.00 39.72 388 PRO A O 1
ATOM 2994 N N . HIS A 1 389 ? -2.876 21.770 10.166 1.00 34.50 389 HIS A N 1
ATOM 2995 C CA . HIS A 1 389 ? -2.694 22.175 11.568 1.00 34.50 389 HIS A CA 1
ATOM 2996 C C . HIS A 1 389 ? -2.166 21.058 12.482 1.00 34.50 389 HIS A C 1
ATOM 2998 O O . HIS A 1 389 ? -1.896 21.304 13.660 1.00 34.50 389 HIS A O 1
ATOM 3004 N N . GLN A 1 390 ? -1.975 19.848 11.958 1.00 35.56 390 GLN A N 1
ATOM 3005 C CA . GLN A 1 390 ? -1.273 18.767 12.642 1.00 35.56 390 GLN A CA 1
ATOM 3006 C C . GLN A 1 390 ? 0.021 18.491 11.877 1.00 35.56 390 GLN A C 1
ATOM 3008 O O . GLN A 1 390 ? -0.004 18.354 10.660 1.00 35.56 390 GLN A O 1
ATOM 3013 N N . ARG A 1 391 ? 1.165 18.520 12.574 1.00 30.08 391 ARG A N 1
ATOM 3014 C CA . ARG A 1 391 ? 2.508 18.436 11.978 1.00 30.08 391 ARG A CA 1
ATOM 3015 C C . ARG A 1 391 ? 2.596 17.199 11.078 1.00 30.08 391 ARG A C 1
ATOM 3017 O O . ARG A 1 391 ? 2.591 16.082 11.580 1.00 30.08 391 ARG A O 1
ATOM 3024 N N . GLN A 1 392 ? 2.662 17.407 9.768 1.00 29.84 392 GLN A N 1
ATOM 3025 C CA . GLN A 1 392 ? 2.774 16.340 8.780 1.00 29.84 392 GLN A CA 1
ATOM 3026 C C . GLN A 1 392 ? 4.202 16.291 8.267 1.00 29.84 392 GLN A C 1
ATOM 3028 O O . GLN A 1 392 ? 4.699 17.263 7.699 1.00 29.84 392 GLN A O 1
ATOM 3033 N N . PHE A 1 393 ? 4.852 15.156 8.495 1.00 30.02 393 PHE A N 1
ATOM 3034 C CA . PHE A 1 393 ? 6.160 14.856 7.944 1.00 30.02 393 PHE A CA 1
ATOM 3035 C C . PHE A 1 393 ? 6.039 13.774 6.874 1.00 30.02 393 PHE A C 1
ATOM 3037 O O . PHE A 1 393 ? 5.255 12.836 6.992 1.00 30.02 393 PHE A O 1
ATOM 3044 N N . LEU A 1 394 ? 6.822 14.003 5.823 1.00 27.89 394 LEU A N 1
ATOM 3045 C CA . LEU A 1 394 ? 7.127 13.154 4.680 1.00 27.89 394 LEU A CA 1
ATOM 3046 C C . LEU A 1 394 ? 7.217 11.677 5.050 1.00 27.89 394 LEU A C 1
ATOM 3048 O O . LEU A 1 394 ? 8.042 11.358 5.897 1.00 27.89 394 LEU A O 1
ATOM 3052 N N . LEU A 1 395 ? 6.518 10.799 4.327 1.00 28.44 395 LEU A N 1
ATOM 3053 C CA . LEU A 1 395 ? 6.932 9.406 4.206 1.00 28.44 395 LEU A CA 1
ATOM 3054 C C . LEU A 1 395 ? 6.433 8.766 2.897 1.00 28.44 395 LEU A C 1
ATOM 3056 O O . LEU A 1 395 ? 5.262 8.857 2.548 1.00 28.44 395 LEU A O 1
ATOM 3060 N N . LEU A 1 396 ? 7.378 8.154 2.180 1.00 28.06 396 LEU A N 1
ATOM 3061 C CA . LEU A 1 396 ? 7.304 7.548 0.844 1.00 28.06 396 LEU A CA 1
ATOM 3062 C C . LEU A 1 396 ? 6.616 6.177 0.851 1.00 28.06 396 LEU A C 1
ATOM 3064 O O . LEU A 1 396 ? 7.190 5.197 0.375 1.00 28.06 396 LEU A O 1
ATOM 3068 N N . PHE A 1 397 ? 5.418 6.085 1.410 1.00 31.14 397 PHE A N 1
ATOM 3069 C CA . PHE A 1 397 ? 4.704 4.816 1.447 1.00 31.14 397 PHE A CA 1
ATOM 3070 C C . PHE A 1 397 ? 3.524 4.833 0.511 1.00 31.14 397 PHE A C 1
ATOM 3072 O O . PHE A 1 397 ? 3.054 5.874 0.079 1.00 31.14 397 PHE A O 1
ATOM 3079 N N . SER A 1 398 ? 3.155 3.640 0.092 1.00 30.14 398 SER A N 1
ATOM 3080 C CA . SER A 1 398 ? 1.985 3.399 -0.708 1.00 30.14 398 SER A CA 1
ATOM 3081 C C . SER A 1 398 ? 0.979 2.896 0.293 1.00 30.14 398 SER A C 1
ATOM 3083 O O . SER A 1 398 ? 0.923 1.701 0.552 1.00 30.14 398 SER A O 1
ATOM 3085 N N . ARG A 1 399 ? 0.280 3.789 0.984 1.00 39.25 399 ARG A N 1
ATOM 3086 C CA . ARG A 1 399 ? -0.562 3.343 2.091 1.00 39.25 399 ARG A CA 1
ATOM 3087 C C . ARG A 1 399 ? -1.926 2.955 1.545 1.00 39.25 399 ARG A C 1
ATOM 3089 O O . ARG A 1 399 ? -2.543 3.733 0.826 1.00 39.25 399 ARG A O 1
ATOM 3096 N N . ARG A 1 400 ? -2.439 1.821 2.042 1.00 41.72 400 ARG A N 1
ATOM 3097 C CA . ARG A 1 400 ? -3.843 1.336 2.023 1.00 41.72 400 ARG A CA 1
ATOM 3098 C C . ARG A 1 400 ? -4.138 0.224 1.028 1.00 41.72 400 ARG A C 1
ATOM 3100 O O . ARG A 1 400 ? -4.254 0.419 -0.175 1.00 41.72 400 ARG A O 1
ATOM 3107 N N . SER A 1 401 ? -4.309 -0.970 1.590 1.00 32.66 401 SER A N 1
ATOM 3108 C CA . SER A 1 401 ? -4.709 -2.173 0.873 1.00 32.66 401 SER A CA 1
ATOM 3109 C C . SER A 1 401 ? -5.131 -3.286 1.818 1.00 32.66 401 SER A C 1
ATOM 3111 O O . SER A 1 401 ? -4.554 -4.359 1.810 1.00 32.66 401 SER A O 1
ATOM 3113 N N . THR A 1 402 ? -6.152 -3.073 2.645 1.00 36.72 402 THR A N 1
ATOM 3114 C CA . THR A 1 402 ? -6.849 -4.224 3.238 1.00 36.72 402 THR A CA 1
ATOM 3115 C C . THR A 1 402 ? -8.167 -3.808 3.841 1.00 36.72 402 THR A C 1
ATOM 3117 O O . THR A 1 402 ? -8.198 -3.355 4.976 1.00 36.72 402 THR A O 1
ATOM 3120 N N . MET A 1 403 ? -9.271 -3.951 3.103 1.00 39.16 403 MET A N 1
ATOM 3121 C CA . MET A 1 403 ? -10.579 -3.831 3.759 1.00 39.16 403 MET A CA 1
ATOM 3122 C C . MET A 1 403 ? -11.754 -4.565 3.111 1.00 39.16 403 MET A C 1
ATOM 3124 O O . MET A 1 403 ? -12.794 -4.659 3.750 1.00 39.16 403 MET A O 1
ATOM 3128 N N . ARG A 1 404 ? -11.615 -5.182 1.925 1.00 29.42 404 ARG A N 1
ATOM 3129 C CA . ARG A 1 404 ? -12.705 -6.006 1.353 1.00 29.42 404 ARG A CA 1
ATOM 3130 C C . ARG A 1 404 ? -12.433 -7.507 1.255 1.00 29.42 404 ARG A C 1
ATOM 3132 O O . ARG A 1 404 ? -13.378 -8.276 1.361 1.00 29.42 404 ARG A O 1
ATOM 3139 N N . ALA A 1 405 ? -11.175 -7.938 1.149 1.00 30.28 405 ALA A N 1
ATOM 3140 C CA . ALA A 1 405 ? -10.852 -9.360 0.974 1.00 30.28 405 ALA A CA 1
ATOM 3141 C C . ALA A 1 405 ? -11.091 -10.226 2.229 1.00 30.28 405 ALA A C 1
ATOM 3143 O O . ALA A 1 405 ? -11.218 -11.438 2.120 1.00 30.28 405 ALA A O 1
ATOM 3144 N N . TYR A 1 406 ? -11.163 -9.630 3.424 1.00 36.34 406 TYR A N 1
ATOM 3145 C CA . TYR A 1 406 ? -11.157 -10.397 4.674 1.00 36.34 406 TYR A CA 1
ATOM 3146 C C . TYR A 1 406 ? -12.556 -10.758 5.218 1.00 36.34 406 TYR A C 1
ATOM 3148 O O . TYR A 1 406 ? -12.682 -11.680 6.020 1.00 36.34 406 TYR A O 1
ATOM 3156 N N . MET A 1 407 ? -13.621 -10.058 4.808 1.00 31.38 407 MET A N 1
ATOM 3157 C CA . MET A 1 407 ? -14.904 -10.105 5.542 1.00 31.38 407 MET A CA 1
ATOM 3158 C C . MET A 1 407 ? -16.035 -10.867 4.869 1.00 31.38 407 MET A C 1
ATOM 3160 O O . MET A 1 407 ? -17.040 -11.161 5.514 1.00 31.38 407 MET A O 1
ATOM 3164 N N . SER A 1 408 ? -15.859 -11.285 3.620 1.00 27.58 408 SER A N 1
ATOM 3165 C CA . SER A 1 408 ? -16.602 -12.425 3.106 1.00 27.58 408 SER A CA 1
ATOM 3166 C C . SER A 1 408 ? -15.770 -13.667 3.399 1.00 27.58 408 SER A C 1
ATOM 3168 O O . SER A 1 408 ? -14.847 -13.978 2.656 1.00 27.58 408 SER A O 1
ATOM 3170 N N . GLY A 1 409 ? -16.097 -14.419 4.453 1.00 27.33 409 GLY A N 1
ATOM 3171 C CA . GLY A 1 409 ? -15.610 -15.794 4.665 1.00 27.33 409 GLY A CA 1
ATOM 3172 C C . GLY A 1 409 ? -16.092 -16.780 3.584 1.00 27.33 409 GLY A C 1
ATOM 3173 O O . GLY A 1 409 ? -16.457 -17.913 3.880 1.00 27.33 409 GLY A O 1
ATOM 3174 N N . ARG A 1 410 ? -16.169 -16.322 2.336 1.00 23.20 410 ARG A N 1
ATOM 3175 C CA . ARG A 1 410 ? -16.480 -17.058 1.126 1.00 23.20 410 ARG A CA 1
ATOM 3176 C C . ARG A 1 410 ? -15.387 -16.684 0.136 1.00 23.20 410 ARG A C 1
ATOM 3178 O O . ARG A 1 410 ? -15.246 -15.508 -0.192 1.00 23.20 410 ARG A O 1
ATOM 3185 N N . ASN A 1 411 ? -14.621 -17.686 -0.291 1.00 22.89 411 ASN A N 1
ATOM 3186 C CA . ASN A 1 411 ? -13.860 -17.585 -1.531 1.00 22.89 411 ASN A CA 1
ATOM 3187 C C . ASN A 1 411 ? -14.797 -17.051 -2.632 1.00 22.89 411 ASN A C 1
ATOM 3189 O O . ASN A 1 411 ? -15.973 -17.440 -2.621 1.00 22.89 411 ASN A O 1
ATOM 3193 N N . PRO A 1 412 ? -14.320 -16.167 -3.525 1.00 27.75 412 PRO A N 1
ATOM 3194 C CA . PRO A 1 412 ? -15.058 -15.845 -4.740 1.00 27.75 412 PRO A CA 1
ATOM 3195 C C . PRO A 1 412 ? -15.395 -17.104 -5.546 1.00 27.75 412 PRO A C 1
ATOM 3197 O O . PRO A 1 412 ? -14.593 -18.071 -5.511 1.00 27.75 412 PRO A O 1
#

Secondary structure (DSSP, 8-state):
-------S-----------S---TTS---------------S-----GGGTTT-B-HHHHHHHHT--SSPPPPTT--EEEEEETT----HHHHHHHHHHH-GGGTT---EEEEETT-----SS-SHHHHHHHHHHHHHHHHHHTTSPEEEEEEB-SSSB--HHHHHHHH-GGG-S-S-TTTSPPSS-SSTTS--SPP--S-SPPPSEEEE---EEGGGS-HHHHHHHHHHHHHHHHTTPEEEEE--SBGGGTGGG-PBPTTT-SB--TT-SSSB---EETTTSTTSEEEEEEEPPTT--TTSPPEE-EEE-SS-EEE---EEEEEEEPPHHHHHHHHHHHH-HHHHHHHHTTTTSS-TTEEEE-SEEEE-S-EEEEETTEEEEET--TTS------------SSTTT--S--

InterPro domains:
  IPR030400 Sedolisin domain [PS51695] (54-412)
  IPR030400 Sedolisin domain [cd04056] (54-386)
  IPR036852 Peptidase S8/S53 domain superfamily [G3DSA:3.40.50.200] (54-386)
  IPR036852 Peptidase S8/S53 domain superfamily [SSF52743] (51-384)
  IPR050819 Tripeptidyl-peptidase I and related peptidases [PTHR14218] (39-386)

Foldseek 3Di:
DDDDDPDFDDDPPDPPDDPDDDDPPPPDDPDPDDPDDFPPPDPDDDDLLCCLFAPALVLQCLLPVQDQDFDDDVQAAAEEEDKQQAAADLLQLQVLCVPQPVVCNVPDAAEDEFQARDHDDPDADCQRYVAVQLVCNNVCSRHPPHHYYYDGADKPVGIGDPLLVLQLQAVVSQPPPDPRPHDDPPDPDPPINNDRGNGNNDHDGLEYEYFAKDFPQSDDLVVLVVSLVSLVVCVVVNHAYWYFFWWQAQCAFLSWAAALPPRHTPGHPDPDHAGTGIPPQQRPSHQYEWAWGAPVSGGSPDDTHWDWFDDPVDTTTIYWAFDPRAFADPVCVVVLVVQCPPPVNVVVCVVVPSRHDSRGHTDHPYYDHDFFYFGRGSSHTDTDRGPVPTPDDDDRISDDIDDPPRRPPDDD

pLDDT: mean 80.88, std 23.88, range [19.27, 98.56]

Organism: NCBI:txid1209917

Sequence (412 aa):
MPTVYLGIGTRIRQRWNQPDHLDDRLVGARGDFSPRSLYKRSNTTFTLDNCHRYITPDCLRELYNIPSTSAIHPNNSFGIFQVSWASWLPKDLDSFFGIFSPKSVDFRPIMKSINGGYWQDELQGTYVNAEADLDFEYSMALTYPQSVINYQVGEKWQTGTLNGLIAAFDGSCCDAWNSSIDGVYPSPSDDGYQKAHDCGTVRPTNVVSISYAWNEVSFPKAYLRRQCLEFLKLGLQGVSVISASADCGPAGTGCSCLDPSTGQALGPLSTYGNFNPVVPASCPYVTSVGGTQIRANGSVYDSEVVFRHSSATHISSSGGGFSNLFDAPEYQKDAIDHYLQRPDINERLQNLTGKFNPLGRGVPDVSSNAANFVAAINGQLMTVFGPPHQRQFLLLFSRRSTMRAYMSGRNP